Protein AF-A0A8H3I6Q6-F1 (afdb_monomer_lite)

InterPro domains:
  IPR001938 Thaumatin family [PF00314] (439-547)
  IPR001938 Thaumatin family [PS51367] (425-547)
  IPR001938 Thaumatin family [SM00205] (396-547)
  IPR002225 3-beta hydroxysteroid dehydrogenase/isomerase [PF01073] (33-292)
  IPR036291 NAD(P)-binding domain superfamily [SSF51735] (28-398)
  IPR037176 Osmotin/thaumatin-like superfamily [G3DSA:2.60.110.10] (429-547)
  IPR037176 Osmotin/thaumatin-like superfamily [SSF49870] (397-547)
  IPR050177 Bifunctional lipid A modification and metabolic enzymes [PTHR43245] (33-392)

Foldseek 3Di:
DDLVVLVPDDDDDLLNLLVVLCVLDAQPQAAEEQECLQALLNLLLQLSNLSSPHQRYEYEEQDDHDDDPPDDCPDSSHPVSHHYDHAQLLDLVRLLVVQLDARPPPNDGHQEYEYPDFDPLLQDQDPLCLCSGQSCLPNSLVSNLVSLLVSLNHAEYEYEAALLLQQDADDPVLLVPQPFADETWQDRPPPRDGASGSNSNSSVNSLLVQLVCACPSNHFGFYEHEWPFEDDCNGPVLCVQQVDPDEAEDEFFPAWTQYAYSNQSSSLSVLLRVCSVPPSVLGGSGYGYDRPDQDIHTVNVVVVSSCSPDPDRGHYDYDYPVVLLVLQDVLVCVLVVVQVVVVVVCVVVVDDDDSGDPVCVVVVVSNSHSSVCSRRSHHYGYDRPSSCCSRVDDDDDDDDPDPDDADWFDFDDPDADDPPDDDDDDDDDDPPDDDPPPPDGDGETACLFWHQDWDWDDDPDPPDDIHTLRDHLQVVADPLQFDDADPPPPSPHGRTGGFCLNSCVVVCNQPDLQNCHDQSRDVPSRDPDDRPCPCVCCVSRVRHDGD

pLDDT: mean 81.51, std 17.2, range [24.83, 98.88]

Radius of gyration: 29.52 Å; chains: 1; bounding box: 76×72×69 Å

Secondary structure (DSSP, 8-state):
--HHHHHT-PPPPHHHHHHHHHHT-------EEEETTTSHHHHHHHHHHHHHT-S-EEEEESS-----TT--TTSTT-GGGSEEEE--TTSHHHHHHHHT--STTS----SEEEE------TT---GGGHHHHHIIIIIHHHHHHHHHHHH----EEEEE--GGGGPPPP-GGGGT----EEEE-SSPPTTPPPP--HHHHHHHHHHHHHHHTTTGGG-EEEEEEE-SEEESTT-HHHHHHHS--S-EEE---SSEE-EEEHHHHHHHHHHHHHHHHH-HHHHTT-EEEE-SSS--EEHHHHHHHHHHH-SS---EEE--HHHHHHHHHHHHHHHHHHHHHHHHHHHHH-----SS-HHHHHTTGGG-SGGGGTTTSSEEEE--HHHHHHHH---------SSS---------SS------S------PPTT----SS------EE-TT-BSS-EEE--SSTTPPPEEE-S-GGGG--GGGB-PBPTTTTT-SB--B--TTTTTTTS-TTS-TTTT-GGG-STTTS-SS--TTHHHHHHH-TTEE--

Organism: NCBI:txid456999

Sequence (547 aa):
MSDNDLVKVTVPTPHDMAEAIKAHGPATGKAYIVIGGSGLVGQYVVRTLLARGETLVRIIDIVKPKLSANSDANAVDSLSRAEFIQADISDYRSIADAISRPFGDTGRTAEAVIHTAAAIRAFERLEYLKPLSYRVNVEGTKNILRASQALGTVGSFVYTSSAGIVVPPGNFLRLLDSRGRAVFGDDVPVDAPKPRNNYISTKVEAEDIVRAADGVKGIRTSALRPGMSIMGPESIFVSFILDNPGINPIWGGKNMNSMVNAWDLGRAHVQLSDVLFNRPEDVAGQSFAITGQATVHTLSEAYRIMQFYSRRDLQFRNVSELMMFTLSHFVEALLFGRYFVLKSISYITGSQVELVPRWAVEAKLQYIQPAMWDFTLTDTIVDDSRARKVFGARRWTVNNDCPFTIWPAIYTSNSSAVTLSDVETGWEAAPNTPGDGSGADYYDISTVQGFNLPMQVVPSAMGCGVAECAVDLNANCPDPLRGPFAPNTNNTVPIGCKSACTANLDGNPGNSAACCTGQFAAEGACPTSGVPFYDYFKQSCPFTYAY

Structure (mmCIF, N/CA/C/O backbone):
data_AF-A0A8H3I6Q6-F1
#
_entry.id   AF-A0A8H3I6Q6-F1
#
loop_
_atom_site.group_PDB
_atom_site.id
_atom_site.type_symbol
_atom_site.label_atom_id
_atom_site.label_alt_id
_atom_site.label_comp_id
_atom_site.label_asym_id
_atom_site.label_entity_id
_atom_site.label_seq_id
_atom_site.pdbx_PDB_ins_code
_atom_site.Cartn_x
_atom_site.Cartn_y
_atom_site.Cartn_z
_atom_site.occupancy
_atom_site.B_iso_or_equiv
_atom_site.auth_seq_id
_atom_site.auth_comp_id
_atom_site.auth_asym_id
_atom_site.auth_atom_id
_atom_site.pdbx_PDB_model_num
ATOM 1 N N . MET A 1 1 ? 4.465 23.988 -8.215 1.00 71.31 1 MET A N 1
ATOM 2 C CA . MET A 1 1 ? 4.789 24.751 -6.971 1.00 71.31 1 MET A CA 1
ATOM 3 C C . MET A 1 1 ? 5.946 25.707 -7.232 1.00 71.31 1 MET A C 1
ATOM 5 O O . MET A 1 1 ? 6.811 25.353 -8.022 1.00 71.31 1 MET A O 1
ATOM 9 N N . SER A 1 2 ? 5.982 26.882 -6.602 1.00 82.62 2 SER A N 1
ATOM 10 C CA . SER A 1 2 ? 7.144 27.789 -6.622 1.00 82.62 2 SER A CA 1
ATOM 11 C C . SER A 1 2 ? 8.155 27.438 -5.519 1.00 82.62 2 SER A C 1
ATOM 13 O O . SER A 1 2 ? 7.831 26.683 -4.602 1.00 82.62 2 SER A O 1
ATOM 15 N N . ASP A 1 3 ? 9.378 27.974 -5.575 1.00 85.06 3 ASP A N 1
ATOM 16 C CA . ASP A 1 3 ? 10.362 27.801 -4.488 1.00 85.06 3 ASP A CA 1
ATOM 17 C C . ASP A 1 3 ? 9.871 28.424 -3.178 1.00 85.06 3 ASP A C 1
ATOM 19 O O . ASP A 1 3 ? 10.033 27.837 -2.112 1.00 85.06 3 ASP A O 1
ATOM 23 N N . ASN A 1 4 ? 9.165 29.555 -3.264 1.00 87.12 4 ASN A N 1
ATOM 24 C CA . ASN A 1 4 ? 8.526 30.189 -2.112 1.00 87.12 4 ASN A CA 1
ATOM 25 C C . ASN A 1 4 ? 7.464 29.294 -1.461 1.00 87.12 4 ASN A C 1
ATOM 27 O O . ASN A 1 4 ? 7.250 29.397 -0.254 1.00 87.12 4 ASN A O 1
ATOM 31 N N . ASP A 1 5 ? 6.800 28.430 -2.234 1.00 84.50 5 ASP A N 1
ATOM 32 C CA . ASP A 1 5 ? 5.856 27.453 -1.685 1.00 84.50 5 ASP A CA 1
ATOM 33 C C . ASP A 1 5 ? 6.602 26.309 -0.995 1.00 84.50 5 ASP A C 1
ATOM 35 O O . ASP A 1 5 ? 6.213 25.899 0.093 1.00 84.50 5 ASP A O 1
ATOM 39 N N . LEU A 1 6 ? 7.706 25.829 -1.582 1.00 84.75 6 LEU A N 1
ATOM 40 C CA . LEU A 1 6 ? 8.503 24.731 -1.023 1.00 84.75 6 LEU A CA 1
ATOM 41 C C . LEU A 1 6 ? 9.211 25.102 0.288 1.00 84.75 6 LEU A C 1
ATOM 43 O O . LEU A 1 6 ? 9.302 24.263 1.183 1.00 84.75 6 LEU A O 1
ATOM 47 N N . VAL A 1 7 ? 9.655 26.355 0.444 1.00 87.94 7 VAL A N 1
ATOM 48 C CA . VAL A 1 7 ? 10.226 26.855 1.713 1.00 87.94 7 VAL A CA 1
ATOM 49 C C . VAL A 1 7 ? 9.204 26.802 2.856 1.00 87.94 7 VAL A C 1
ATOM 51 O O . VAL A 1 7 ? 9.582 26.622 4.011 1.00 87.94 7 VAL A O 1
ATOM 54 N N . LYS A 1 8 ? 7.909 26.949 2.551 1.00 85.50 8 LYS A N 1
ATOM 55 C CA . LYS A 1 8 ? 6.831 26.958 3.551 1.00 85.50 8 LYS A CA 1
ATOM 56 C C . LYS A 1 8 ? 6.369 25.559 3.957 1.00 85.50 8 LYS A C 1
ATOM 58 O O . LYS A 1 8 ? 5.593 25.441 4.900 1.00 85.50 8 LYS A O 1
ATOM 63 N N . VAL A 1 9 ? 6.803 24.509 3.256 1.00 81.56 9 VAL A N 1
ATOM 64 C CA . VAL A 1 9 ? 6.405 23.134 3.572 1.00 81.56 9 VAL A CA 1
ATOM 65 C C . VAL A 1 9 ? 7.056 22.708 4.884 1.00 81.56 9 VAL A C 1
ATOM 67 O O . VAL A 1 9 ? 8.274 22.555 4.974 1.00 81.56 9 VAL A O 1
ATOM 70 N N . THR A 1 10 ? 6.234 22.473 5.902 1.00 77.81 10 THR A N 1
ATOM 71 C CA . THR A 1 10 ? 6.670 21.842 7.148 1.00 77.81 10 THR A CA 1
ATOM 72 C C . THR A 1 10 ? 6.765 20.335 6.941 1.00 77.81 10 THR A C 1
ATOM 74 O O . THR A 1 10 ? 5.788 19.693 6.559 1.00 77.81 10 THR A O 1
ATOM 77 N N . VAL A 1 11 ? 7.944 19.764 7.188 1.00 73.81 11 VAL A N 1
ATOM 78 C CA . VAL A 1 11 ? 8.147 18.311 7.141 1.00 73.81 11 VAL A CA 1
ATOM 79 C C . VAL A 1 11 ? 7.725 17.721 8.490 1.00 73.81 11 VAL A C 1
ATOM 81 O O . VAL A 1 11 ? 8.332 18.089 9.497 1.00 73.81 11 VAL A O 1
ATOM 84 N N . PRO A 1 12 ? 6.726 16.819 8.539 1.00 72.19 12 PRO A N 1
ATOM 85 C CA . PRO A 1 12 ? 6.299 16.199 9.788 1.00 72.19 12 PRO A CA 1
ATOM 86 C C . PRO A 1 12 ? 7.430 15.388 10.423 1.00 72.19 12 PRO A C 1
ATOM 88 O O . PRO A 1 12 ? 8.124 14.621 9.747 1.00 72.19 12 PRO A O 1
ATOM 91 N N . THR A 1 13 ? 7.597 15.524 11.732 1.00 76.06 13 THR A N 1
ATOM 92 C CA . THR A 1 13 ? 8.482 14.670 12.525 1.00 76.06 13 THR A CA 1
ATOM 93 C C . THR A 1 13 ? 7.806 13.326 12.828 1.00 76.06 13 THR A C 1
ATOM 95 O O . THR A 1 13 ? 6.578 13.220 12.781 1.00 76.06 13 THR A O 1
ATOM 98 N N . PRO A 1 14 ? 8.565 12.280 13.209 1.00 71.19 14 PRO A N 1
ATOM 99 C CA . PRO A 1 14 ? 7.970 11.038 13.706 1.00 71.19 14 PRO A CA 1
ATOM 100 C C . PRO A 1 14 ? 7.010 11.251 14.887 1.00 71.19 14 PRO A C 1
ATOM 102 O O . PRO A 1 14 ? 6.043 10.508 15.031 1.00 71.19 14 PRO A O 1
ATOM 105 N N . HIS A 1 15 ? 7.247 12.278 15.712 1.00 73.75 15 HIS A N 1
ATOM 106 C CA . HIS A 1 15 ? 6.347 12.642 16.802 1.00 73.75 15 HIS A CA 1
ATOM 107 C C . HIS A 1 15 ? 5.026 13.221 16.282 1.00 73.75 15 HIS A C 1
ATOM 109 O O . HIS A 1 15 ? 3.971 12.753 16.700 1.00 73.75 15 HIS A O 1
ATOM 115 N N . ASP A 1 16 ? 5.072 14.144 15.314 1.00 78.19 16 ASP A N 1
ATOM 116 C CA . ASP A 1 16 ? 3.865 14.701 14.681 1.00 78.19 16 ASP A CA 1
ATOM 117 C C . ASP A 1 16 ? 3.021 13.593 14.041 1.00 78.19 16 ASP A C 1
ATOM 119 O O . ASP A 1 16 ? 1.799 13.556 14.186 1.00 78.19 16 ASP A O 1
ATOM 123 N N . MET A 1 17 ? 3.687 12.637 13.383 1.00 75.75 17 MET A N 1
ATOM 124 C CA . MET A 1 17 ? 3.031 11.459 12.820 1.00 75.75 17 MET A CA 1
ATOM 125 C C . MET A 1 17 ? 2.392 10.595 13.910 1.00 75.75 17 MET A C 1
ATOM 127 O O . MET A 1 17 ? 1.245 10.178 13.759 1.00 75.75 17 MET A O 1
ATOM 131 N N . ALA A 1 18 ? 3.095 10.342 15.018 1.00 74.69 18 ALA A N 1
ATOM 132 C CA . ALA A 1 18 ? 2.565 9.570 16.138 1.00 74.69 18 ALA A CA 1
ATOM 133 C C . ALA A 1 18 ? 1.329 10.229 16.762 1.00 74.69 18 ALA A C 1
ATOM 135 O O . ALA A 1 18 ? 0.336 9.544 16.998 1.00 74.69 18 ALA A O 1
ATOM 136 N N . GLU A 1 19 ? 1.350 11.543 16.978 1.00 75.56 19 GLU A N 1
ATOM 137 C CA . GLU A 1 19 ? 0.198 12.284 17.497 1.00 75.56 19 GLU A CA 1
ATOM 138 C C . GLU A 1 19 ? -0.975 12.269 16.509 1.00 75.56 19 GLU A C 1
ATOM 140 O O . GLU A 1 19 ? -2.106 11.976 16.901 1.00 75.56 19 GLU A O 1
ATOM 145 N N . ALA A 1 20 ? -0.720 12.453 15.209 1.00 73.88 20 ALA A N 1
ATOM 146 C CA . ALA A 1 20 ? -1.753 12.337 14.180 1.00 73.88 20 ALA A CA 1
ATOM 147 C C . ALA A 1 20 ? -2.382 10.932 14.131 1.00 73.88 20 ALA A C 1
ATOM 149 O O . ALA A 1 20 ? -3.592 10.791 13.923 1.00 73.88 20 ALA A O 1
ATOM 150 N N . ILE A 1 21 ? -1.586 9.880 14.341 1.00 76.19 21 ILE A N 1
ATOM 151 C CA . ILE A 1 21 ? -2.069 8.497 14.399 1.00 76.19 21 ILE A CA 1
ATOM 152 C C . ILE A 1 21 ? -2.888 8.263 15.674 1.00 76.19 21 ILE A C 1
ATOM 154 O O . ILE A 1 21 ? -4.004 7.757 15.581 1.00 76.19 21 ILE A O 1
ATOM 158 N N . LYS A 1 22 ? -2.397 8.676 16.849 1.00 70.88 22 LYS A N 1
ATOM 159 C CA . LYS A 1 22 ? -3.129 8.558 18.125 1.00 70.88 22 LYS A CA 1
ATOM 160 C C . LYS A 1 22 ? -4.440 9.328 18.117 1.00 70.88 22 LYS A C 1
ATOM 162 O O . LYS A 1 22 ? -5.415 8.875 18.712 1.00 70.88 22 LYS A O 1
ATOM 167 N N . ALA A 1 23 ? -4.495 10.455 17.407 1.00 65.75 23 ALA A N 1
ATOM 168 C CA . ALA A 1 23 ? -5.731 11.201 17.242 1.00 65.75 23 ALA A CA 1
ATOM 169 C C . ALA A 1 23 ? -6.840 10.324 16.640 1.00 65.75 23 ALA A C 1
ATOM 171 O O . ALA A 1 23 ? -7.995 10.532 16.983 1.00 65.75 23 ALA A O 1
ATOM 172 N N . HIS A 1 24 ? -6.526 9.324 15.804 1.00 64.44 24 HIS A N 1
ATOM 173 C CA . HIS A 1 24 ? -7.518 8.413 15.211 1.00 64.44 24 HIS A CA 1
ATOM 174 C C . HIS A 1 24 ? -8.041 7.346 16.170 1.00 64.44 24 HIS A C 1
ATOM 176 O O . HIS A 1 24 ? -9.088 6.761 15.906 1.00 64.44 24 HIS A O 1
ATOM 182 N N . GLY A 1 25 ? -7.345 7.114 17.277 1.00 68.94 25 GLY A N 1
ATOM 183 C CA . GLY A 1 25 ? -7.735 6.160 18.298 1.00 68.94 25 GLY A CA 1
ATOM 184 C C . GLY A 1 25 ? -6.525 5.667 19.092 1.00 68.94 25 GLY A C 1
ATOM 185 O O . GLY A 1 25 ? -5.395 5.699 18.591 1.00 68.94 25 GLY A O 1
ATOM 186 N N . PRO A 1 26 ? -6.745 5.202 20.332 1.00 80.12 26 PRO A N 1
ATOM 187 C CA . PRO A 1 26 ? -5.693 4.574 21.119 1.00 80.12 26 PRO A CA 1
ATOM 188 C C . PRO A 1 26 ? -5.235 3.253 20.481 1.00 80.12 26 PRO A C 1
ATOM 190 O O . PRO A 1 26 ? -5.873 2.719 19.570 1.00 80.12 26 PRO A O 1
ATOM 193 N N . ALA A 1 27 ? -4.133 2.698 20.990 1.00 89.94 27 ALA A N 1
ATOM 194 C CA . ALA A 1 27 ? -3.713 1.346 20.642 1.00 89.94 27 ALA A CA 1
ATOM 195 C C . ALA A 1 27 ? -4.850 0.340 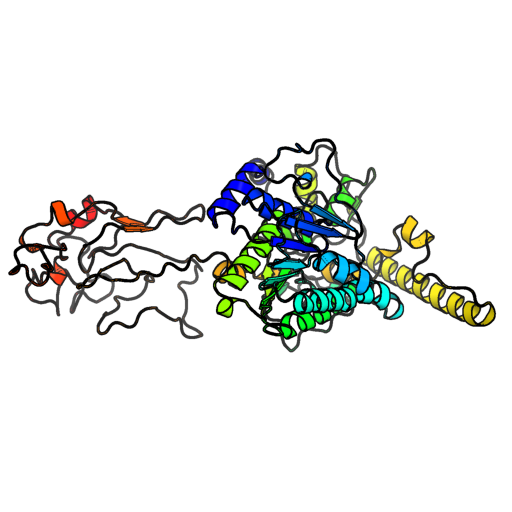20.886 1.00 89.94 27 ALA A C 1
ATOM 197 O O . ALA A 1 27 ? -5.509 0.352 21.925 1.00 89.94 27 ALA A O 1
ATOM 198 N N . THR A 1 28 ? -5.056 -0.547 19.919 1.00 91.62 28 THR A N 1
ATOM 199 C CA . THR A 1 28 ? -6.105 -1.573 19.951 1.00 91.62 28 THR A CA 1
ATOM 200 C C . THR A 1 28 ? -5.718 -2.769 20.819 1.00 91.62 28 THR A C 1
ATOM 202 O O . THR A 1 28 ? -6.581 -3.548 21.219 1.00 91.62 28 THR A O 1
ATOM 205 N N . GLY A 1 29 ? -4.418 -2.958 21.076 1.00 94.62 29 GLY A N 1
ATOM 206 C CA . GLY A 1 29 ? -3.884 -4.099 21.815 1.00 94.62 29 GLY A CA 1
ATOM 207 C C . GLY A 1 29 ? -3.919 -5.410 21.027 1.00 94.62 29 GLY A C 1
ATOM 208 O O . GLY A 1 29 ? -3.652 -6.468 21.604 1.00 94.62 29 GLY A O 1
ATOM 209 N N . LYS A 1 30 ? -4.261 -5.367 19.733 1.00 96.94 30 LYS A N 1
ATOM 210 C CA . LYS A 1 30 ? -4.313 -6.530 18.836 1.00 96.94 30 LYS A CA 1
ATOM 211 C C . LYS A 1 30 ? -2.919 -6.979 18.410 1.00 96.94 30 LYS A C 1
ATOM 213 O O . LYS A 1 30 ? -1.970 -6.199 18.419 1.00 96.94 30 LYS A O 1
ATOM 218 N N . ALA A 1 31 ? -2.807 -8.245 18.018 1.00 98.44 31 ALA A N 1
ATOM 219 C CA . ALA A 1 31 ? -1.579 -8.806 17.467 1.00 98.44 31 ALA A CA 1
ATOM 220 C C . ALA A 1 31 ? -1.527 -8.646 15.936 1.00 98.44 31 ALA A C 1
ATOM 222 O O . ALA A 1 31 ? -2.341 -9.234 15.218 1.00 98.44 31 ALA A O 1
ATOM 223 N N . TYR A 1 32 ? -0.559 -7.871 15.444 1.00 98.75 32 TYR A N 1
ATOM 224 C CA . TYR A 1 32 ? -0.387 -7.524 14.032 1.00 98.75 32 TYR A CA 1
ATOM 225 C C . TYR A 1 32 ? 0.808 -8.250 13.413 1.00 98.75 32 TYR A C 1
ATOM 227 O O . TYR A 1 32 ? 1.931 -8.161 13.912 1.00 98.75 32 TYR A O 1
ATOM 235 N N . ILE A 1 33 ? 0.588 -8.899 12.271 1.00 98.81 33 ILE A N 1
ATOM 236 C CA . ILE A 1 33 ? 1.652 -9.351 11.372 1.00 98.81 33 ILE A CA 1
ATOM 237 C C . ILE A 1 33 ? 1.700 -8.423 10.157 1.00 98.81 33 ILE A C 1
ATOM 239 O O . ILE A 1 33 ? 0.698 -8.247 9.465 1.00 98.81 33 ILE A O 1
ATOM 243 N N . VAL A 1 34 ? 2.882 -7.890 9.852 1.00 98.81 34 VAL A N 1
ATOM 244 C CA . VAL A 1 34 ? 3.163 -7.154 8.615 1.00 98.81 34 VAL A CA 1
ATOM 245 C C . VAL A 1 34 ? 4.077 -8.001 7.733 1.00 98.81 34 VAL A C 1
ATOM 247 O O . VAL A 1 34 ? 5.260 -8.192 8.030 1.00 98.81 34 VAL A O 1
ATOM 250 N N . ILE A 1 35 ? 3.521 -8.524 6.642 1.00 98.75 35 ILE A N 1
ATOM 251 C CA . ILE A 1 35 ? 4.247 -9.345 5.669 1.00 98.75 35 ILE A CA 1
ATOM 252 C C . ILE A 1 35 ? 4.858 -8.424 4.619 1.00 98.75 35 ILE A C 1
ATOM 254 O O . ILE A 1 35 ? 4.165 -7.565 4.068 1.00 98.75 35 ILE A O 1
ATOM 258 N N . GLY A 1 36 ? 6.153 -8.581 4.349 1.00 97.44 36 GLY A N 1
ATOM 259 C CA . GLY A 1 36 ? 6.919 -7.586 3.593 1.00 97.44 36 GLY A CA 1
ATOM 260 C C . GLY A 1 36 ? 7.305 -6.372 4.445 1.00 97.44 36 GLY A C 1
ATOM 261 O O . GLY A 1 36 ? 7.578 -5.298 3.907 1.00 97.44 36 GLY A O 1
ATOM 262 N N . GLY A 1 37 ? 7.281 -6.516 5.778 1.00 95.75 37 GLY A N 1
ATOM 263 C CA . GLY A 1 37 ? 7.515 -5.437 6.742 1.00 95.75 37 GLY A CA 1
ATOM 264 C C . GLY A 1 37 ? 8.920 -4.822 6.692 1.00 95.75 37 GLY A C 1
ATOM 265 O O . GLY A 1 37 ? 9.135 -3.776 7.298 1.00 95.75 37 GLY A O 1
ATOM 266 N N . SER A 1 38 ? 9.862 -5.428 5.962 1.00 94.38 38 SER A N 1
ATOM 267 C CA . SER A 1 38 ? 11.196 -4.863 5.722 1.00 94.38 38 SER A CA 1
ATOM 268 C C . SER A 1 38 ? 11.280 -4.034 4.438 1.00 94.38 38 SER A C 1
ATOM 270 O O . SER A 1 38 ? 12.272 -3.333 4.235 1.00 94.38 38 SER A O 1
ATOM 272 N N . GLY A 1 39 ? 10.274 -4.092 3.562 1.00 92.06 39 GLY A N 1
ATOM 273 C CA . GLY A 1 39 ? 10.169 -3.243 2.372 1.00 92.06 39 GLY A CA 1
ATOM 274 C C . GLY A 1 39 ? 9.694 -1.823 2.697 1.00 92.06 39 GLY A C 1
ATOM 275 O O . GLY A 1 39 ? 9.311 -1.541 3.827 1.00 92.06 39 GLY A O 1
ATOM 276 N N . LEU A 1 40 ? 9.677 -0.934 1.692 1.00 90.75 40 LEU A N 1
ATOM 277 C CA . LEU A 1 40 ? 9.249 0.466 1.847 1.00 90.75 40 LEU A CA 1
ATOM 278 C C . LEU A 1 40 ? 7.901 0.563 2.580 1.00 90.75 40 LEU A C 1
ATOM 280 O O . LEU A 1 40 ? 7.845 1.036 3.706 1.00 90.75 40 LEU A O 1
ATOM 284 N N . VAL A 1 41 ? 6.819 0.071 1.968 1.00 93.81 41 VAL A N 1
ATOM 285 C CA . VAL A 1 41 ? 5.457 0.204 2.518 1.00 93.81 41 VAL A CA 1
ATOM 286 C C . VAL A 1 41 ? 5.337 -0.469 3.882 1.00 93.81 41 VAL A C 1
ATOM 288 O O . VAL A 1 41 ? 4.833 0.136 4.826 1.00 93.81 41 VAL A O 1
ATOM 291 N N . GLY A 1 42 ? 5.833 -1.702 3.996 1.00 95.31 42 GLY A N 1
ATOM 292 C CA . GLY A 1 42 ? 5.745 -2.488 5.218 1.00 95.31 42 GLY A CA 1
ATOM 293 C C . GLY A 1 42 ? 6.392 -1.801 6.421 1.00 95.31 42 GLY A C 1
ATOM 294 O O . GLY A 1 42 ? 5.794 -1.777 7.495 1.00 95.31 42 GLY A O 1
ATOM 295 N N . GLN A 1 43 ? 7.546 -1.151 6.243 1.00 93.31 43 GLN A N 1
ATOM 296 C CA . GLN A 1 43 ? 8.186 -0.401 7.325 1.00 93.31 43 GLN A CA 1
ATOM 297 C C . GLN A 1 43 ? 7.318 0.761 7.813 1.00 93.31 43 GLN A C 1
ATOM 299 O O . GLN A 1 43 ? 7.225 0.982 9.018 1.00 93.31 43 GLN A O 1
ATOM 304 N N . TYR A 1 44 ? 6.648 1.483 6.911 1.00 92.81 44 TYR A N 1
ATOM 305 C CA . TYR A 1 44 ? 5.751 2.570 7.306 1.00 92.81 44 TYR A CA 1
ATOM 306 C C . TYR A 1 44 ? 4.480 2.063 7.990 1.00 92.81 44 TYR A C 1
ATOM 308 O O . TYR A 1 44 ? 4.003 2.708 8.923 1.00 92.81 44 TYR A O 1
ATOM 316 N N . VAL A 1 45 ? 3.972 0.882 7.624 1.00 95.88 45 VAL A N 1
ATOM 317 C CA . VAL A 1 45 ? 2.879 0.229 8.367 1.00 95.88 45 VAL A CA 1
ATOM 318 C C . VAL A 1 45 ? 3.327 -0.115 9.791 1.00 95.88 45 VAL A C 1
ATOM 320 O O . VAL A 1 45 ? 2.636 0.224 10.750 1.00 95.88 45 VAL A O 1
ATOM 323 N N . VAL A 1 46 ? 4.502 -0.733 9.953 1.00 96.19 46 VAL A N 1
ATOM 324 C CA . VAL A 1 46 ? 5.045 -1.096 11.275 1.00 96.19 46 VAL A CA 1
ATOM 325 C C . VAL A 1 46 ? 5.278 0.149 12.128 1.00 96.19 46 VAL A C 1
ATOM 327 O O . VAL A 1 46 ? 4.816 0.200 13.265 1.00 96.19 46 VAL A O 1
ATOM 330 N N . ARG A 1 47 ? 5.938 1.172 11.572 1.00 93.06 47 ARG A N 1
ATOM 331 C CA . ARG A 1 47 ? 6.139 2.473 12.225 1.00 93.06 47 ARG A CA 1
ATOM 332 C C . ARG A 1 47 ? 4.818 3.070 12.692 1.00 93.06 47 ARG A C 1
ATOM 334 O O . ARG A 1 47 ? 4.723 3.498 13.835 1.00 93.06 47 ARG A O 1
ATOM 341 N N . THR A 1 48 ? 3.791 3.038 11.843 1.00 92.69 48 THR A N 1
ATOM 342 C CA . THR A 1 48 ? 2.453 3.542 12.181 1.00 92.69 48 THR A CA 1
ATOM 343 C C . THR A 1 48 ? 1.847 2.793 13.373 1.00 92.69 48 THR A C 1
ATOM 345 O O . THR A 1 48 ? 1.371 3.424 14.315 1.00 92.69 48 THR A O 1
ATOM 348 N N . LEU A 1 49 ? 1.899 1.456 13.375 1.00 95.44 49 LEU A N 1
ATOM 349 C CA . LEU A 1 49 ? 1.388 0.635 14.480 1.00 95.44 49 LEU A CA 1
ATOM 350 C C . LEU A 1 49 ? 2.135 0.914 15.796 1.00 95.44 49 LEU A C 1
ATOM 352 O O . LEU A 1 49 ? 1.510 1.125 16.836 1.00 95.44 49 LEU A O 1
ATOM 356 N N . LEU A 1 50 ? 3.468 0.966 15.752 1.00 94.00 50 LEU A N 1
ATOM 357 C CA . LEU A 1 50 ? 4.304 1.235 16.926 1.00 94.00 50 LEU A CA 1
ATOM 358 C C . LEU A 1 50 ? 4.090 2.651 17.476 1.00 94.00 50 LEU A C 1
ATOM 360 O O . LEU A 1 50 ? 4.005 2.827 18.694 1.00 94.00 50 LEU A O 1
ATOM 364 N N . ALA A 1 51 ? 3.939 3.638 16.588 1.00 90.44 51 ALA A N 1
ATOM 365 C CA . ALA A 1 51 ? 3.655 5.026 16.937 1.00 90.44 51 ALA A CA 1
ATOM 366 C C . ALA A 1 51 ? 2.265 5.198 17.576 1.00 90.44 51 ALA A C 1
ATOM 368 O O . ALA A 1 51 ? 2.113 5.999 18.501 1.00 90.44 51 ALA A O 1
ATOM 369 N N . ARG A 1 52 ? 1.271 4.399 17.149 1.00 88.94 52 ARG A N 1
ATOM 370 C CA . ARG A 1 52 ? -0.046 4.301 17.808 1.00 88.94 52 ARG A CA 1
ATOM 371 C C . ARG A 1 52 ? 0.041 3.722 19.225 1.00 88.94 52 ARG A C 1
ATOM 373 O O . ARG A 1 52 ? -0.852 3.954 20.035 1.00 88.94 52 ARG A O 1
ATOM 380 N N . GLY A 1 53 ? 1.112 2.987 19.528 1.00 91.31 53 GLY A N 1
ATOM 381 C CA . GLY A 1 53 ? 1.343 2.333 20.816 1.00 91.31 53 GLY A CA 1
ATOM 382 C C . GLY A 1 53 ? 1.070 0.829 20.817 1.00 91.31 53 GLY A C 1
ATOM 383 O O . GLY A 1 53 ? 1.003 0.238 21.892 1.00 91.31 53 GLY A O 1
ATOM 384 N N . GLU A 1 54 ? 0.917 0.195 19.651 1.00 94.44 54 GLU A N 1
ATOM 385 C CA . GLU A 1 54 ? 0.775 -1.262 19.588 1.00 94.44 54 GLU A CA 1
ATOM 386 C C . GLU A 1 54 ? 2.056 -1.953 20.072 1.00 94.44 54 GLU A C 1
ATOM 388 O O . GLU A 1 54 ? 3.172 -1.555 19.728 1.00 94.44 54 GLU A O 1
ATOM 393 N N . THR A 1 55 ? 1.896 -3.003 20.875 1.00 95.06 55 THR A N 1
ATOM 394 C CA . THR A 1 55 ? 3.015 -3.747 21.481 1.00 95.06 55 THR A CA 1
ATOM 395 C C . THR A 1 55 ? 3.256 -5.103 20.826 1.00 95.06 55 THR A C 1
ATOM 397 O O . THR A 1 55 ? 4.366 -5.624 20.892 1.00 95.06 55 THR A O 1
ATOM 400 N N . LEU A 1 56 ? 2.243 -5.670 20.167 1.00 97.75 56 LEU A N 1
ATOM 401 C CA . LEU A 1 56 ? 2.310 -6.969 19.499 1.00 97.75 56 LEU A CA 1
ATOM 402 C C . LEU A 1 56 ? 2.389 -6.774 17.985 1.00 97.75 56 LEU A C 1
ATOM 404 O O . LEU A 1 56 ? 1.413 -6.972 17.265 1.00 97.75 56 LEU A O 1
ATOM 408 N N . VAL A 1 57 ? 3.560 -6.361 17.505 1.00 98.31 57 VAL A N 1
ATOM 409 C CA . VAL A 1 57 ? 3.822 -6.152 16.077 1.00 98.31 57 VAL A CA 1
ATOM 410 C C . VAL A 1 57 ? 4.945 -7.077 15.631 1.00 98.31 57 VAL A C 1
ATOM 412 O O . VAL A 1 57 ? 6.023 -7.086 16.225 1.00 98.31 57 VAL A O 1
ATOM 415 N N . ARG A 1 58 ? 4.697 -7.855 14.577 1.00 98.31 58 ARG A N 1
ATOM 416 C CA . ARG A 1 58 ? 5.668 -8.776 13.987 1.00 98.31 58 ARG A CA 1
ATOM 417 C C . ARG A 1 58 ? 5.867 -8.482 12.512 1.00 98.31 58 ARG A C 1
ATOM 419 O O . ARG A 1 58 ? 4.912 -8.357 11.751 1.00 98.31 58 ARG A O 1
ATOM 426 N N . ILE A 1 59 ? 7.124 -8.454 12.104 1.00 98.62 59 ILE A N 1
ATOM 427 C CA . ILE A 1 59 ? 7.570 -8.394 10.721 1.00 98.62 59 ILE A CA 1
ATOM 428 C C . ILE A 1 59 ? 7.862 -9.812 10.243 1.00 98.62 59 ILE A C 1
ATOM 430 O O . ILE A 1 59 ? 8.663 -10.524 10.852 1.00 98.62 59 ILE A O 1
ATOM 434 N N . ILE A 1 60 ? 7.248 -10.193 9.125 1.00 98.56 60 ILE A N 1
ATOM 435 C CA . ILE A 1 60 ? 7.623 -11.391 8.372 1.00 98.56 60 ILE A CA 1
ATOM 436 C C . ILE A 1 60 ? 8.169 -10.954 7.017 1.00 98.56 60 ILE A C 1
ATOM 438 O O . ILE A 1 60 ? 7.470 -10.305 6.238 1.00 98.56 60 ILE A O 1
ATOM 442 N N . ASP A 1 61 ? 9.421 -11.298 6.737 1.00 98.44 61 ASP A N 1
ATOM 443 C CA . ASP A 1 61 ? 10.097 -10.927 5.492 1.00 98.44 61 ASP A CA 1
ATOM 444 C C . ASP A 1 61 ? 11.258 -11.890 5.200 1.00 98.44 61 ASP A C 1
ATOM 446 O O . ASP A 1 61 ? 11.746 -12.571 6.098 1.00 98.44 61 ASP A O 1
ATOM 450 N N . ILE A 1 62 ? 11.743 -11.945 3.960 1.00 97.19 62 ILE A N 1
ATOM 451 C CA . ILE A 1 62 ? 12.912 -12.760 3.603 1.00 97.19 62 ILE A CA 1
ATOM 452 C C . ILE A 1 62 ? 14.227 -12.086 4.030 1.00 97.19 62 ILE A C 1
ATOM 454 O O . ILE A 1 62 ? 15.255 -12.756 4.154 1.00 97.19 62 ILE A O 1
ATOM 458 N N . VAL A 1 63 ? 14.198 -10.771 4.287 1.00 95.06 63 VAL A N 1
ATOM 459 C CA . VAL A 1 63 ? 15.336 -9.969 4.761 1.00 95.06 63 VAL A CA 1
ATOM 460 C C . VAL A 1 63 ? 14.949 -9.204 6.024 1.00 95.06 63 VAL A C 1
ATOM 462 O O . VAL A 1 63 ? 13.863 -8.646 6.107 1.00 95.06 63 VAL A O 1
ATOM 465 N N . LYS A 1 64 ? 15.849 -9.121 7.009 1.00 93.50 64 LYS A N 1
ATOM 466 C CA . LYS A 1 64 ? 15.642 -8.304 8.217 1.00 93.50 64 LYS A CA 1
ATOM 467 C C . LYS A 1 64 ? 15.581 -6.801 7.870 1.00 93.50 64 LYS A C 1
ATOM 469 O O . LYS A 1 6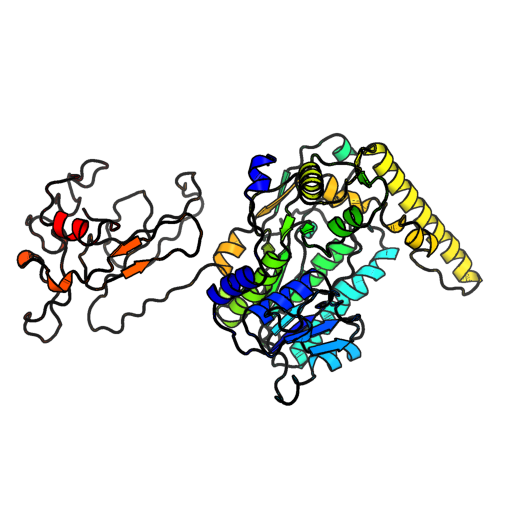4 ? 16.371 -6.369 7.026 1.00 93.50 64 LYS A O 1
ATOM 474 N N . PRO A 1 65 ? 14.723 -5.986 8.519 1.00 90.19 65 PRO A N 1
ATOM 475 C CA . PRO A 1 65 ? 14.666 -4.552 8.249 1.00 90.19 65 PRO A CA 1
ATOM 476 C C . PRO A 1 65 ? 16.025 -3.887 8.461 1.00 90.19 65 PRO A C 1
ATOM 478 O O . PRO A 1 65 ? 16.705 -4.137 9.461 1.00 90.19 65 PRO A O 1
ATOM 481 N N . LYS A 1 66 ? 16.419 -3.022 7.524 1.00 83.06 66 LYS A N 1
ATOM 482 C CA . LYS A 1 66 ? 17.633 -2.215 7.660 1.00 83.06 66 LYS A CA 1
ATOM 483 C C . LYS A 1 66 ? 17.340 -1.050 8.600 1.00 83.06 66 LYS A C 1
ATOM 485 O O . LYS A 1 66 ? 16.604 -0.137 8.244 1.00 83.06 66 LYS A O 1
ATOM 490 N N . LEU A 1 67 ? 17.924 -1.081 9.792 1.00 76.12 67 LEU A N 1
ATOM 491 C CA . LEU A 1 67 ? 17.895 0.056 10.708 1.00 76.12 67 LEU A CA 1
ATOM 492 C C . LEU A 1 67 ? 18.915 1.098 10.230 1.00 76.12 67 LEU A C 1
ATOM 494 O O . LEU A 1 67 ? 20.051 0.750 9.901 1.00 76.12 67 LEU A O 1
ATOM 498 N N . SER A 1 68 ? 18.506 2.366 10.154 1.00 65.12 68 SER A N 1
ATOM 499 C CA . SER A 1 68 ? 19.429 3.468 9.859 1.00 65.12 68 SER A CA 1
ATOM 500 C C . SER A 1 68 ? 20.490 3.559 10.957 1.00 65.12 68 SER A C 1
ATOM 502 O O . SER A 1 68 ? 20.174 3.386 12.128 1.00 65.12 68 SER A O 1
ATOM 504 N N . ALA A 1 69 ? 21.738 3.891 10.613 1.00 56.53 69 ALA A N 1
ATOM 505 C CA . ALA A 1 69 ? 22.804 4.072 11.606 1.00 56.53 69 ALA A CA 1
ATOM 506 C C . ALA A 1 69 ? 22.471 5.151 12.660 1.00 56.53 69 ALA A C 1
ATOM 508 O O . ALA A 1 69 ? 22.990 5.103 13.770 1.00 56.53 69 ALA A O 1
ATOM 509 N N . ASN A 1 70 ? 21.571 6.082 12.320 1.00 55.72 70 ASN A N 1
ATOM 510 C CA . ASN A 1 70 ? 21.096 7.154 13.196 1.00 55.72 70 ASN A CA 1
ATOM 511 C C . ASN A 1 70 ? 19.678 6.899 13.740 1.00 55.72 70 ASN A C 1
ATOM 513 O O . ASN A 1 70 ? 19.039 7.835 14.219 1.00 55.72 70 ASN A O 1
ATOM 517 N N . SER A 1 71 ? 19.130 5.683 13.616 1.00 64.81 71 SER A N 1
ATOM 518 C CA . SER A 1 71 ? 17.817 5.387 14.196 1.00 64.81 71 SER A CA 1
ATOM 519 C C . SER A 1 71 ? 17.926 5.334 15.716 1.00 64.81 71 SER A C 1
ATOM 521 O O . SER A 1 71 ? 18.636 4.481 16.249 1.00 64.81 71 SER A O 1
ATOM 523 N N . ASP A 1 72 ? 17.200 6.211 16.405 1.00 70.62 72 ASP A N 1
ATOM 524 C CA . ASP A 1 72 ? 17.021 6.105 17.847 1.00 70.62 72 ASP A CA 1
ATOM 525 C C . ASP A 1 72 ? 16.215 4.835 18.154 1.00 70.62 72 ASP A C 1
ATOM 527 O O . ASP A 1 72 ? 15.044 4.717 17.791 1.00 70.62 72 ASP A O 1
ATOM 531 N N . ALA A 1 73 ? 16.856 3.865 18.808 1.00 73.44 73 ALA A N 1
ATOM 532 C CA . ALA A 1 73 ? 16.220 2.608 19.189 1.00 73.44 73 ALA A CA 1
ATOM 533 C C . ALA A 1 73 ? 15.032 2.820 20.145 1.00 73.44 73 ALA A C 1
ATOM 535 O O . ALA A 1 73 ? 14.134 1.977 20.190 1.00 73.44 73 ALA A O 1
ATOM 536 N N . ASN A 1 74 ? 15.014 3.948 20.863 1.00 75.25 74 ASN A N 1
ATOM 537 C CA . ASN A 1 74 ? 13.947 4.339 21.778 1.00 75.25 74 ASN A CA 1
ATOM 538 C C . ASN A 1 74 ? 12.846 5.164 21.098 1.00 75.25 74 ASN A C 1
ATOM 540 O O . ASN A 1 74 ? 11.867 5.519 21.757 1.00 75.25 74 ASN A O 1
ATOM 544 N N . ALA A 1 75 ? 12.969 5.462 19.799 1.00 78.94 75 ALA A N 1
ATOM 545 C CA . ALA A 1 75 ? 11.938 6.189 19.078 1.00 78.94 75 ALA A CA 1
ATOM 546 C C . ALA A 1 75 ? 10.597 5.442 19.127 1.00 78.94 75 ALA A C 1
ATOM 548 O O . ALA A 1 75 ? 10.518 4.208 19.047 1.00 78.94 75 ALA A O 1
ATOM 549 N N . VAL A 1 76 ? 9.516 6.216 19.215 1.00 78.88 76 VAL A N 1
ATOM 550 C CA . VAL A 1 76 ? 8.144 5.694 19.295 1.00 78.88 76 VAL A CA 1
ATOM 551 C C . VAL A 1 76 ? 7.747 4.861 18.073 1.00 78.88 76 VAL A C 1
ATOM 553 O O . VAL A 1 76 ? 6.879 4.004 18.186 1.00 78.88 76 VAL A O 1
ATOM 556 N N . ASP A 1 77 ? 8.413 5.043 16.937 1.00 78.31 77 ASP A N 1
ATOM 557 C CA . ASP A 1 77 ? 8.195 4.309 15.692 1.00 78.31 77 ASP A CA 1
ATOM 558 C C . ASP A 1 77 ? 9.344 3.332 15.354 1.00 78.31 77 ASP A C 1
ATOM 560 O O . ASP A 1 77 ? 9.390 2.788 14.251 1.00 78.31 77 ASP A O 1
ATOM 564 N N . SER A 1 78 ? 10.283 3.084 16.279 1.00 87.12 78 SER A N 1
ATOM 565 C CA . SER A 1 78 ? 11.472 2.264 16.008 1.00 87.12 78 SER A CA 1
ATOM 566 C C . SER A 1 78 ? 11.131 0.813 15.649 1.00 87.12 78 SER A C 1
ATOM 568 O O . SER A 1 78 ? 10.630 0.052 16.478 1.00 87.12 78 SER A O 1
ATOM 570 N N . LEU A 1 79 ? 11.523 0.383 14.444 1.00 90.25 79 LEU A N 1
ATOM 571 C CA . LEU A 1 79 ? 11.322 -0.985 13.946 1.00 90.25 79 LEU A CA 1
ATOM 572 C C . LEU A 1 79 ? 11.966 -2.066 14.830 1.00 90.25 79 LEU A C 1
ATOM 574 O O . LEU A 1 79 ? 11.544 -3.217 14.773 1.00 90.25 79 LEU A O 1
ATOM 578 N N . SER A 1 80 ? 12.965 -1.723 15.656 1.00 90.12 80 SER A N 1
ATOM 579 C CA . SER A 1 80 ? 13.595 -2.673 16.586 1.00 90.12 80 SER A CA 1
ATOM 580 C C . SER A 1 80 ? 12.646 -3.171 17.678 1.00 90.12 80 SER A C 1
ATOM 582 O O . SER A 1 80 ? 12.956 -4.155 18.343 1.00 90.12 80 SER A O 1
ATOM 584 N N . ARG A 1 81 ? 11.508 -2.493 17.873 1.00 91.25 81 ARG A N 1
ATOM 585 C CA . ARG A 1 81 ? 10.459 -2.876 18.825 1.00 91.25 81 ARG A CA 1
ATOM 586 C C . ARG A 1 81 ? 9.517 -3.956 18.286 1.00 91.25 81 ARG A C 1
ATOM 588 O O . ARG A 1 81 ? 8.761 -4.519 19.069 1.00 91.25 81 ARG A O 1
ATOM 595 N N . ALA A 1 82 ? 9.543 -4.237 16.983 1.00 95.31 82 ALA A N 1
ATOM 596 C CA . ALA A 1 82 ? 8.762 -5.313 16.382 1.00 95.31 82 ALA A CA 1
ATOM 597 C C . ALA A 1 82 ? 9.544 -6.639 16.391 1.00 95.31 82 ALA A C 1
ATOM 599 O O . ALA A 1 82 ? 10.755 -6.666 16.163 1.00 95.31 82 ALA A O 1
ATOM 600 N N . GLU A 1 83 ? 8.848 -7.757 16.605 1.00 96.50 83 GLU A N 1
ATOM 601 C CA . GLU A 1 83 ? 9.430 -9.092 16.435 1.00 96.50 83 GLU A CA 1
ATOM 602 C C . GLU A 1 83 ? 9.745 -9.329 14.950 1.00 96.50 83 GLU A C 1
ATOM 604 O O . GLU A 1 83 ? 8.963 -8.947 14.085 1.00 96.50 83 GLU A O 1
ATOM 609 N N . PHE A 1 84 ? 10.862 -9.981 14.629 1.00 97.75 84 PHE A N 1
ATOM 610 C CA . PHE A 1 84 ? 11.203 -10.337 13.250 1.00 97.75 84 PHE A CA 1
ATOM 611 C C . PHE A 1 84 ? 11.262 -11.852 13.070 1.00 97.75 84 PHE A C 1
ATOM 613 O O . PHE A 1 84 ? 11.978 -12.537 13.802 1.00 97.75 84 PHE A O 1
ATOM 620 N N . ILE A 1 85 ? 10.583 -12.356 12.038 1.00 98.06 85 ILE A N 1
ATOM 621 C CA . ILE A 1 85 ? 10.700 -13.738 11.576 1.00 98.06 85 ILE A CA 1
ATOM 622 C C . ILE A 1 85 ? 11.084 -13.742 10.100 1.00 98.06 85 ILE A C 1
ATOM 624 O O . ILE A 1 85 ? 10.420 -13.125 9.267 1.00 98.06 85 ILE A O 1
ATOM 628 N N . GLN A 1 86 ? 12.137 -14.491 9.774 1.00 98.31 86 GLN A N 1
ATOM 629 C CA . GLN A 1 86 ? 12.516 -14.720 8.389 1.00 98.31 86 GLN A CA 1
ATOM 630 C C . GLN A 1 86 ? 11.643 -15.818 7.769 1.00 98.31 86 GLN A C 1
ATOM 632 O O . GLN A 1 86 ? 11.623 -16.935 8.285 1.00 98.31 86 GLN A O 1
ATOM 637 N N . ALA A 1 87 ? 10.951 -15.520 6.668 1.00 98.38 87 ALA A N 1
ATOM 638 C CA . ALA A 1 87 ? 10.169 -16.511 5.926 1.00 98.38 87 ALA A CA 1
ATOM 639 C C . ALA A 1 87 ? 10.082 -16.174 4.431 1.00 98.38 87 ALA A C 1
ATOM 641 O O . ALA A 1 87 ? 10.094 -15.005 4.044 1.00 98.38 87 ALA A O 1
ATOM 642 N N . ASP A 1 88 ? 9.955 -17.208 3.599 1.00 98.19 88 ASP A N 1
ATOM 643 C CA . ASP A 1 88 ? 9.668 -17.076 2.170 1.00 98.19 88 ASP A CA 1
ATOM 644 C C . ASP A 1 88 ? 8.185 -17.364 1.928 1.00 98.19 88 ASP A C 1
ATOM 646 O O . ASP A 1 88 ? 7.710 -18.479 2.134 1.00 98.19 88 ASP A O 1
ATOM 650 N N . ILE A 1 89 ? 7.445 -16.358 1.462 1.00 98.38 89 ILE A N 1
ATOM 651 C CA . ILE A 1 89 ? 6.003 -16.489 1.225 1.00 98.38 89 ILE A CA 1
ATOM 652 C C . ILE A 1 89 ? 5.681 -17.472 0.090 1.00 98.38 89 ILE A C 1
ATOM 654 O O . ILE A 1 89 ? 4.570 -17.996 0.033 1.00 98.38 89 ILE A O 1
ATOM 658 N N . SER A 1 90 ? 6.636 -17.751 -0.804 1.00 98.00 90 SER A N 1
ATOM 659 C CA . SER A 1 90 ? 6.460 -18.732 -1.876 1.00 98.00 90 SER A CA 1
ATOM 660 C C . SER A 1 90 ? 6.526 -20.186 -1.398 1.00 98.00 90 SER A C 1
ATOM 662 O O . SER A 1 90 ? 6.048 -21.071 -2.108 1.00 98.00 90 SER A O 1
ATOM 664 N N . ASP A 1 91 ? 7.029 -20.433 -0.185 1.00 98.44 91 ASP A N 1
ATOM 665 C CA . ASP A 1 91 ? 6.975 -21.730 0.487 1.00 98.44 91 ASP A CA 1
ATOM 666 C C . ASP A 1 91 ? 5.875 -21.732 1.558 1.00 98.44 91 ASP A C 1
ATOM 668 O O . ASP A 1 91 ? 5.970 -21.070 2.594 1.00 98.44 91 ASP A O 1
ATOM 672 N N . TYR A 1 92 ? 4.832 -22.535 1.330 1.00 98.50 92 TYR A N 1
ATOM 673 C CA . TYR A 1 92 ? 3.710 -22.658 2.256 1.00 98.50 92 TYR A CA 1
ATOM 674 C C . TYR A 1 92 ? 4.138 -23.063 3.673 1.00 98.50 92 TYR A C 1
ATOM 676 O O . TYR A 1 92 ? 3.579 -22.543 4.635 1.00 98.50 92 TYR A O 1
ATOM 684 N N . ARG A 1 93 ? 5.112 -23.973 3.830 1.00 98.31 93 ARG A N 1
ATOM 685 C CA . ARG A 1 93 ? 5.549 -24.413 5.167 1.00 98.31 93 ARG A CA 1
ATOM 686 C C . ARG A 1 93 ? 6.246 -23.276 5.901 1.00 98.31 93 ARG A C 1
ATOM 688 O O . ARG A 1 93 ? 5.906 -23.000 7.044 1.00 98.31 93 ARG A O 1
ATOM 695 N N . SER A 1 94 ? 7.143 -22.574 5.205 1.00 98.31 94 SER A N 1
ATOM 696 C CA . SER A 1 94 ? 7.857 -21.416 5.746 1.00 98.31 94 SER A CA 1
ATOM 697 C C . SER A 1 94 ? 6.896 -20.353 6.286 1.00 98.31 94 SER A C 1
ATOM 699 O O . SER A 1 94 ? 7.053 -19.899 7.420 1.00 98.31 94 SER A O 1
ATOM 701 N N . ILE A 1 95 ? 5.872 -19.987 5.509 1.00 98.31 95 ILE A N 1
ATOM 702 C CA . ILE A 1 95 ? 4.931 -18.942 5.925 1.00 98.31 95 ILE A CA 1
ATOM 703 C C . ILE A 1 95 ? 3.898 -19.428 6.947 1.00 98.31 95 ILE A C 1
ATOM 705 O O . ILE A 1 95 ? 3.541 -18.667 7.846 1.00 98.31 95 ILE A O 1
ATOM 709 N N . ALA A 1 96 ? 3.448 -20.685 6.864 1.00 98.56 96 ALA A N 1
ATOM 710 C CA . ALA A 1 96 ? 2.537 -21.263 7.849 1.00 98.56 96 ALA A CA 1
ATOM 711 C C . ALA A 1 96 ? 3.183 -21.311 9.240 1.00 98.56 96 ALA A C 1
ATOM 713 O O . ALA A 1 96 ? 2.584 -20.820 10.197 1.00 98.56 96 ALA A O 1
ATOM 714 N N . ASP A 1 97 ? 4.426 -21.798 9.325 1.00 98.31 97 ASP A N 1
ATOM 715 C CA . ASP A 1 97 ? 5.185 -21.871 10.576 1.00 98.31 97 ASP A CA 1
ATOM 716 C C . ASP A 1 97 ? 5.445 -20.482 11.175 1.00 98.31 97 ASP A C 1
ATOM 718 O O . ASP A 1 97 ? 5.484 -20.330 12.395 1.00 98.31 97 ASP A O 1
ATOM 722 N N . ALA A 1 98 ? 5.640 -19.459 10.336 1.00 98.25 98 ALA A N 1
ATOM 723 C CA . ALA A 1 98 ? 5.867 -18.085 10.777 1.00 98.25 98 ALA A CA 1
ATOM 724 C C . ALA A 1 98 ? 4.583 -17.404 11.289 1.00 98.25 98 ALA A C 1
ATOM 726 O O . ALA A 1 98 ? 4.616 -16.710 12.310 1.00 98.25 98 ALA A O 1
ATOM 727 N N . ILE A 1 99 ? 3.448 -17.613 10.610 1.00 98.50 99 ILE A N 1
ATOM 728 C CA . ILE A 1 99 ? 2.147 -17.039 10.991 1.00 98.50 99 ILE A CA 1
ATOM 729 C C . ILE A 1 99 ? 1.603 -17.687 12.268 1.00 98.50 99 ILE A C 1
ATOM 731 O O . ILE A 1 99 ? 1.025 -16.992 13.102 1.00 98.50 99 ILE A O 1
ATOM 735 N N . SER A 1 100 ? 1.818 -18.991 12.466 1.00 97.88 100 SER A N 1
ATOM 736 C CA . SER A 1 100 ? 1.283 -19.711 13.625 1.00 97.88 100 SER A CA 1
ATOM 737 C C . SER A 1 100 ? 2.030 -19.455 14.936 1.00 97.88 100 SER A C 1
ATOM 739 O O . SER A 1 100 ? 1.567 -19.907 15.983 1.00 97.88 100 SER A O 1
ATOM 741 N N . ARG A 1 101 ? 3.186 -18.770 14.925 1.00 97.62 101 ARG A N 1
ATOM 742 C CA . ARG A 1 101 ? 3.951 -18.540 16.162 1.00 97.62 101 ARG A CA 1
ATOM 743 C C . ARG A 1 101 ? 3.203 -17.603 17.116 1.00 97.62 101 ARG A C 1
ATOM 745 O O . ARG A 1 101 ? 2.789 -16.522 16.687 1.00 97.62 101 ARG A O 1
ATOM 752 N N . PRO A 1 102 ? 3.104 -17.930 18.412 1.00 97.50 102 PRO A N 1
ATOM 753 C CA . PRO A 1 102 ? 2.659 -16.977 19.422 1.00 97.50 102 PRO A CA 1
ATOM 754 C C . PRO A 1 102 ? 3.593 -15.764 19.515 1.00 97.50 102 PRO A C 1
ATOM 756 O O . PRO A 1 102 ? 4.774 -15.868 19.188 1.00 97.50 102 PRO A O 1
ATOM 759 N N . PHE A 1 103 ? 3.074 -14.608 19.923 1.00 97.00 103 PHE A N 1
ATOM 760 C CA . PHE A 1 103 ? 3.859 -13.391 20.145 1.00 97.00 103 PHE A CA 1
ATOM 761 C C . PHE A 1 103 ? 4.547 -13.443 21.509 1.00 97.00 103 PHE A C 1
ATOM 763 O O . PHE A 1 103 ? 3.874 -13.350 22.541 1.00 97.00 103 PHE A O 1
ATOM 770 N N . GLY A 1 104 ? 5.877 -13.576 21.515 1.00 91.12 104 GLY A N 1
ATOM 771 C CA . GLY A 1 104 ? 6.653 -13.781 22.742 1.00 91.12 104 GLY A CA 1
ATOM 772 C C . GLY A 1 104 ? 6.046 -14.884 23.617 1.00 91.12 104 GLY A C 1
ATOM 773 O O . GLY A 1 104 ? 5.571 -15.900 23.110 1.00 91.12 104 GLY A O 1
ATOM 774 N N . ASP A 1 105 ? 5.967 -14.631 24.922 1.00 91.50 105 ASP A N 1
ATOM 775 C CA . ASP A 1 105 ? 5.394 -15.569 25.899 1.00 91.50 105 ASP A CA 1
ATOM 776 C C . ASP A 1 105 ? 3.895 -15.332 26.169 1.00 91.50 105 ASP A C 1
ATOM 778 O O . ASP A 1 105 ? 3.330 -15.862 27.122 1.00 91.50 105 ASP A O 1
ATOM 782 N N . THR A 1 106 ? 3.214 -14.523 25.346 1.00 94.50 106 THR A N 1
ATOM 783 C CA . THR A 1 106 ? 1.811 -14.134 25.600 1.00 94.50 106 THR A CA 1
ATOM 784 C C . THR A 1 106 ? 0.797 -15.239 25.302 1.00 94.50 106 THR A C 1
ATOM 786 O O . THR A 1 106 ? -0.367 -15.120 25.677 1.00 94.50 106 THR A O 1
ATOM 789 N N . GLY A 1 107 ? 1.196 -16.271 24.551 1.00 93.94 107 GLY A N 1
ATOM 790 C CA . GLY A 1 107 ? 0.291 -17.291 24.011 1.00 93.94 107 GLY A CA 1
ATOM 791 C C . GLY A 1 107 ? -0.668 -16.785 22.921 1.00 93.94 107 GLY A C 1
ATOM 792 O O . GLY A 1 107 ? -1.405 -17.585 22.350 1.00 93.94 107 GLY A O 1
ATOM 793 N N . ARG A 1 108 ? -0.659 -15.484 22.595 1.00 97.06 108 ARG A N 1
ATOM 794 C CA . ARG A 1 108 ? -1.528 -14.883 21.574 1.00 97.06 108 ARG A CA 1
ATOM 795 C C . ARG A 1 108 ? -0.933 -15.056 20.185 1.00 97.06 108 ARG A C 1
ATOM 797 O O . ARG A 1 108 ? 0.268 -14.884 19.997 1.00 97.06 108 ARG A O 1
ATOM 804 N N . THR A 1 109 ? -1.781 -15.337 19.207 1.00 97.88 109 THR A N 1
ATOM 805 C CA . THR A 1 109 ? -1.430 -15.406 17.783 1.00 97.88 109 THR A CA 1
ATOM 806 C C . THR A 1 109 ? -1.993 -14.199 17.034 1.00 97.88 109 THR A C 1
ATOM 808 O O . THR A 1 109 ? -2.647 -13.342 17.625 1.00 97.88 109 THR A O 1
ATOM 811 N N . ALA A 1 110 ? -1.702 -14.096 15.737 1.00 98.19 110 ALA A N 1
ATOM 812 C CA . ALA A 1 110 ? -2.103 -12.946 14.936 1.00 98.19 110 ALA A CA 1
ATOM 813 C C . ALA A 1 110 ? -3.627 -12.766 14.873 1.00 98.19 110 ALA A C 1
ATOM 815 O O . ALA A 1 110 ? -4.365 -13.713 14.603 1.00 98.19 110 ALA A O 1
ATOM 816 N N . GLU A 1 111 ? -4.074 -11.528 15.055 1.00 98.69 111 GLU A N 1
ATOM 817 C CA . GLU A 1 111 ? -5.462 -11.104 14.846 1.00 98.69 111 GLU A CA 1
ATOM 818 C C . GLU A 1 111 ? -5.620 -10.309 13.550 1.00 98.69 111 GLU A C 1
ATOM 820 O O . GLU A 1 111 ? -6.673 -10.356 12.914 1.00 98.69 111 GLU A O 1
ATOM 825 N N . ALA A 1 112 ? -4.574 -9.589 13.148 1.00 98.69 112 ALA A N 1
ATOM 826 C CA . ALA A 1 112 ? -4.549 -8.788 11.936 1.00 98.69 112 ALA A CA 1
ATOM 827 C C . ALA A 1 112 ? -3.320 -9.130 11.092 1.00 98.69 112 ALA A C 1
ATOM 829 O O . ALA A 1 112 ? -2.205 -9.243 11.610 1.00 98.69 112 ALA A O 1
ATOM 830 N N . VAL A 1 113 ? -3.519 -9.261 9.783 1.00 98.88 113 VAL A N 1
ATOM 831 C CA . VAL A 1 113 ? -2.443 -9.474 8.811 1.00 98.88 113 VAL A CA 1
ATOM 832 C C . VAL A 1 113 ? -2.491 -8.370 7.764 1.00 98.88 113 VAL A C 1
ATOM 834 O O . VAL A 1 113 ? -3.497 -8.187 7.085 1.00 98.88 113 VAL A O 1
ATOM 837 N N . ILE A 1 114 ? -1.382 -7.649 7.612 1.00 98.88 114 ILE A N 1
ATOM 838 C CA . ILE A 1 114 ? -1.200 -6.634 6.575 1.00 98.88 114 ILE A CA 1
ATOM 839 C C . ILE A 1 114 ? -0.150 -7.152 5.593 1.00 98.88 114 ILE A C 1
ATOM 841 O O . ILE A 1 114 ? 1.026 -7.298 5.931 1.00 98.88 114 ILE A O 1
ATOM 845 N N . HIS A 1 115 ? -0.581 -7.468 4.374 1.00 98.75 115 HIS A N 1
ATOM 846 C CA . HIS A 1 115 ? 0.246 -8.071 3.335 1.00 98.75 115 HIS A CA 1
ATOM 847 C C . HIS A 1 115 ? 0.713 -7.028 2.320 1.00 98.75 115 HIS A C 1
ATOM 849 O O . HIS A 1 115 ? -0.034 -6.618 1.431 1.00 98.75 115 HIS A O 1
ATOM 855 N N . THR A 1 116 ? 1.980 -6.633 2.455 1.00 98.06 116 THR A N 1
ATOM 856 C CA . THR A 1 116 ? 2.652 -5.640 1.602 1.00 98.06 116 THR A CA 1
ATOM 857 C C . THR A 1 116 ? 3.704 -6.259 0.674 1.00 98.06 116 THR A C 1
ATOM 859 O O . THR A 1 116 ? 4.252 -5.573 -0.191 1.00 98.06 116 THR A O 1
ATOM 862 N N . ALA A 1 117 ? 4.004 -7.556 0.827 1.00 97.25 117 ALA A N 1
ATOM 863 C CA . ALA A 1 117 ? 5.079 -8.205 0.087 1.00 97.25 117 ALA A CA 1
ATOM 864 C C . ALA A 1 117 ? 4.742 -8.350 -1.404 1.00 97.25 117 ALA A C 1
ATOM 866 O O . ALA A 1 117 ? 3.656 -8.788 -1.791 1.00 97.25 117 ALA A O 1
ATOM 867 N N . ALA A 1 118 ? 5.706 -7.997 -2.255 1.00 94.81 118 ALA A N 1
ATOM 868 C CA . ALA A 1 118 ? 5.592 -8.144 -3.698 1.00 94.81 118 ALA A CA 1
ATOM 869 C C . ALA A 1 118 ? 6.964 -8.215 -4.380 1.00 94.81 118 ALA A C 1
ATOM 871 O O . ALA A 1 118 ? 7.898 -7.501 -4.018 1.00 94.81 118 ALA A O 1
ATOM 872 N N . ALA A 1 119 ? 7.050 -9.004 -5.448 1.00 94.69 119 ALA A N 1
ATOM 873 C CA . ALA A 1 119 ? 8.106 -8.909 -6.444 1.00 94.69 119 ALA A CA 1
ATOM 874 C C . ALA A 1 119 ? 7.729 -7.835 -7.480 1.00 94.69 119 ALA A C 1
ATOM 876 O O . ALA A 1 119 ? 6.989 -8.095 -8.438 1.00 94.69 119 ALA A O 1
ATOM 877 N N . ILE A 1 120 ? 8.230 -6.613 -7.279 1.00 90.94 120 ILE A N 1
ATOM 878 C CA . ILE A 1 120 ? 7.955 -5.457 -8.145 1.00 90.94 120 ILE A CA 1
ATOM 879 C C . ILE A 1 120 ? 8.855 -5.518 -9.388 1.00 90.94 120 ILE A C 1
ATOM 881 O O . ILE A 1 120 ? 9.987 -5.037 -9.387 1.00 90.94 120 ILE A O 1
ATOM 885 N N . ARG A 1 121 ? 8.345 -6.123 -10.466 1.00 92.00 121 ARG A N 1
ATOM 886 C CA . ARG A 1 121 ? 9.008 -6.221 -11.783 1.00 92.00 121 ARG A CA 1
ATOM 887 C C . ARG A 1 121 ? 8.167 -5.551 -12.871 1.00 92.00 121 ARG A C 1
ATOM 889 O O . ARG A 1 121 ? 7.820 -6.151 -13.883 1.00 92.00 121 ARG A O 1
ATOM 896 N N . ALA A 1 122 ? 7.812 -4.289 -12.637 1.00 87.50 122 ALA A N 1
ATOM 897 C CA . ALA A 1 122 ? 6.879 -3.516 -13.464 1.00 87.50 122 ALA A CA 1
ATOM 898 C C . ALA A 1 122 ? 7.429 -3.086 -14.839 1.00 87.50 122 ALA A C 1
ATOM 900 O O . ALA A 1 122 ? 6.828 -2.258 -15.511 1.00 87.50 122 ALA A O 1
ATOM 901 N N . PHE A 1 123 ? 8.567 -3.625 -15.264 1.00 90.00 123 PHE A N 1
ATOM 902 C CA . PHE A 1 123 ? 9.195 -3.353 -16.556 1.00 90.00 123 PHE A CA 1
ATOM 903 C C . PHE A 1 123 ? 9.033 -4.525 -17.540 1.00 90.00 123 PHE A C 1
ATOM 905 O O . PHE A 1 123 ? 9.340 -4.379 -18.717 1.00 90.00 123 PHE A O 1
ATOM 912 N N . GLU A 1 124 ? 8.508 -5.673 -17.101 1.00 93.00 124 GLU A N 1
ATOM 913 C CA . GLU A 1 124 ? 8.399 -6.893 -17.913 1.00 93.00 124 GLU A CA 1
ATOM 914 C C . GLU A 1 124 ? 6.963 -7.131 -18.399 1.00 93.00 124 GLU A C 1
ATOM 916 O O . GLU A 1 124 ? 6.003 -6.932 -17.654 1.00 93.00 124 GLU A O 1
ATOM 921 N N . ARG A 1 125 ? 6.812 -7.623 -19.634 1.00 93.56 125 ARG A N 1
ATOM 922 C CA . ARG A 1 125 ? 5.502 -7.980 -20.227 1.00 93.56 125 ARG A CA 1
ATOM 923 C C . ARG A 1 125 ? 5.464 -9.314 -20.976 1.00 93.56 125 ARG A C 1
ATOM 925 O O . ARG A 1 125 ? 4.418 -9.718 -21.469 1.00 93.56 125 ARG A O 1
ATOM 932 N N . LEU A 1 126 ? 6.612 -9.971 -21.143 1.00 94.62 126 LEU A N 1
ATOM 933 C CA . LEU A 1 126 ? 6.696 -11.231 -21.879 1.00 94.62 126 LEU A CA 1
ATOM 934 C C . LEU A 1 126 ? 6.417 -12.413 -20.947 1.00 94.62 126 LEU A C 1
ATOM 936 O O . LEU A 1 126 ? 6.934 -12.471 -19.830 1.00 94.62 126 LEU A O 1
ATOM 940 N N . GLU A 1 127 ? 5.640 -13.381 -21.432 1.00 93.12 127 GLU A N 1
ATOM 941 C CA . GLU A 1 127 ? 5.090 -14.473 -20.614 1.00 93.12 127 GLU A CA 1
ATOM 942 C C . GLU A 1 127 ? 6.172 -15.330 -19.938 1.00 93.12 127 GLU A C 1
ATOM 944 O O . GLU A 1 127 ? 6.016 -15.741 -18.792 1.00 93.12 127 GLU A O 1
ATOM 949 N N . TYR A 1 128 ? 7.320 -15.549 -20.591 1.00 93.62 128 TYR A N 1
ATOM 950 C CA . TYR A 1 128 ? 8.403 -16.364 -20.019 1.00 93.62 128 TYR A CA 1
ATOM 951 C C . TYR A 1 128 ? 9.015 -15.764 -18.737 1.00 93.62 128 TYR A C 1
ATOM 953 O O . TYR A 1 128 ? 9.641 -16.489 -17.964 1.00 93.62 128 TYR A O 1
ATOM 961 N N . LEU A 1 129 ? 8.826 -14.459 -18.500 1.00 95.31 129 LEU A N 1
ATOM 962 C CA . LEU A 1 129 ? 9.270 -13.754 -17.293 1.00 95.31 129 LEU A CA 1
ATOM 963 C C . LEU A 1 129 ? 8.191 -13.711 -16.206 1.00 95.31 129 LEU A C 1
ATOM 965 O O . LEU A 1 129 ? 8.517 -13.528 -15.034 1.00 95.31 129 LEU A O 1
ATOM 969 N N . LYS A 1 130 ? 6.917 -13.934 -16.556 1.00 94.50 130 LYS A N 1
ATOM 970 C CA . LYS A 1 130 ? 5.785 -13.872 -15.621 1.00 94.50 130 LYS A CA 1
ATOM 971 C C . LYS A 1 130 ? 5.968 -14.738 -14.365 1.00 94.50 130 LYS A C 1
ATOM 973 O O . LYS A 1 130 ? 5.624 -14.247 -13.285 1.00 94.50 130 LYS A O 1
ATOM 978 N N . PRO A 1 131 ? 6.571 -15.948 -14.422 1.00 95.50 131 PRO A N 1
ATOM 979 C CA . PRO A 1 131 ? 6.829 -16.752 -13.226 1.00 95.50 131 PRO A CA 1
ATOM 980 C C . PRO A 1 131 ? 7.634 -16.041 -12.126 1.00 95.50 131 PRO A C 1
ATOM 982 O O . PRO A 1 131 ? 7.470 -16.384 -10.955 1.00 95.50 131 PRO A O 1
ATOM 985 N N . LEU A 1 132 ? 8.474 -15.053 -12.472 1.00 94.25 132 LEU A N 1
ATOM 986 C CA . LEU A 1 132 ? 9.268 -14.284 -11.504 1.00 94.25 132 LEU A CA 1
ATOM 987 C C . LEU A 1 132 ? 8.394 -13.415 -10.589 1.00 94.25 132 LEU A C 1
ATOM 989 O O . LEU A 1 132 ? 8.694 -13.289 -9.405 1.00 94.25 132 LEU A O 1
ATOM 993 N N . SER A 1 133 ? 7.309 -12.842 -11.116 1.00 95.75 133 SER A N 1
ATOM 994 C CA . SER A 1 133 ? 6.330 -12.090 -10.321 1.00 95.75 133 SER A CA 1
ATOM 995 C C . SER A 1 133 ? 5.240 -12.995 -9.755 1.00 95.75 133 SER A C 1
ATOM 997 O O . SER A 1 133 ? 4.871 -12.848 -8.593 1.00 95.75 133 SER A O 1
ATOM 999 N N . TYR A 1 134 ? 4.750 -13.954 -10.544 1.00 97.50 134 TYR A N 1
ATOM 1000 C CA . TYR A 1 134 ? 3.602 -14.796 -10.193 1.00 97.50 134 TYR A CA 1
ATOM 1001 C C . TYR A 1 134 ? 3.843 -15.628 -8.927 1.00 97.50 134 TYR A C 1
ATOM 1003 O O . TYR A 1 134 ? 2.992 -15.661 -8.038 1.00 97.50 134 TYR A O 1
ATOM 1011 N N . ARG A 1 135 ? 5.031 -16.236 -8.798 1.00 97.62 135 ARG A N 1
ATOM 1012 C CA . ARG A 1 135 ? 5.396 -17.061 -7.633 1.00 97.62 135 ARG A CA 1
ATOM 1013 C C . ARG A 1 135 ? 5.252 -16.304 -6.307 1.00 97.62 135 ARG A C 1
ATOM 1015 O O . ARG A 1 135 ? 4.816 -16.874 -5.316 1.00 97.62 135 ARG A O 1
ATOM 1022 N N . VAL A 1 136 ? 5.626 -15.028 -6.286 1.00 97.38 136 VAL A N 1
ATOM 1023 C CA . VAL A 1 136 ? 5.602 -14.206 -5.068 1.00 97.38 136 VAL A CA 1
ATOM 1024 C C . VAL A 1 136 ? 4.244 -13.530 -4.907 1.00 97.38 136 VAL A C 1
ATOM 1026 O O . VAL A 1 136 ? 3.620 -13.630 -3.856 1.00 97.38 136 VAL A O 1
ATOM 1029 N N . ASN A 1 137 ? 3.763 -12.865 -5.957 1.00 98.25 137 ASN A N 1
ATOM 1030 C CA . ASN A 1 137 ? 2.591 -11.998 -5.873 1.00 98.25 137 ASN A CA 1
ATOM 1031 C C . ASN A 1 137 ? 1.278 -12.782 -5.805 1.00 98.25 137 ASN A C 1
ATOM 1033 O O . ASN A 1 137 ? 0.366 -12.336 -5.116 1.00 98.25 137 ASN A O 1
ATOM 1037 N N . VAL A 1 138 ? 1.177 -13.925 -6.492 1.00 98.50 138 VAL A N 1
ATOM 1038 C CA . VAL A 1 138 ? -0.049 -14.736 -6.544 1.00 98.50 138 VAL A CA 1
ATOM 1039 C C . VAL A 1 138 ? 0.062 -15.927 -5.602 1.00 98.50 138 VAL A C 1
ATOM 1041 O O . VAL A 1 138 ? -0.685 -16.004 -4.629 1.00 98.50 138 VAL A O 1
ATOM 1044 N N . GLU A 1 139 ? 1.014 -16.834 -5.841 1.00 98.56 139 GLU A N 1
ATOM 1045 C CA . GLU A 1 139 ? 1.144 -18.047 -5.017 1.00 98.56 139 GLU A CA 1
ATOM 1046 C C . GLU A 1 139 ? 1.518 -17.709 -3.571 1.00 98.56 139 GLU A C 1
ATOM 1048 O O . GLU A 1 139 ? 0.923 -18.248 -2.639 1.00 98.56 139 GLU A O 1
ATOM 1053 N N . GLY A 1 140 ? 2.407 -16.732 -3.364 1.00 98.62 140 GLY A N 1
ATOM 1054 C CA . GLY A 1 140 ? 2.712 -16.235 -2.025 1.00 98.62 140 GLY A CA 1
ATOM 1055 C C . GLY A 1 140 ? 1.491 -15.668 -1.297 1.00 98.62 140 GLY A C 1
ATOM 1056 O O . GLY A 1 140 ? 1.253 -15.997 -0.137 1.00 98.62 140 GLY A O 1
ATOM 1057 N N . THR A 1 141 ? 0.651 -14.895 -1.989 1.00 98.81 141 THR A N 1
ATOM 1058 C CA . THR A 1 141 ? -0.605 -14.370 -1.424 1.00 98.81 141 THR A CA 1
ATOM 1059 C C . THR A 1 141 ? -1.585 -15.492 -1.068 1.00 98.81 141 THR A C 1
ATOM 1061 O O . THR A 1 141 ? -2.164 -15.470 0.019 1.00 98.81 141 THR A O 1
ATOM 1064 N N . LYS A 1 142 ? -1.727 -16.516 -1.923 1.00 98.75 142 LYS A N 1
ATOM 1065 C CA . LYS A 1 142 ? -2.546 -17.708 -1.629 1.00 98.75 142 LYS A CA 1
ATOM 1066 C C . LYS A 1 142 ? -2.045 -18.441 -0.384 1.00 98.75 142 LYS A C 1
ATOM 1068 O O . LYS A 1 142 ? -2.851 -18.816 0.467 1.00 98.75 142 LYS A O 1
ATOM 1073 N N . ASN A 1 143 ? -0.730 -18.625 -0.255 1.00 98.88 143 ASN A N 1
ATOM 1074 C CA . ASN A 1 143 ? -0.128 -19.296 0.898 1.00 98.88 143 ASN A CA 1
ATOM 1075 C C . ASN A 1 143 ? -0.406 -18.544 2.202 1.00 98.88 143 ASN A C 1
ATOM 1077 O O . ASN A 1 143 ? -0.814 -19.155 3.189 1.00 98.88 143 ASN A O 1
ATOM 1081 N N . ILE A 1 144 ? -0.236 -17.221 2.182 1.00 98.81 144 ILE A N 1
ATOM 1082 C CA . ILE A 1 144 ? -0.523 -16.341 3.315 1.00 98.81 144 ILE A CA 1
ATOM 1083 C C . ILE A 1 144 ? -1.997 -16.449 3.718 1.00 98.81 144 ILE A C 1
ATOM 1085 O O . ILE A 1 144 ? -2.289 -16.692 4.886 1.00 98.81 144 ILE A O 1
ATOM 1089 N N . LEU A 1 145 ? -2.929 -16.296 2.770 1.00 98.62 145 LEU A N 1
ATOM 1090 C CA . LEU A 1 145 ? -4.366 -16.396 3.046 1.00 98.62 145 LEU A CA 1
ATOM 1091 C C . LEU A 1 145 ? -4.717 -17.752 3.653 1.00 98.62 145 LEU A C 1
ATOM 1093 O O . LEU A 1 145 ? -5.392 -17.814 4.679 1.00 98.62 145 LEU A O 1
ATOM 1097 N N . ARG A 1 146 ? -4.204 -18.837 3.064 1.00 98.56 146 ARG A N 1
ATOM 1098 C CA . ARG A 1 146 ? -4.423 -20.200 3.553 1.00 98.56 146 ARG A CA 1
ATOM 1099 C C . ARG A 1 146 ? -3.912 -20.381 4.983 1.00 98.56 146 ARG A C 1
ATOM 1101 O O . ARG A 1 146 ? -4.608 -20.995 5.788 1.00 98.56 146 ARG A O 1
ATOM 1108 N N . ALA A 1 147 ? -2.726 -19.863 5.300 1.00 98.69 147 ALA A N 1
ATOM 1109 C CA . ALA A 1 147 ? -2.149 -19.931 6.639 1.00 98.69 147 ALA A CA 1
ATOM 1110 C C . ALA A 1 147 ? -2.948 -19.092 7.654 1.00 98.69 147 ALA A C 1
ATOM 1112 O O . ALA A 1 147 ? -3.301 -19.601 8.715 1.00 98.69 147 ALA A O 1
ATOM 1113 N N . SER A 1 148 ? -3.320 -17.856 7.306 1.00 98.62 148 SER A N 1
ATOM 1114 C CA . SER A 1 148 ? -4.155 -16.978 8.142 1.00 98.62 148 SER A CA 1
ATOM 1115 C C . SER A 1 148 ? -5.522 -17.596 8.447 1.00 98.62 148 SER A C 1
ATOM 1117 O O . SER A 1 148 ? -5.971 -17.615 9.590 1.00 98.62 148 SER A O 1
ATOM 1119 N N . GLN A 1 149 ? -6.163 -18.176 7.433 1.00 98.25 149 GLN A N 1
ATOM 1120 C CA . GLN A 1 149 ? -7.429 -18.892 7.571 1.00 98.25 149 GLN A CA 1
ATOM 1121 C C . GLN A 1 149 ? -7.299 -20.183 8.390 1.00 98.25 149 GLN A C 1
ATOM 1123 O O . GLN A 1 149 ? -8.243 -20.582 9.067 1.00 98.25 149 GLN A O 1
ATOM 1128 N N . ALA A 1 150 ? -6.169 -20.890 8.297 1.00 97.94 150 ALA A N 1
ATOM 1129 C CA . ALA A 1 150 ? -5.915 -22.087 9.096 1.00 97.94 150 ALA A CA 1
ATOM 1130 C C . ALA A 1 150 ? -5.660 -21.756 10.573 1.00 97.94 150 ALA A C 1
ATOM 1132 O O . ALA A 1 150 ? -6.044 -22.543 11.432 1.00 97.94 150 ALA A O 1
ATOM 1133 N N . LEU A 1 151 ? -5.057 -20.597 10.856 1.00 97.56 151 LEU A N 1
ATOM 1134 C CA . LEU A 1 151 ? -4.828 -20.107 12.212 1.00 97.56 151 LEU A CA 1
ATOM 1135 C C . LEU A 1 151 ? -6.144 -19.790 12.944 1.00 97.56 151 LEU A C 1
ATOM 1137 O O . LEU A 1 151 ? -6.248 -20.015 14.144 1.00 97.56 151 LEU A O 1
ATOM 1141 N N . GLY A 1 152 ? -7.148 -19.270 12.230 1.00 96.50 152 GLY A N 1
ATOM 1142 C CA . GLY A 1 152 ? -8.505 -19.052 12.751 1.00 96.50 152 GLY A CA 1
ATOM 1143 C C . GLY A 1 152 ? -8.673 -17.857 13.699 1.00 96.50 152 GLY A C 1
ATOM 1144 O O . GLY A 1 152 ? -9.802 -17.495 14.008 1.00 96.50 152 GLY A O 1
ATOM 1145 N N . THR A 1 153 ? -7.584 -17.215 14.135 1.00 97.88 153 THR A N 1
ATOM 1146 C CA . THR A 1 153 ? -7.628 -16.004 14.979 1.00 97.88 153 THR A CA 1
ATOM 1147 C C . THR A 1 153 ? -7.597 -14.700 14.183 1.00 97.88 153 THR A C 1
ATOM 1149 O O . THR A 1 153 ? -7.847 -13.638 14.747 1.00 97.88 153 THR A O 1
ATOM 1152 N N . VAL A 1 154 ? -7.290 -14.757 12.883 1.00 98.56 154 VAL A N 1
ATOM 1153 C CA . VAL A 1 154 ? -7.179 -13.567 12.030 1.00 98.56 154 VAL A CA 1
ATOM 1154 C C . VAL A 1 154 ? -8.571 -13.061 11.654 1.00 98.56 154 VAL A C 1
ATOM 1156 O O . VAL A 1 154 ? -9.272 -13.698 10.872 1.00 98.56 154 VAL A O 1
ATOM 1159 N N . GLY A 1 155 ? -8.951 -11.898 12.184 1.00 97.75 155 GLY A N 1
ATOM 1160 C CA . GLY A 1 155 ? -10.206 -11.217 11.853 1.00 97.75 155 GLY A CA 1
ATOM 1161 C C . GLY A 1 155 ? -10.066 -10.169 10.746 1.00 97.75 155 GLY A C 1
ATOM 1162 O O . GLY A 1 155 ? -11.028 -9.929 10.025 1.00 97.75 155 GLY A O 1
ATOM 1163 N N . SER A 1 156 ? -8.872 -9.590 10.569 1.00 98.50 156 SER A N 1
ATOM 1164 C CA . SER A 1 156 ? -8.592 -8.549 9.568 1.00 98.50 156 SER A CA 1
ATOM 1165 C C . SER A 1 156 ? -7.435 -8.948 8.652 1.00 98.50 156 SER A C 1
ATOM 1167 O O . SER A 1 156 ? -6.355 -9.319 9.121 1.00 98.50 156 SER A O 1
ATOM 1169 N N . PHE A 1 157 ? -7.650 -8.847 7.340 1.00 98.81 157 PHE A N 1
ATOM 1170 C CA . PHE A 1 157 ? -6.634 -9.058 6.313 1.00 98.81 157 PHE A CA 1
ATOM 1171 C C . PHE A 1 157 ? -6.614 -7.901 5.314 1.00 98.81 157 PHE A C 1
ATOM 1173 O O . PHE A 1 157 ? -7.540 -7.743 4.517 1.00 98.81 157 PHE A O 1
ATOM 1180 N N . VAL A 1 158 ? -5.537 -7.119 5.312 1.00 98.75 158 VAL A N 1
ATOM 1181 C CA . VAL A 1 158 ? -5.369 -5.987 4.393 1.00 98.75 158 VAL A CA 1
ATOM 1182 C C . VAL A 1 158 ? -4.299 -6.305 3.358 1.00 98.75 158 VAL A C 1
ATOM 1184 O O . VAL A 1 158 ? -3.167 -6.628 3.714 1.00 98.75 158 VAL A O 1
ATOM 1187 N N . TYR A 1 159 ? -4.633 -6.178 2.075 1.00 98.69 159 TYR A N 1
ATOM 1188 C CA . TYR A 1 159 ? -3.713 -6.408 0.960 1.00 98.69 159 TYR A CA 1
ATOM 1189 C C . TYR A 1 159 ? -3.277 -5.110 0.276 1.00 98.69 159 TYR A C 1
ATOM 1191 O O . TYR A 1 159 ? -4.109 -4.271 -0.066 1.00 98.69 159 TYR A O 1
ATOM 1199 N N . THR A 1 160 ? -1.983 -4.961 -0.012 1.00 97.75 160 THR A N 1
ATOM 1200 C CA . THR A 1 160 ? -1.488 -3.876 -0.870 1.00 97.75 160 THR A CA 1
ATOM 1201 C C . THR A 1 160 ? -1.531 -4.291 -2.344 1.00 97.75 160 THR A C 1
ATOM 1203 O O . THR A 1 160 ? -0.658 -5.013 -2.840 1.00 97.75 160 THR A O 1
ATOM 1206 N N . SER A 1 161 ? -2.524 -3.789 -3.068 1.00 95.38 161 SER A N 1
ATOM 1207 C CA . SER A 1 161 ? -2.647 -3.863 -4.525 1.00 95.38 161 SER A CA 1
ATOM 1208 C C . SER A 1 161 ? -1.915 -2.683 -5.198 1.00 95.38 161 SER A C 1
ATOM 1210 O O . SER A 1 161 ? -0.875 -2.230 -4.717 1.00 95.38 161 SER A O 1
ATOM 1212 N N . SER A 1 162 ? -2.388 -2.201 -6.348 1.00 91.75 162 SER A N 1
ATOM 1213 C CA . SER A 1 162 ? -1.830 -1.054 -7.068 1.00 91.75 162 SER A CA 1
ATOM 1214 C C . SER A 1 162 ? -2.910 -0.359 -7.887 1.00 91.75 162 SER A C 1
ATOM 1216 O O . SER A 1 162 ? -3.701 -1.028 -8.541 1.00 91.75 162 SER A O 1
ATOM 1218 N N . ALA A 1 163 ? -2.900 0.974 -7.946 1.00 87.56 163 ALA A N 1
ATOM 1219 C CA . ALA A 1 163 ? -3.746 1.698 -8.896 1.00 87.56 163 ALA A CA 1
ATOM 1220 C C . ALA A 1 163 ? -3.318 1.466 -10.363 1.00 87.56 163 ALA A C 1
ATOM 1222 O O . ALA A 1 163 ? -4.045 1.813 -11.286 1.00 87.56 163 ALA A O 1
ATOM 1223 N N . GLY A 1 164 ? -2.152 0.850 -10.611 1.00 82.25 164 GLY A N 1
ATOM 1224 C CA . GLY A 1 164 ? -1.643 0.574 -11.957 1.00 82.25 164 GLY A CA 1
ATOM 1225 C C . GLY A 1 164 ? -2.463 -0.459 -12.738 1.00 82.25 164 GLY A C 1
ATOM 1226 O O . GLY A 1 164 ? -2.267 -0.608 -13.940 1.00 82.25 164 GLY A O 1
ATOM 1227 N N . ILE A 1 165 ? -3.385 -1.163 -12.075 1.00 81.19 165 ILE A N 1
ATOM 1228 C CA . ILE A 1 165 ? -4.221 -2.217 -12.669 1.00 81.19 165 ILE A CA 1
ATOM 1229 C C . ILE A 1 165 ? -5.180 -1.740 -13.761 1.00 81.19 165 ILE A C 1
ATOM 1231 O O . ILE A 1 165 ? -5.620 -2.542 -14.577 1.00 81.19 165 ILE A O 1
ATOM 1235 N N . VAL A 1 166 ? -5.460 -0.440 -13.789 1.00 74.38 166 VAL A N 1
ATOM 1236 C CA . VAL A 1 166 ? -6.350 0.226 -14.749 1.00 74.38 166 VAL A CA 1
ATOM 1237 C C . VAL A 1 166 ? -5.583 1.037 -15.793 1.00 74.38 166 VAL A C 1
ATOM 1239 O O . VAL A 1 166 ? -6.187 1.627 -16.688 1.00 74.38 166 VAL A O 1
ATOM 1242 N N . VAL A 1 167 ? -4.247 1.058 -15.715 1.00 78.19 167 VAL A N 1
ATOM 1243 C CA . VAL A 1 167 ? -3.422 1.838 -16.636 1.00 78.19 167 VAL A CA 1
ATOM 1244 C C . VAL A 1 167 ? -3.358 1.140 -17.996 1.00 78.19 167 VAL A C 1
ATOM 1246 O O . VAL A 1 167 ? -2.913 -0.009 -18.091 1.00 78.19 167 VAL A O 1
ATOM 1249 N N . PRO A 1 168 ? -3.775 1.819 -19.077 1.00 75.56 168 PRO A N 1
ATOM 1250 C CA . PRO A 1 168 ? -3.737 1.233 -20.403 1.00 75.56 168 PRO A CA 1
ATOM 1251 C C . PRO A 1 168 ? -2.292 1.038 -20.886 1.00 75.56 168 PRO A C 1
ATOM 1253 O O . PRO A 1 168 ? -1.487 1.959 -20.724 1.00 75.56 168 PRO A O 1
ATOM 1256 N N . PRO A 1 169 ? -1.972 -0.078 -21.572 1.00 79.50 169 PRO A N 1
ATOM 1257 C CA . PRO A 1 169 ? -0.620 -0.341 -22.057 1.00 79.50 169 PRO A CA 1
ATOM 1258 C C . PRO A 1 169 ? -0.058 0.786 -22.931 1.00 79.50 169 PRO A C 1
ATOM 1260 O O . PRO A 1 169 ? -0.758 1.344 -23.785 1.00 79.50 169 PRO A O 1
ATOM 1263 N N . GLY A 1 170 ? 1.231 1.070 -22.764 1.00 74.94 170 GLY A N 1
ATOM 1264 C CA . GLY A 1 170 ? 1.972 2.006 -23.595 1.00 74.94 170 GLY A CA 1
ATOM 1265 C C . GLY A 1 170 ? 2.012 1.548 -25.055 1.00 74.94 170 GLY A C 1
ATOM 1266 O O . GLY A 1 170 ? 2.119 0.357 -25.366 1.00 74.94 170 GLY A O 1
ATOM 1267 N N . ASN A 1 171 ? 1.932 2.502 -25.980 1.00 77.25 171 ASN A N 1
ATOM 1268 C CA . ASN A 1 171 ? 2.094 2.244 -27.407 1.00 77.25 171 ASN A CA 1
ATOM 1269 C C . ASN A 1 171 ? 2.798 3.418 -28.096 1.00 77.25 171 ASN A C 1
ATOM 1271 O O . ASN A 1 171 ? 2.836 4.526 -27.568 1.00 77.25 171 ASN A O 1
ATOM 1275 N N . PHE A 1 172 ? 3.347 3.161 -29.284 1.00 80.31 172 PHE A N 1
ATOM 1276 C CA . PHE A 1 172 ? 4.121 4.145 -30.041 1.00 80.31 172 PHE A CA 1
ATOM 1277 C C . PHE A 1 172 ? 3.334 5.428 -30.353 1.00 80.31 172 PHE A C 1
ATOM 1279 O O . PHE A 1 172 ? 3.896 6.515 -30.287 1.00 80.31 172 PHE A O 1
ATOM 1286 N N . LEU A 1 173 ? 2.032 5.328 -30.646 1.00 77.94 173 LEU A N 1
ATOM 1287 C CA . LEU A 1 173 ? 1.208 6.494 -30.987 1.00 77.94 173 LEU A CA 1
ATOM 1288 C C . LEU A 1 173 ? 1.066 7.467 -29.809 1.00 77.94 173 LEU A C 1
ATOM 1290 O O . LEU A 1 173 ? 0.950 8.667 -30.028 1.00 77.94 173 LEU A O 1
ATOM 1294 N N . ARG A 1 174 ? 1.168 6.985 -28.565 1.00 76.44 174 ARG A N 1
ATOM 1295 C CA . ARG A 1 174 ? 1.172 7.840 -27.366 1.00 76.44 174 ARG A CA 1
ATOM 1296 C C . ARG A 1 174 ? 2.447 8.658 -27.177 1.00 76.44 174 ARG A C 1
ATOM 1298 O O . ARG A 1 174 ? 2.452 9.578 -26.373 1.00 76.44 174 ARG A O 1
ATOM 1305 N N . LEU A 1 175 ? 3.515 8.376 -27.925 1.00 76.19 175 LEU A N 1
ATOM 1306 C CA . LEU A 1 175 ? 4.644 9.310 -28.014 1.00 76.19 175 LEU A CA 1
ATOM 1307 C C . LEU A 1 175 ? 4.276 10.572 -28.808 1.00 76.19 175 LEU A C 1
ATOM 1309 O O . LEU A 1 175 ? 4.913 11.607 -28.645 1.00 76.19 175 LEU A O 1
ATOM 1313 N N . LEU A 1 176 ? 3.281 10.474 -29.697 1.00 73.19 176 LEU A N 1
ATOM 1314 C CA . LEU A 1 176 ? 2.849 11.558 -30.581 1.00 73.19 176 LEU A CA 1
ATOM 1315 C C . LEU A 1 176 ? 1.635 12.318 -30.030 1.00 73.19 176 LEU A C 1
ATOM 1317 O O . LEU A 1 176 ? 1.421 13.467 -30.412 1.00 73.19 176 LEU A O 1
ATOM 1321 N N . ASP A 1 177 ? 0.862 11.694 -29.139 1.00 64.31 177 ASP A N 1
ATOM 1322 C CA . ASP A 1 177 ? -0.325 12.279 -28.517 1.00 64.31 177 ASP A CA 1
ATOM 1323 C C . ASP A 1 177 ? -0.243 12.206 -26.987 1.00 64.31 177 ASP A C 1
ATOM 1325 O O . ASP A 1 177 ? -0.253 11.127 -26.395 1.00 64.31 177 ASP A O 1
ATOM 1329 N N . SER A 1 178 ? -0.170 13.372 -26.346 1.00 55.31 178 SER A N 1
ATOM 1330 C CA . SER A 1 178 ? -0.007 13.524 -24.897 1.00 55.31 178 SER A CA 1
ATOM 1331 C C . SER A 1 178 ? -1.327 13.813 -24.165 1.00 55.31 178 SER A C 1
ATOM 1333 O O . SER A 1 178 ? -1.314 14.513 -23.158 1.00 55.31 178 SER A O 1
ATOM 1335 N N . ARG A 1 179 ? -2.484 13.380 -24.689 1.00 53.09 179 ARG A N 1
ATOM 1336 C CA . ARG A 1 179 ? -3.812 13.804 -24.184 1.00 53.09 179 ARG A CA 1
ATOM 1337 C C . ARG A 1 179 ? -4.617 12.735 -23.439 1.00 53.09 179 ARG A C 1
ATOM 1339 O O . ARG A 1 179 ? -5.817 12.900 -23.233 1.00 53.09 179 ARG A O 1
ATOM 1346 N N . GLY A 1 180 ? -3.993 11.637 -23.025 1.00 58.88 180 GLY A N 1
ATOM 1347 C CA . GLY A 1 180 ? -4.678 10.596 -22.259 1.00 58.88 180 GLY A CA 1
ATOM 1348 C C . GLY A 1 180 ? -4.726 10.916 -20.767 1.00 58.88 180 GLY A C 1
ATOM 1349 O O . GLY A 1 180 ? -3.854 10.448 -20.041 1.00 58.88 180 GLY A O 1
ATOM 1350 N N . ARG A 1 181 ? -5.742 11.664 -20.311 1.00 66.31 181 ARG A N 1
ATOM 1351 C CA . ARG A 1 181 ? -6.045 11.819 -18.878 1.00 66.31 181 ARG A CA 1
ATOM 1352 C C . ARG A 1 181 ? -6.896 10.664 -18.390 1.00 66.31 181 ARG A C 1
ATOM 1354 O O . ARG A 1 181 ? -8.067 10.576 -18.746 1.00 66.31 181 ARG A O 1
ATOM 1361 N N . ALA A 1 182 ? -6.315 9.802 -17.565 1.00 68.06 182 ALA A N 1
ATOM 1362 C CA . ALA A 1 182 ? -7.040 8.723 -16.925 1.00 68.06 182 ALA A CA 1
ATOM 1363 C C . ALA A 1 182 ? -7.250 9.050 -15.441 1.00 68.06 182 ALA A C 1
ATOM 1365 O O . ALA A 1 182 ? -6.293 9.259 -14.692 1.00 68.06 182 ALA A O 1
ATOM 1366 N N . VAL A 1 183 ? -8.521 9.142 -15.045 1.00 66.69 183 VAL A N 1
ATOM 1367 C CA . VAL A 1 183 ? -8.929 9.220 -13.640 1.00 66.69 183 VAL A CA 1
ATOM 1368 C C . VAL A 1 183 ? -9.325 7.815 -13.202 1.00 66.69 183 VAL A C 1
ATOM 1370 O O . VAL A 1 183 ? -10.128 7.161 -13.864 1.00 66.69 183 VAL A O 1
ATOM 1373 N N . PHE A 1 184 ? -8.734 7.350 -12.113 1.00 73.38 184 PHE A N 1
ATOM 1374 C CA . PHE A 1 184 ? -8.871 6.001 -11.597 1.00 73.38 184 PHE A CA 1
ATOM 1375 C C . PHE A 1 184 ? -9.418 6.065 -10.181 1.00 73.38 184 PHE A C 1
ATOM 1377 O O . PHE A 1 184 ? -8.741 6.549 -9.278 1.00 73.38 184 PHE A O 1
ATOM 1384 N N . GLY A 1 185 ? -10.637 5.583 -9.997 1.00 74.12 185 GLY A N 1
ATOM 1385 C CA . GLY A 1 185 ? -11.206 5.386 -8.674 1.00 74.12 185 GLY A CA 1
ATOM 1386 C C . GLY A 1 185 ? -11.051 3.943 -8.214 1.00 74.12 185 GLY A C 1
ATOM 1387 O O . GLY A 1 185 ? -10.203 3.171 -8.676 1.00 74.12 185 GLY A O 1
ATOM 1388 N N . ASP A 1 186 ? -11.939 3.570 -7.313 1.00 80.31 186 ASP A N 1
ATOM 1389 C CA . ASP A 1 186 ? -11.954 2.247 -6.713 1.00 80.31 186 ASP A CA 1
ATOM 1390 C C . ASP A 1 186 ? -12.547 1.167 -7.628 1.00 80.31 186 ASP A C 1
ATOM 1392 O O . ASP A 1 186 ? -12.253 -0.021 -7.467 1.00 80.31 186 ASP A O 1
ATOM 1396 N N . ASP A 1 187 ? -13.360 1.563 -8.601 1.00 74.31 187 ASP A N 1
ATOM 1397 C CA . ASP A 1 187 ? -13.987 0.641 -9.536 1.00 74.31 187 ASP A CA 1
ATOM 1398 C C . ASP A 1 187 ? -13.125 0.509 -10.793 1.00 74.31 187 ASP A C 1
ATOM 1400 O O . ASP A 1 187 ? -12.678 1.493 -11.382 1.00 74.31 187 ASP A O 1
ATOM 1404 N N . VAL A 1 188 ? -12.873 -0.736 -11.197 1.00 67.44 188 VAL A N 1
ATOM 1405 C CA . VAL A 1 188 ? -12.231 -1.043 -12.477 1.00 67.44 188 VAL A CA 1
ATOM 1406 C C . VAL A 1 188 ? -13.338 -1.075 -13.531 1.00 67.44 188 VAL A C 1
ATOM 1408 O O . VAL A 1 188 ? -14.223 -1.926 -13.416 1.00 67.44 188 VAL A O 1
ATOM 1411 N N . PRO A 1 189 ? -13.329 -0.188 -14.546 1.00 69.19 189 PRO A N 1
ATOM 1412 C CA . PRO A 1 189 ? -14.316 -0.240 -15.619 1.00 69.19 189 PRO A CA 1
ATOM 1413 C C . PRO A 1 189 ? -14.337 -1.623 -16.285 1.00 69.19 189 PRO A C 1
ATOM 1415 O O . PRO A 1 189 ? -13.288 -2.235 -16.488 1.00 69.19 189 PRO A O 1
ATOM 1418 N N . VAL A 1 190 ? -15.523 -2.126 -16.639 1.00 67.00 190 VAL A N 1
ATOM 1419 C CA . VAL A 1 190 ? -15.689 -3.464 -17.251 1.00 67.00 190 VAL A CA 1
ATOM 1420 C C . VAL A 1 190 ? -14.937 -3.577 -18.585 1.00 67.00 190 VAL A C 1
ATOM 1422 O O . VAL A 1 190 ? -14.479 -4.651 -18.969 1.00 67.00 190 VAL A O 1
ATOM 1425 N N . ASP A 1 191 ? -14.784 -2.455 -19.279 1.00 68.62 191 ASP A N 1
ATOM 1426 C CA . ASP A 1 191 ? -14.075 -2.291 -20.543 1.00 68.62 191 ASP A CA 1
ATOM 1427 C C . ASP A 1 191 ? -12.606 -1.865 -20.371 1.00 68.62 191 ASP A C 1
ATOM 1429 O O . ASP A 1 191 ? -11.926 -1.573 -21.361 1.00 68.62 191 ASP A O 1
ATOM 1433 N N . ALA A 1 192 ? -12.083 -1.861 -19.138 1.00 68.31 192 ALA A N 1
ATOM 1434 C CA . ALA A 1 192 ? -10.691 -1.524 -18.889 1.00 68.31 192 ALA A CA 1
ATOM 1435 C C . ALA A 1 192 ? -9.756 -2.471 -19.674 1.00 68.31 192 ALA A C 1
ATOM 1437 O O . ALA A 1 192 ? -9.906 -3.700 -19.640 1.00 68.31 192 ALA A O 1
ATOM 1438 N N . PRO A 1 193 ? -8.764 -1.927 -20.400 1.00 70.06 193 PRO A N 1
ATOM 1439 C CA . PRO A 1 193 ? -7.862 -2.736 -21.201 1.00 70.06 193 PRO A CA 1
ATOM 1440 C C . PRO A 1 193 ? -7.032 -3.661 -20.314 1.00 70.06 193 PRO A C 1
ATOM 1442 O O . PRO A 1 193 ? -6.468 -3.247 -19.303 1.00 70.06 193 PRO A O 1
ATOM 1445 N N . LYS A 1 194 ? -6.901 -4.924 -20.736 1.00 79.31 194 LYS A N 1
ATOM 1446 C CA . LYS A 1 194 ? -6.116 -5.911 -19.990 1.00 79.31 194 LYS A CA 1
ATOM 1447 C C . LYS A 1 194 ? -4.651 -5.469 -19.873 1.00 79.31 194 LYS A C 1
ATOM 1449 O O . LYS A 1 194 ? -4.034 -5.143 -20.898 1.00 79.31 194 LYS A O 1
ATOM 1454 N N . PRO A 1 195 ? -4.060 -5.526 -18.667 1.00 83.50 195 PRO A N 1
ATOM 1455 C CA . PRO A 1 195 ? -2.663 -5.178 -18.484 1.00 83.50 195 PRO A CA 1
ATOM 1456 C C . PRO A 1 195 ? -1.777 -6.186 -19.219 1.00 83.50 195 PRO A C 1
ATOM 1458 O O . PRO A 1 195 ? -1.932 -7.398 -19.076 1.00 83.50 195 PRO A O 1
ATOM 1461 N N . ARG A 1 196 ? -0.818 -5.681 -20.001 1.00 86.94 196 ARG A N 1
ATOM 1462 C CA . ARG A 1 196 ? 0.258 -6.506 -20.585 1.00 86.94 196 ARG A CA 1
ATOM 1463 C C . ARG A 1 196 ? 1.423 -6.702 -19.619 1.00 86.94 196 ARG A C 1
ATOM 1465 O O . ARG A 1 196 ? 2.221 -7.612 -19.788 1.00 86.94 196 ARG A O 1
ATOM 1472 N N . ASN A 1 197 ? 1.529 -5.832 -18.626 1.00 91.75 197 ASN A N 1
ATOM 1473 C CA . ASN A 1 197 ? 2.590 -5.833 -17.639 1.00 91.75 197 ASN A CA 1
ATOM 1474 C C . ASN A 1 197 ? 2.446 -7.019 -16.673 1.00 91.75 197 ASN A C 1
ATOM 1476 O O . ASN A 1 197 ? 1.400 -7.191 -16.039 1.00 91.75 197 ASN A O 1
ATOM 1480 N N . ASN A 1 198 ? 3.506 -7.817 -16.531 1.00 94.06 198 ASN A N 1
ATOM 1481 C CA . ASN A 1 198 ? 3.494 -9.028 -15.712 1.00 94.06 198 ASN A CA 1
ATOM 1482 C C . ASN A 1 198 ? 3.190 -8.707 -14.244 1.00 94.06 198 ASN A C 1
ATOM 1484 O O . ASN A 1 198 ? 2.300 -9.321 -13.659 1.00 94.06 198 ASN A O 1
ATOM 1488 N N . TYR A 1 199 ? 3.866 -7.710 -13.664 1.00 93.19 199 TYR A N 1
ATOM 1489 C CA . TYR A 1 199 ? 3.634 -7.294 -12.278 1.00 93.19 199 TYR A CA 1
ATOM 1490 C C . TYR A 1 199 ? 2.175 -6.881 -12.056 1.00 93.19 199 TYR A C 1
ATOM 1492 O O . TYR A 1 199 ? 1.525 -7.390 -11.143 1.00 93.19 199 TYR A O 1
ATOM 1500 N N . ILE A 1 200 ? 1.637 -6.028 -12.929 1.00 91.81 200 ILE A N 1
ATOM 1501 C CA . ILE A 1 200 ? 0.261 -5.541 -12.804 1.00 91.81 200 ILE A CA 1
ATOM 1502 C C . ILE A 1 200 ? -0.752 -6.675 -12.944 1.00 91.81 200 ILE A C 1
ATOM 1504 O O . ILE A 1 200 ? -1.643 -6.788 -12.108 1.00 91.81 200 ILE A O 1
ATOM 1508 N N . SER A 1 201 ? -0.583 -7.564 -13.928 1.00 93.19 201 SER A N 1
ATOM 1509 C CA . SER A 1 201 ? -1.479 -8.716 -14.092 1.00 93.19 201 SER A CA 1
ATOM 1510 C C . SER A 1 201 ? -1.513 -9.606 -12.843 1.00 93.19 201 SER A C 1
ATOM 1512 O O . SER A 1 201 ? -2.581 -10.043 -12.427 1.00 93.19 201 SER A O 1
ATOM 1514 N N . THR A 1 202 ? -0.365 -9.803 -12.182 1.00 96.12 202 THR A N 1
ATOM 1515 C CA . THR A 1 202 ? -0.302 -10.571 -10.929 1.00 96.12 202 THR A CA 1
ATOM 1516 C C . THR A 1 202 ? -0.920 -9.840 -9.738 1.00 96.12 202 THR A C 1
ATOM 1518 O O . THR A 1 202 ? -1.391 -10.499 -8.818 1.00 96.12 202 THR A O 1
ATOM 1521 N N . LYS A 1 203 ? -0.934 -8.498 -9.737 1.00 95.25 203 LYS A N 1
ATOM 1522 C CA . LYS A 1 203 ? -1.617 -7.698 -8.710 1.00 95.25 203 LYS A CA 1
ATOM 1523 C C . LYS A 1 203 ? -3.135 -7.752 -8.862 1.00 95.25 203 LYS A C 1
ATOM 1525 O O . LYS A 1 203 ? -3.803 -7.892 -7.847 1.00 95.25 203 LYS A O 1
ATOM 1530 N N . VAL A 1 204 ? -3.650 -7.724 -10.096 1.00 93.25 204 VAL A N 1
ATOM 1531 C CA . VAL A 1 204 ? -5.080 -7.954 -10.381 1.00 93.25 204 VAL A CA 1
ATOM 1532 C C . VAL A 1 204 ? -5.511 -9.314 -9.842 1.00 93.25 204 VAL A C 1
ATOM 1534 O O . VAL A 1 204 ? -6.392 -9.391 -8.997 1.00 93.25 204 VAL A O 1
ATOM 1537 N N . GLU A 1 205 ? -4.825 -10.379 -10.264 1.00 95.81 205 GLU A N 1
ATOM 1538 C CA . GLU A 1 205 ? -5.189 -11.743 -9.874 1.00 95.81 205 GLU A CA 1
ATOM 1539 C C . GLU A 1 205 ? -5.116 -11.954 -8.353 1.00 95.81 205 GLU A C 1
ATOM 1541 O O . GLU A 1 205 ? -6.006 -12.558 -7.758 1.00 95.81 205 GLU A O 1
ATOM 1546 N N . ALA A 1 206 ? -4.073 -11.436 -7.699 1.00 97.81 206 ALA A N 1
ATOM 1547 C CA . ALA A 1 206 ? -3.939 -11.530 -6.251 1.00 97.81 206 ALA A CA 1
ATOM 1548 C C . ALA A 1 206 ? -5.017 -10.732 -5.500 1.00 97.81 206 ALA A C 1
ATOM 1550 O O . ALA A 1 206 ? -5.499 -11.200 -4.471 1.00 97.81 206 ALA A O 1
ATOM 1551 N N . GLU A 1 207 ? -5.411 -9.559 -6.003 1.00 97.00 207 GLU A N 1
ATOM 1552 C CA . GLU A 1 207 ? -6.500 -8.777 -5.419 1.00 97.00 207 GLU A CA 1
ATOM 1553 C C . GLU A 1 207 ? -7.838 -9.518 -5.524 1.00 97.00 207 GLU A C 1
ATOM 1555 O O . GLU A 1 207 ? -8.549 -9.618 -4.524 1.00 97.00 207 GLU A O 1
ATOM 1560 N N . ASP A 1 208 ? -8.144 -10.107 -6.683 1.00 96.06 208 ASP A N 1
ATOM 1561 C CA . ASP A 1 208 ? -9.356 -10.910 -6.879 1.00 96.06 208 ASP A CA 1
ATOM 1562 C C . ASP A 1 208 ? -9.407 -12.097 -5.908 1.00 96.06 208 ASP A C 1
ATOM 1564 O O . ASP A 1 208 ? -10.439 -12.356 -5.288 1.00 96.06 208 ASP A O 1
ATOM 1568 N N . ILE A 1 209 ? -8.275 -12.783 -5.710 1.00 98.38 209 ILE A N 1
ATOM 1569 C CA . ILE A 1 209 ? -8.150 -13.881 -4.740 1.00 98.38 209 ILE A CA 1
ATOM 1570 C C . ILE A 1 209 ? -8.405 -13.394 -3.309 1.00 98.38 209 ILE A C 1
ATOM 1572 O O . ILE A 1 209 ? -9.109 -14.067 -2.557 1.00 98.38 209 ILE A O 1
ATOM 1576 N N . VAL A 1 210 ? -7.830 -12.252 -2.918 1.00 98.50 210 VAL A N 1
ATOM 1577 C CA . VAL A 1 210 ? -8.026 -11.685 -1.576 1.00 98.50 210 VAL A CA 1
ATOM 1578 C C . VAL A 1 210 ? -9.490 -11.327 -1.369 1.00 98.50 210 VAL A C 1
ATOM 1580 O O . VAL A 1 210 ? -10.077 -11.777 -0.393 1.00 98.50 210 VAL A O 1
ATOM 1583 N N . ARG A 1 211 ? -10.101 -10.594 -2.304 1.00 97.31 211 ARG A N 1
ATOM 1584 C CA . ARG A 1 211 ? -11.508 -10.183 -2.215 1.00 97.31 211 ARG A CA 1
ATOM 1585 C C . ARG A 1 211 ? -12.451 -11.383 -2.146 1.00 97.31 211 ARG A C 1
ATOM 1587 O O . ARG A 1 211 ? -13.373 -11.386 -1.338 1.00 97.31 211 ARG A O 1
ATOM 1594 N N . ALA A 1 212 ? -12.189 -12.426 -2.934 1.00 97.88 212 ALA A N 1
ATOM 1595 C CA . ALA A 1 212 ? -12.962 -13.668 -2.904 1.00 97.88 212 ALA A CA 1
ATOM 1596 C C . ALA A 1 212 ? -12.792 -14.470 -1.599 1.00 97.88 212 ALA A C 1
ATOM 1598 O O . ALA A 1 212 ? -13.613 -15.336 -1.303 1.00 97.88 212 ALA A O 1
ATOM 1599 N N . ALA A 1 213 ? -11.742 -14.205 -0.816 1.00 98.06 213 ALA A N 1
ATOM 1600 C CA . ALA A 1 213 ? -11.511 -14.844 0.477 1.00 98.06 213 ALA A CA 1
ATOM 1601 C C . ALA A 1 213 ? -12.257 -14.161 1.639 1.00 98.06 213 ALA A C 1
ATOM 1603 O O . ALA A 1 213 ? -12.198 -14.662 2.765 1.00 98.06 213 ALA A O 1
ATOM 1604 N N . ASP A 1 214 ? -12.957 -13.049 1.395 1.00 98.31 214 ASP A N 1
ATOM 1605 C CA . ASP A 1 214 ? -13.760 -12.371 2.408 1.00 98.31 214 ASP A CA 1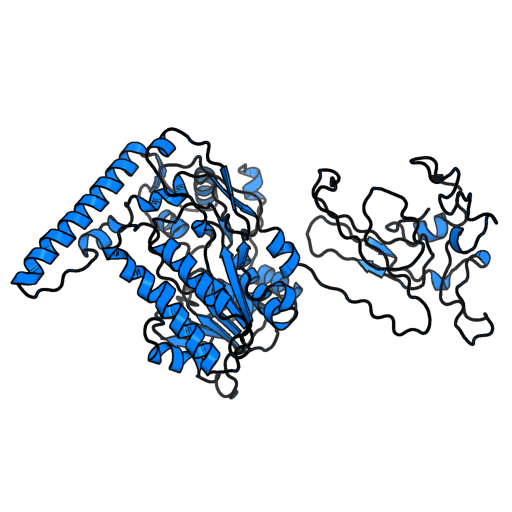
ATOM 1606 C C . ASP A 1 214 ? -14.843 -13.284 3.012 1.00 98.31 214 ASP A C 1
ATOM 1608 O O . ASP A 1 214 ? -15.579 -13.974 2.312 1.00 98.31 214 ASP A O 1
ATOM 1612 N N . GLY A 1 215 ? -14.927 -13.317 4.342 1.00 96.75 215 GLY A N 1
ATOM 1613 C CA . GLY A 1 215 ? -15.861 -14.152 5.105 1.00 96.75 215 GLY A CA 1
ATOM 1614 C C . GLY A 1 215 ? -15.478 -15.633 5.193 1.00 96.75 215 GLY A C 1
ATOM 1615 O O . GLY A 1 215 ? -15.995 -16.350 6.054 1.00 96.75 215 GLY A O 1
ATOM 1616 N N . VAL A 1 216 ? -14.539 -16.113 4.374 1.00 97.06 216 VAL A N 1
ATOM 1617 C CA . VAL A 1 216 ? -14.113 -17.516 4.389 1.00 97.06 216 VAL A CA 1
ATOM 1618 C C . VAL A 1 216 ? -13.379 -17.815 5.695 1.00 97.06 216 VAL A C 1
ATOM 1620 O O . VAL A 1 216 ? -12.312 -17.271 5.963 1.00 97.06 216 VAL A O 1
ATOM 1623 N N . LYS A 1 217 ? -13.939 -18.715 6.514 1.00 95.56 217 LYS A N 1
ATOM 1624 C CA . LYS A 1 217 ? -13.429 -19.034 7.863 1.00 95.56 217 LYS A CA 1
ATOM 1625 C C . LYS A 1 217 ? -13.354 -17.809 8.793 1.00 95.56 217 LYS A C 1
ATOM 1627 O O . LYS A 1 217 ? -12.498 -17.753 9.667 1.00 95.56 217 LYS A O 1
ATOM 1632 N N . GLY A 1 218 ? -14.255 -16.842 8.607 1.00 93.25 218 GLY A N 1
ATOM 1633 C CA . GLY A 1 218 ? -14.406 -15.686 9.496 1.00 93.25 218 GLY A CA 1
ATOM 1634 C C . GLY A 1 218 ? -13.427 -14.534 9.256 1.00 93.25 218 GLY A C 1
ATOM 1635 O O . GLY A 1 218 ? -13.575 -13.493 9.889 1.00 93.25 218 GLY A O 1
ATOM 1636 N N . ILE A 1 219 ? -12.473 -14.670 8.328 1.00 97.38 219 ILE A N 1
ATOM 1637 C CA . ILE A 1 219 ? -11.547 -13.583 7.988 1.00 97.38 219 ILE A CA 1
ATOM 1638 C C . ILE A 1 219 ? -12.281 -12.493 7.199 1.00 97.38 219 ILE A C 1
ATOM 1640 O O . ILE A 1 219 ? -12.999 -12.796 6.246 1.00 97.38 219 ILE A O 1
ATOM 1644 N N . ARG A 1 220 ? -12.118 -11.220 7.567 1.00 98.38 220 ARG A N 1
ATOM 1645 C CA . ARG A 1 220 ? -12.595 -10.085 6.763 1.00 98.38 220 ARG A CA 1
ATOM 1646 C C . ARG A 1 220 ? -11.425 -9.531 5.967 1.00 98.38 220 ARG A C 1
ATOM 1648 O O . ARG A 1 220 ? -10.366 -9.263 6.537 1.00 98.38 220 ARG A O 1
ATOM 1655 N N . THR A 1 221 ? -11.588 -9.397 4.655 1.00 98.69 221 THR A N 1
ATOM 1656 C CA . THR A 1 221 ? -10.493 -8.995 3.760 1.00 98.69 221 THR A CA 1
ATOM 1657 C C . THR A 1 221 ? -10.792 -7.675 3.062 1.00 98.69 221 THR A C 1
ATOM 1659 O O . THR A 1 221 ? -11.946 -7.365 2.785 1.00 98.69 221 THR A O 1
ATOM 1662 N N . SER A 1 222 ? -9.766 -6.883 2.766 1.00 97.81 222 SER A N 1
ATOM 1663 C CA . SER A 1 222 ? -9.891 -5.688 1.925 1.00 97.81 222 SER A CA 1
ATOM 1664 C C . SER A 1 222 ? -8.542 -5.328 1.297 1.00 97.81 222 SER A C 1
ATOM 1666 O O . SER A 1 222 ? -7.493 -5.806 1.742 1.00 97.81 222 SER A O 1
ATOM 1668 N N . ALA A 1 223 ? -8.548 -4.505 0.249 1.00 97.38 223 ALA A N 1
ATOM 1669 C CA . ALA A 1 223 ? -7.341 -4.134 -0.486 1.00 97.38 223 ALA A CA 1
ATOM 1670 C C . ALA A 1 223 ? -7.173 -2.618 -0.646 1.00 97.38 223 ALA A C 1
ATOM 1672 O O . ALA A 1 223 ? -8.137 -1.888 -0.859 1.00 97.38 223 ALA A O 1
ATOM 1673 N N . LEU A 1 224 ? -5.923 -2.151 -0.621 1.00 96.19 224 LEU A N 1
ATOM 1674 C CA . LEU A 1 224 ? -5.552 -0.778 -0.963 1.00 96.19 224 LEU A CA 1
ATOM 1675 C C . LEU A 1 224 ? -4.821 -0.731 -2.299 1.00 96.19 224 LEU A C 1
ATOM 1677 O O . LEU A 1 224 ? -3.885 -1.490 -2.531 1.00 96.19 224 LEU A O 1
ATOM 1681 N N . ARG A 1 225 ? -5.201 0.211 -3.154 1.00 94.06 225 ARG A N 1
ATOM 1682 C CA . ARG A 1 225 ? -4.582 0.518 -4.442 1.00 94.06 225 ARG A CA 1
ATOM 1683 C C . ARG A 1 225 ? -3.851 1.859 -4.324 1.00 94.06 225 ARG A C 1
ATOM 1685 O O . ARG A 1 225 ? -4.417 2.898 -4.661 1.00 94.06 225 ARG A O 1
ATOM 1692 N N . PRO A 1 226 ? -2.606 1.872 -3.819 1.00 92.12 226 PRO A N 1
ATOM 1693 C CA . PRO A 1 226 ? -1.815 3.094 -3.785 1.00 92.12 226 PRO A CA 1
ATOM 1694 C C . PRO A 1 226 ? -1.629 3.672 -5.192 1.00 92.12 226 PRO A C 1
ATOM 1696 O O . PRO A 1 226 ? -1.537 2.917 -6.170 1.00 92.12 226 PRO A O 1
ATOM 1699 N N . GLY A 1 227 ? -1.532 5.003 -5.265 1.00 85.50 227 GLY A N 1
ATOM 1700 C CA . GLY A 1 227 ? -1.161 5.748 -6.469 1.00 85.50 227 GLY A CA 1
ATOM 1701 C C . GLY A 1 227 ? 0.145 5.255 -7.105 1.00 85.50 227 GLY A C 1
ATOM 1702 O O . GLY A 1 227 ? 0.916 4.521 -6.484 1.00 85.50 227 GLY A O 1
ATOM 1703 N N . MET A 1 228 ? 0.387 5.647 -8.363 1.00 81.06 228 MET A N 1
ATOM 1704 C CA . MET A 1 228 ? 1.437 5.089 -9.234 1.00 81.06 228 MET A CA 1
ATOM 1705 C C . MET A 1 228 ? 2.808 4.979 -8.576 1.00 81.06 228 MET A C 1
ATOM 1707 O O . MET A 1 228 ? 3.484 3.961 -8.735 1.00 81.06 228 MET A O 1
ATOM 1711 N N . SER A 1 229 ? 3.202 6.011 -7.832 1.00 84.62 229 SER A N 1
ATOM 1712 C CA . SER A 1 229 ? 4.490 6.057 -7.151 1.00 84.62 229 SER A CA 1
ATOM 1713 C C . SER A 1 229 ? 4.299 6.267 -5.660 1.00 84.62 229 SER A C 1
ATOM 1715 O O . SER A 1 229 ? 3.673 7.231 -5.225 1.00 84.62 229 SER A O 1
ATOM 1717 N N . ILE A 1 230 ? 4.901 5.386 -4.869 1.00 89.50 230 ILE A N 1
ATOM 1718 C CA . ILE A 1 230 ? 4.974 5.540 -3.419 1.00 89.50 230 ILE A CA 1
ATOM 1719 C C . ILE A 1 230 ? 6.262 6.297 -3.105 1.00 89.50 230 ILE A C 1
ATOM 1721 O O . ILE A 1 230 ? 7.360 5.858 -3.466 1.00 89.50 230 ILE A O 1
ATOM 1725 N N . MET A 1 231 ? 6.121 7.448 -2.459 1.00 86.06 231 MET A N 1
ATOM 1726 C CA . MET A 1 231 ? 7.209 8.366 -2.154 1.00 86.06 231 MET A CA 1
ATOM 1727 C C . MET A 1 231 ? 7.652 8.196 -0.704 1.00 86.06 231 MET A C 1
ATOM 1729 O O . MET A 1 231 ? 6.870 8.329 0.235 1.00 86.06 231 MET A O 1
ATOM 1733 N N . GLY A 1 232 ? 8.938 7.909 -0.549 1.00 81.44 232 GLY A N 1
ATOM 1734 C CA . GLY A 1 232 ? 9.656 7.787 0.713 1.00 81.44 232 GLY A CA 1
ATOM 1735 C C . GLY A 1 232 ? 11.158 7.690 0.422 1.00 81.44 232 GLY A C 1
ATOM 1736 O O . GLY A 1 232 ? 11.525 7.455 -0.736 1.00 81.44 232 GLY A O 1
ATOM 1737 N N . PRO A 1 233 ? 12.035 7.876 1.419 1.00 73.81 233 PRO A N 1
ATOM 1738 C CA . PRO A 1 233 ? 13.486 7.833 1.235 1.00 73.81 233 PRO A CA 1
ATOM 1739 C C . PRO A 1 233 ? 13.977 6.527 0.595 1.00 73.81 233 PRO A C 1
ATOM 1741 O O . PRO A 1 233 ? 14.878 6.546 -0.237 1.00 73.81 233 PRO A O 1
ATOM 1744 N N . GLU A 1 234 ? 13.347 5.397 0.924 1.00 76.94 234 GLU A N 1
ATOM 1745 C CA . GLU A 1 234 ? 13.687 4.063 0.416 1.00 76.94 234 GLU A CA 1
ATOM 1746 C C . GLU A 1 234 ? 12.949 3.705 -0.885 1.00 76.94 234 GLU A C 1
ATOM 1748 O O . GLU A 1 234 ? 13.028 2.570 -1.363 1.00 76.94 234 GLU A O 1
ATOM 1753 N N . SER A 1 235 ? 12.193 4.644 -1.465 1.00 84.50 235 SER A N 1
ATOM 1754 C CA . SER A 1 235 ? 11.500 4.419 -2.732 1.00 84.50 235 SER A CA 1
ATOM 1755 C C . SER A 1 235 ? 12.503 4.163 -3.848 1.00 84.50 235 SER A C 1
ATOM 1757 O O . SER A 1 235 ? 13.495 4.878 -3.978 1.00 84.50 235 SER A O 1
ATOM 1759 N N . ILE A 1 236 ? 12.228 3.166 -4.696 1.00 81.56 236 ILE A N 1
ATOM 1760 C CA . ILE A 1 236 ? 13.079 2.823 -5.848 1.00 81.56 236 ILE A CA 1
ATOM 1761 C C . ILE A 1 236 ? 13.289 4.054 -6.737 1.00 81.56 236 ILE A C 1
ATOM 1763 O O . ILE A 1 236 ? 14.395 4.290 -7.209 1.00 81.56 236 ILE A O 1
ATOM 1767 N N . PHE A 1 237 ? 12.245 4.864 -6.929 1.00 80.44 237 PHE A N 1
ATOM 1768 C CA . PHE A 1 237 ? 12.317 6.069 -7.753 1.00 80.44 237 PHE A CA 1
ATOM 1769 C C . PHE A 1 237 ? 13.238 7.134 -7.141 1.00 80.44 237 PHE A C 1
ATOM 1771 O O . PHE A 1 237 ? 14.100 7.676 -7.828 1.00 80.44 237 PHE A O 1
ATOM 1778 N N . VAL A 1 238 ? 13.083 7.397 -5.841 1.00 84.56 238 VAL A N 1
ATOM 1779 C CA . VAL A 1 238 ? 13.853 8.421 -5.119 1.00 84.56 238 VAL A CA 1
ATOM 1780 C C . VAL A 1 238 ? 15.310 7.985 -4.947 1.00 84.56 238 VAL A C 1
ATOM 1782 O O . VAL A 1 238 ? 16.220 8.725 -5.319 1.00 84.56 238 VAL A O 1
ATOM 1785 N N . SER A 1 239 ? 15.543 6.764 -4.459 1.00 84.62 239 SER A N 1
ATOM 1786 C CA . SER A 1 239 ? 16.890 6.215 -4.247 1.00 84.62 239 SER A CA 1
ATOM 1787 C C . SER A 1 239 ? 17.700 6.156 -5.543 1.00 84.62 239 SER A C 1
ATOM 1789 O O . SER A 1 239 ? 18.854 6.564 -5.555 1.00 84.62 239 SER A O 1
ATOM 1791 N N . PHE A 1 240 ? 17.097 5.768 -6.675 1.00 83.75 240 PHE A N 1
ATOM 1792 C CA . PHE A 1 240 ? 17.811 5.717 -7.957 1.00 83.75 240 PHE A CA 1
ATOM 1793 C C . PHE A 1 240 ? 18.394 7.075 -8.377 1.00 83.75 240 PHE A C 1
ATOM 1795 O O . PHE A 1 240 ? 19.469 7.121 -8.970 1.00 83.75 240 PHE A O 1
ATOM 1802 N N . ILE A 1 241 ? 17.700 8.170 -8.062 1.00 88.38 241 ILE A N 1
ATOM 1803 C CA . ILE A 1 241 ? 18.119 9.535 -8.402 1.00 88.38 241 ILE A CA 1
ATOM 1804 C C . ILE A 1 241 ? 19.130 10.060 -7.381 1.00 88.38 241 ILE A C 1
ATOM 1806 O O . ILE A 1 241 ? 20.167 10.612 -7.763 1.00 88.38 241 ILE A O 1
ATOM 1810 N N . LEU A 1 242 ? 18.839 9.882 -6.089 1.00 87.94 242 LEU A N 1
ATOM 1811 C CA . LEU A 1 242 ? 19.670 10.396 -5.001 1.00 87.94 242 LEU A CA 1
ATOM 1812 C C . LEU A 1 242 ? 21.002 9.647 -4.871 1.00 87.94 242 LEU A C 1
ATOM 1814 O O . LEU A 1 242 ? 22.013 10.292 -4.584 1.00 87.94 242 LEU A O 1
ATOM 1818 N N . ASP A 1 243 ? 21.033 8.346 -5.161 1.00 86.69 243 ASP A N 1
ATOM 1819 C CA . ASP A 1 243 ? 22.235 7.510 -5.053 1.00 86.69 243 ASP A CA 1
ATOM 1820 C C . ASP A 1 243 ? 23.117 7.562 -6.307 1.00 86.69 243 ASP A C 1
ATOM 1822 O O . ASP A 1 243 ? 24.267 7.128 -6.265 1.00 86.69 243 ASP A O 1
ATOM 1826 N N . ASN A 1 244 ? 22.616 8.073 -7.439 1.00 87.81 244 ASN A N 1
ATOM 1827 C CA . ASN A 1 244 ? 23.404 8.171 -8.666 1.00 87.81 244 ASN A CA 1
ATOM 1828 C C . ASN A 1 244 ? 24.391 9.352 -8.585 1.00 87.81 244 ASN A C 1
ATOM 1830 O O . ASN A 1 244 ? 23.953 10.507 -8.638 1.00 87.81 244 ASN A O 1
ATOM 1834 N N . PRO A 1 245 ? 25.716 9.112 -8.505 1.00 88.06 245 PRO A N 1
ATOM 1835 C CA . PRO A 1 245 ? 26.701 10.188 -8.404 1.00 88.06 245 PRO A CA 1
ATOM 1836 C C . PRO A 1 245 ? 26.882 10.951 -9.723 1.00 88.06 245 PRO A C 1
ATOM 1838 O O . PRO A 1 245 ? 27.446 12.041 -9.721 1.00 88.06 245 PRO A O 1
ATOM 1841 N N . GLY A 1 246 ? 26.438 10.375 -10.844 1.00 89.94 246 GLY A N 1
ATOM 1842 C CA . GLY A 1 246 ? 26.567 10.957 -12.172 1.00 89.94 246 GLY A CA 1
ATOM 1843 C C . GLY A 1 246 ? 25.343 11.756 -12.613 1.00 89.94 246 GLY A C 1
ATOM 1844 O O . GLY A 1 246 ? 24.528 12.217 -11.816 1.00 89.94 246 GLY A O 1
ATOM 1845 N N . ILE A 1 247 ? 25.221 11.899 -13.932 1.00 90.94 247 ILE A N 1
ATOM 1846 C CA . ILE A 1 247 ? 24.076 12.540 -14.577 1.00 90.94 247 ILE A CA 1
ATOM 1847 C C . ILE A 1 247 ? 22.896 11.565 -14.575 1.00 90.94 247 ILE A C 1
ATOM 1849 O O . ILE A 1 247 ? 23.029 10.418 -15.006 1.00 90.94 247 ILE A O 1
ATOM 1853 N N . ASN A 1 248 ? 21.735 12.034 -14.131 1.00 91.06 248 ASN A N 1
ATOM 1854 C CA . ASN A 1 248 ? 20.472 11.315 -14.197 1.00 91.06 248 ASN A CA 1
ATOM 1855 C C . ASN A 1 248 ? 19.830 11.514 -15.580 1.00 91.06 248 ASN A C 1
ATOM 1857 O O . ASN A 1 248 ? 19.393 12.629 -15.890 1.00 91.06 248 ASN A O 1
ATOM 1861 N N . PRO A 1 249 ? 19.767 10.474 -16.435 1.00 89.06 249 PRO A N 1
ATOM 1862 C CA . PRO A 1 249 ? 19.007 10.558 -17.670 1.00 89.06 249 PRO A CA 1
ATOM 1863 C C . PRO A 1 249 ? 17.517 10.596 -17.331 1.00 89.06 249 PRO A C 1
ATOM 1865 O O . PRO A 1 249 ? 17.012 9.721 -16.629 1.00 89.06 249 PRO A O 1
ATOM 1868 N N . ILE A 1 250 ? 16.821 11.602 -17.846 1.00 88.56 250 ILE A N 1
ATOM 1869 C CA . ILE A 1 250 ? 15.374 11.746 -17.704 1.00 88.56 250 ILE A CA 1
ATOM 1870 C C . ILE A 1 250 ? 14.732 11.828 -19.086 1.00 88.56 250 ILE A C 1
ATOM 1872 O O . ILE A 1 250 ? 15.291 12.394 -20.024 1.00 88.56 250 ILE A O 1
ATOM 1876 N N . TRP A 1 251 ? 13.568 11.217 -19.221 1.00 85.50 251 TRP A N 1
ATOM 1877 C CA . TRP A 1 251 ? 12.727 11.258 -20.412 1.00 85.50 251 TRP A CA 1
ATOM 1878 C C . TRP A 1 251 ? 11.277 11.278 -19.955 1.00 85.50 251 TRP A C 1
ATOM 1880 O O . TRP A 1 251 ? 10.962 10.856 -18.838 1.00 85.50 251 TRP A O 1
ATOM 1890 N N . GLY A 1 252 ? 10.383 11.780 -20.798 1.00 73.62 252 GLY A N 1
ATOM 1891 C CA . GLY A 1 252 ? 9.071 12.170 -20.302 1.00 73.62 252 GLY A CA 1
ATOM 1892 C C . GLY A 1 252 ? 9.179 13.354 -19.357 1.00 73.62 252 GLY A C 1
ATOM 1893 O O . GLY A 1 252 ? 10.148 14.110 -19.382 1.00 73.62 252 GLY A O 1
ATOM 1894 N N . GLY A 1 253 ? 8.146 13.553 -18.546 1.00 74.31 253 GLY A N 1
ATOM 1895 C CA . GLY A 1 253 ? 8.105 14.671 -17.605 1.00 74.31 253 GLY A CA 1
ATOM 1896 C C . GLY A 1 253 ? 6.912 15.594 -17.772 1.00 74.31 253 GLY A C 1
ATOM 1897 O O . GLY A 1 253 ? 6.710 16.439 -16.906 1.00 74.31 253 GLY A O 1
ATOM 1898 N N . LYS A 1 254 ? 6.132 15.439 -18.845 1.00 78.12 254 LYS A N 1
ATOM 1899 C CA . LYS A 1 254 ? 4.879 16.181 -19.047 1.00 78.12 254 LYS A CA 1
ATOM 1900 C C . LYS A 1 254 ? 3.702 15.513 -18.351 1.00 78.12 254 LYS A C 1
ATOM 1902 O O . LYS A 1 254 ? 2.813 16.209 -17.882 1.00 78.12 254 LYS A O 1
ATOM 1907 N N . ASN A 1 255 ? 3.741 14.186 -18.269 1.00 80.06 255 ASN A N 1
ATOM 1908 C CA . ASN A 1 255 ? 2.631 13.426 -17.730 1.00 80.06 255 ASN A CA 1
ATOM 1909 C C . ASN A 1 255 ? 2.586 13.508 -16.203 1.00 80.06 255 ASN A C 1
ATOM 1911 O O . ASN A 1 255 ? 3.617 13.524 -15.514 1.00 80.06 255 ASN A O 1
ATOM 1915 N N . MET A 1 256 ? 1.362 13.583 -15.709 1.00 83.19 256 MET A N 1
ATOM 1916 C CA . MET A 1 256 ? 0.981 13.683 -14.314 1.00 83.19 256 MET A CA 1
ATOM 1917 C C . MET A 1 256 ? 0.840 12.287 -13.719 1.00 83.19 256 MET A C 1
ATOM 1919 O O . MET A 1 256 ? 0.180 11.433 -14.300 1.00 83.19 256 MET A O 1
ATOM 1923 N N . ASN A 1 257 ? 1.431 12.055 -12.548 1.00 81.12 257 ASN A N 1
ATOM 1924 C CA . ASN A 1 257 ? 1.296 10.781 -11.850 1.00 81.12 257 ASN A CA 1
ATOM 1925 C C . ASN A 1 257 ? 0.902 11.004 -10.398 1.00 81.12 257 ASN A C 1
ATOM 1927 O O . ASN A 1 257 ? 1.573 11.742 -9.678 1.00 81.12 257 ASN A O 1
ATOM 1931 N N . SER A 1 258 ? -0.174 10.349 -9.963 1.00 85.25 258 SER A N 1
ATOM 1932 C CA . SER A 1 258 ? -0.591 10.395 -8.561 1.00 85.25 258 SER A CA 1
ATOM 1933 C C . SER A 1 258 ? 0.452 9.701 -7.703 1.00 85.25 258 SER A C 1
ATOM 1935 O O . SER A 1 258 ? 0.716 8.507 -7.870 1.00 85.25 258 SER A O 1
ATOM 1937 N N . MET A 1 259 ? 1.059 10.463 -6.800 1.00 85.12 259 MET A N 1
ATOM 1938 C CA . MET A 1 259 ? 2.071 9.976 -5.876 1.00 85.12 259 MET A CA 1
ATOM 1939 C C . MET A 1 259 ? 1.479 9.929 -4.475 1.00 85.12 259 MET A C 1
ATOM 1941 O O . MET A 1 259 ? 0.785 10.858 -4.081 1.00 85.12 259 MET A O 1
ATOM 1945 N N . VAL A 1 260 ? 1.770 8.868 -3.726 1.00 88.69 260 VAL A N 1
ATOM 1946 C CA . VAL A 1 260 ? 1.318 8.715 -2.338 1.00 88.69 260 VAL A CA 1
ATOM 1947 C C . VAL A 1 260 ? 2.510 8.725 -1.396 1.00 88.69 260 VAL A C 1
ATOM 1949 O O . VAL A 1 260 ? 3.518 8.063 -1.651 1.00 88.69 260 VAL A O 1
ATOM 1952 N N . ASN A 1 261 ? 2.415 9.475 -0.301 1.00 88.12 261 ASN A N 1
ATOM 1953 C CA . ASN A 1 261 ? 3.425 9.437 0.749 1.00 88.12 261 ASN A CA 1
ATOM 1954 C C . ASN A 1 261 ? 3.373 8.081 1.475 1.00 88.12 261 ASN A C 1
ATOM 1956 O O . ASN A 1 261 ? 2.298 7.574 1.796 1.00 88.12 261 ASN A O 1
ATOM 1960 N N . ALA A 1 262 ? 4.531 7.482 1.751 1.00 89.12 262 ALA A N 1
ATOM 1961 C CA . ALA A 1 262 ? 4.593 6.179 2.403 1.00 89.12 262 ALA A CA 1
ATOM 1962 C C . ALA A 1 262 ? 3.979 6.171 3.821 1.00 89.12 262 ALA A C 1
ATOM 1964 O O . ALA A 1 262 ? 3.395 5.161 4.213 1.00 89.12 262 ALA A O 1
ATOM 1965 N N . TRP A 1 263 ? 4.031 7.288 4.557 1.00 87.81 263 TRP A N 1
ATOM 1966 C CA . TRP A 1 263 ? 3.333 7.447 5.836 1.00 87.81 263 TRP A CA 1
ATOM 1967 C C . TRP A 1 263 ? 1.813 7.455 5.680 1.00 87.81 263 TRP A C 1
ATOM 1969 O O . TRP A 1 263 ? 1.134 6.744 6.419 1.00 87.81 263 TRP A O 1
ATOM 1979 N N . ASP A 1 264 ? 1.279 8.212 4.719 1.00 88.19 264 ASP A N 1
ATOM 1980 C CA . ASP A 1 264 ? -0.167 8.255 4.457 1.00 88.19 264 ASP A CA 1
ATOM 1981 C C . ASP A 1 264 ? -0.681 6.872 4.064 1.00 88.19 264 ASP A C 1
ATOM 1983 O O . ASP A 1 264 ? -1.711 6.412 4.556 1.00 88.19 264 ASP A O 1
ATOM 1987 N N . LEU A 1 265 ? 0.090 6.160 3.239 1.00 91.88 265 LEU A N 1
ATOM 1988 C CA . LEU A 1 265 ? -0.220 4.786 2.881 1.00 91.88 265 LEU A CA 1
ATOM 1989 C C . LEU A 1 265 ? -0.151 3.850 4.097 1.00 91.88 265 LEU A C 1
ATOM 1991 O O . LEU A 1 265 ? -1.040 3.019 4.269 1.00 91.88 265 LEU A O 1
ATOM 1995 N N . GLY A 1 266 ? 0.873 3.973 4.947 1.00 92.44 266 GLY A N 1
ATOM 1996 C CA . GLY A 1 266 ? 0.995 3.203 6.189 1.00 92.44 266 GLY A CA 1
ATOM 1997 C C . GLY A 1 266 ? -0.207 3.406 7.116 1.00 92.44 266 GLY A C 1
ATOM 1998 O O . GLY A 1 266 ? -0.803 2.435 7.583 1.00 92.44 266 GLY A O 1
ATOM 1999 N N . ARG A 1 267 ? -0.633 4.662 7.287 1.00 89.81 267 ARG A N 1
ATOM 2000 C CA . ARG A 1 267 ? -1.841 5.036 8.030 1.00 89.81 267 ARG A CA 1
ATOM 2001 C C . ARG A 1 267 ? -3.107 4.454 7.410 1.00 89.81 267 ARG A C 1
ATOM 2003 O O . ARG A 1 267 ? -3.908 3.888 8.148 1.00 89.81 267 ARG A O 1
ATOM 2010 N N . ALA A 1 268 ? -3.266 4.520 6.089 1.00 92.19 268 ALA A N 1
ATOM 2011 C CA . ALA A 1 268 ? -4.426 3.953 5.406 1.00 92.19 268 ALA A CA 1
ATOM 2012 C C . ALA A 1 268 ? -4.557 2.436 5.639 1.00 92.19 268 ALA A C 1
ATOM 2014 O O . ALA A 1 268 ? -5.664 1.951 5.857 1.00 92.19 268 ALA A O 1
ATOM 2015 N N . HIS A 1 269 ? -3.447 1.682 5.664 1.00 96.44 269 HIS A N 1
ATOM 2016 C CA . HIS A 1 269 ? -3.481 0.243 5.976 1.00 96.44 269 HIS A CA 1
ATOM 2017 C C . HIS A 1 269 ? -3.986 -0.026 7.396 1.00 96.44 269 HIS A C 1
ATOM 2019 O O . HIS A 1 269 ? -4.811 -0.916 7.602 1.00 96.44 269 HIS A O 1
ATOM 2025 N N . VAL A 1 270 ? -3.489 0.740 8.371 1.00 94.50 270 VAL A N 1
ATOM 2026 C CA . VAL A 1 270 ? -3.886 0.597 9.777 1.00 94.50 270 VAL A CA 1
ATOM 2027 C C . VAL A 1 270 ? -5.356 0.974 9.963 1.00 94.50 270 VAL A C 1
ATOM 2029 O O . VAL A 1 270 ? -6.107 0.201 10.551 1.00 94.50 270 VAL A O 1
ATOM 2032 N N . GLN A 1 271 ? -5.795 2.091 9.381 1.00 91.25 271 GLN A N 1
ATOM 2033 C CA . GLN A 1 271 ? -7.194 2.522 9.427 1.00 91.25 271 GLN A CA 1
ATOM 2034 C C . GLN A 1 271 ? -8.128 1.509 8.767 1.00 91.25 271 GLN A C 1
ATOM 2036 O O . GLN A 1 271 ? -9.150 1.157 9.346 1.00 91.25 271 GLN A O 1
ATOM 2041 N N . LEU A 1 272 ? -7.777 0.991 7.588 1.00 94.50 272 LEU A N 1
ATOM 2042 C CA . LEU A 1 272 ? -8.582 -0.034 6.929 1.00 94.50 272 LEU A CA 1
ATOM 2043 C C . LEU A 1 272 ? -8.684 -1.303 7.785 1.00 94.50 272 LEU A C 1
ATOM 2045 O O . LEU A 1 272 ? -9.761 -1.887 7.886 1.00 94.50 272 LEU A O 1
ATOM 2049 N N . SER A 1 273 ? -7.596 -1.702 8.453 1.00 95.94 273 SER A N 1
ATOM 2050 C CA . SER A 1 273 ? -7.639 -2.819 9.399 1.00 95.94 273 SER A CA 1
ATOM 2051 C C . SER A 1 273 ? -8.585 -2.547 10.572 1.00 95.94 273 SER A C 1
ATOM 2053 O O . SER A 1 273 ? -9.306 -3.452 10.983 1.00 95.94 273 SER A O 1
ATOM 2055 N N . ASP A 1 274 ? -8.609 -1.328 11.114 1.00 91.69 274 ASP A N 1
ATOM 2056 C CA . ASP A 1 274 ? -9.540 -0.968 12.189 1.00 91.69 274 ASP A CA 1
ATOM 2057 C C . ASP A 1 274 ? -10.997 -1.013 11.704 1.00 91.69 274 ASP A C 1
ATOM 2059 O O . ASP A 1 274 ? -11.869 -1.539 12.397 1.00 91.69 274 ASP A O 1
ATOM 2063 N N . VAL A 1 275 ? -11.274 -0.497 10.501 1.00 90.44 275 VAL A N 1
ATOM 2064 C CA . VAL A 1 275 ? -12.623 -0.527 9.915 1.00 90.44 275 VAL A CA 1
ATOM 2065 C C . VAL A 1 275 ? -13.064 -1.967 9.638 1.00 90.44 275 VAL A C 1
ATOM 2067 O O . VAL A 1 275 ? -14.210 -2.295 9.917 1.00 90.44 275 VAL A O 1
ATOM 2070 N N . LEU A 1 276 ? -12.168 -2.863 9.212 1.00 95.00 276 LEU A N 1
ATOM 2071 C CA . LEU A 1 276 ? -12.485 -4.290 9.052 1.00 95.00 276 LEU A CA 1
ATOM 2072 C C . LEU A 1 276 ? -12.934 -4.964 10.356 1.00 95.00 276 LEU A C 1
ATOM 2074 O O . LEU A 1 276 ? -13.777 -5.857 10.310 1.00 95.00 276 LEU A O 1
ATOM 2078 N N . PHE A 1 277 ? -12.402 -4.547 11.509 1.00 92.56 277 PHE A N 1
ATOM 2079 C CA . PHE A 1 277 ? -12.861 -5.056 12.804 1.00 92.56 277 PHE A CA 1
ATOM 2080 C C . PHE A 1 277 ? -14.169 -4.418 13.267 1.00 92.56 277 PHE A C 1
ATOM 2082 O O . PHE A 1 277 ? -15.013 -5.108 13.832 1.00 92.56 277 PHE A O 1
ATOM 2089 N N . ASN A 1 278 ? -14.316 -3.108 13.073 1.00 87.06 278 ASN A N 1
ATOM 2090 C CA . ASN A 1 278 ? -15.377 -2.335 13.718 1.00 87.06 278 ASN A CA 1
ATOM 2091 C C . ASN A 1 278 ? -16.633 -2.179 12.854 1.00 87.06 278 ASN A C 1
ATOM 2093 O O . ASN A 1 278 ? -17.731 -2.067 13.391 1.00 87.06 278 ASN A O 1
ATOM 2097 N N . ARG A 1 279 ? -16.457 -2.101 11.533 1.00 87.62 279 ARG A N 1
ATOM 2098 C CA . ARG A 1 279 ? -17.494 -1.827 10.527 1.00 87.62 279 ARG A CA 1
ATOM 2099 C C . ARG A 1 279 ? -17.210 -2.613 9.236 1.00 87.62 279 ARG A C 1
ATOM 2101 O O . ARG A 1 279 ? -16.987 -2.014 8.178 1.00 87.62 279 ARG A O 1
ATOM 2108 N N . PRO A 1 280 ? -17.117 -3.955 9.300 1.00 90.12 280 PRO A N 1
ATOM 2109 C CA . PRO A 1 280 ? -16.784 -4.769 8.134 1.00 90.12 280 PRO A CA 1
ATOM 2110 C C . PRO A 1 280 ? -17.757 -4.570 6.965 1.00 90.12 280 PRO A C 1
ATOM 2112 O O . PRO A 1 280 ? -17.349 -4.739 5.820 1.00 90.12 280 PRO A O 1
ATOM 2115 N N . GLU A 1 281 ? -19.012 -4.203 7.224 1.00 88.56 281 GLU A N 1
ATOM 2116 C CA . GLU A 1 281 ? -20.022 -3.899 6.208 1.00 88.56 281 GLU A CA 1
ATOM 2117 C C . GLU A 1 281 ? -19.605 -2.768 5.256 1.00 88.56 281 GLU A C 1
ATOM 2119 O O . GLU A 1 281 ? -19.977 -2.789 4.085 1.00 88.56 281 GLU A O 1
ATOM 2124 N N . ASP A 1 282 ? -18.775 -1.832 5.725 1.00 86.75 282 ASP A N 1
ATOM 2125 C CA . ASP A 1 282 ? -18.377 -0.659 4.948 1.00 86.75 282 ASP A CA 1
ATOM 2126 C C . ASP A 1 282 ? -17.221 -0.958 3.968 1.00 86.75 282 ASP A C 1
ATOM 2128 O O . ASP A 1 282 ? -17.065 -0.255 2.969 1.00 86.75 282 ASP A O 1
ATOM 2132 N N . VAL A 1 283 ? -16.376 -1.968 4.242 1.00 93.44 283 VAL A N 1
ATOM 2133 C CA . VAL A 1 283 ? -15.072 -2.140 3.550 1.00 93.44 283 VAL A CA 1
ATOM 2134 C C . VAL A 1 283 ? -14.704 -3.560 3.133 1.00 93.44 283 VAL A C 1
ATOM 2136 O O . VAL A 1 283 ? -13.796 -3.748 2.315 1.00 93.44 283 VAL A O 1
ATOM 2139 N N . ALA A 1 284 ? -15.336 -4.574 3.713 1.00 96.00 284 ALA A N 1
ATOM 2140 C CA . ALA A 1 284 ? -14.921 -5.952 3.507 1.00 96.00 284 ALA A CA 1
ATOM 2141 C C . ALA A 1 284 ? -15.277 -6.452 2.094 1.00 96.00 284 ALA A C 1
ATOM 2143 O O . ALA A 1 284 ? -16.311 -6.093 1.534 1.00 96.00 284 ALA A O 1
ATOM 2144 N N . GLY A 1 285 ? -14.387 -7.243 1.491 1.00 96.06 285 GLY A N 1
ATOM 2145 C CA . GLY A 1 285 ? -14.473 -7.701 0.098 1.00 96.06 285 GLY A CA 1
ATOM 2146 C C . GLY A 1 285 ? -14.234 -6.607 -0.956 1.00 96.06 285 GLY A C 1
ATOM 2147 O O . GLY A 1 285 ? -14.304 -6.874 -2.161 1.00 96.06 285 GLY A O 1
ATOM 2148 N N . GLN A 1 286 ? -13.940 -5.374 -0.533 1.00 94.69 286 GLN A N 1
ATOM 2149 C CA . GLN A 1 286 ? -13.764 -4.218 -1.413 1.00 94.69 286 GLN A CA 1
ATOM 2150 C C . GLN A 1 286 ? -12.291 -3.813 -1.557 1.00 94.69 286 GLN A C 1
ATOM 2152 O O . GLN A 1 286 ? -11.406 -4.286 -0.842 1.00 94.69 286 GLN A O 1
ATOM 2157 N N . SER A 1 287 ? -12.034 -2.933 -2.519 1.00 94.19 287 SER A N 1
ATOM 2158 C CA . SER A 1 287 ? -10.725 -2.352 -2.814 1.00 94.19 287 SER A CA 1
ATOM 2159 C C . SER A 1 287 ? -10.831 -0.832 -2.855 1.00 94.19 287 SER A C 1
ATOM 2161 O O . SER A 1 287 ? -11.810 -0.321 -3.394 1.00 94.19 287 SER A O 1
ATOM 2163 N N . PHE A 1 288 ? -9.826 -0.124 -2.349 1.00 93.12 288 PHE A N 1
ATOM 2164 C CA . PHE A 1 288 ? -9.848 1.335 -2.220 1.00 93.12 288 PHE A CA 1
ATOM 2165 C C . PHE A 1 288 ? -8.576 1.964 -2.772 1.00 93.12 288 PHE A C 1
ATOM 2167 O O . PHE A 1 288 ? -7.471 1.555 -2.418 1.00 93.12 288 PHE A O 1
ATOM 2174 N N . ALA A 1 289 ? -8.714 2.962 -3.629 1.00 91.00 289 ALA A N 1
ATOM 2175 C CA . ALA A 1 289 ? -7.620 3.741 -4.164 1.00 91.00 289 ALA A CA 1
ATOM 2176 C C . ALA A 1 289 ? -7.143 4.785 -3.146 1.00 91.00 289 ALA A C 1
ATOM 2178 O O . ALA A 1 289 ? -7.940 5.343 -2.397 1.00 91.00 289 ALA A O 1
ATOM 2179 N N . ILE A 1 290 ? -5.825 5.011 -3.076 1.00 89.56 290 ILE A N 1
ATOM 2180 C CA . ILE A 1 290 ? -5.202 5.892 -2.072 1.00 89.56 290 ILE A CA 1
ATOM 2181 C C . ILE A 1 290 ? -4.116 6.756 -2.705 1.00 89.56 290 ILE A C 1
ATOM 2183 O O . ILE A 1 290 ? -3.157 6.236 -3.283 1.00 89.56 290 ILE A O 1
ATOM 2187 N N . THR A 1 291 ? -4.211 8.071 -2.515 1.00 82.81 291 THR A N 1
ATOM 2188 C CA . THR A 1 291 ? -3.205 9.052 -2.962 1.00 82.81 291 THR A CA 1
ATOM 2189 C C . THR A 1 291 ? -2.671 9.929 -1.843 1.00 82.81 291 THR A C 1
ATOM 2191 O O . THR A 1 291 ? -1.573 10.466 -1.967 1.00 82.81 291 THR A O 1
ATOM 2194 N N . GLY A 1 292 ? -3.394 10.050 -0.726 1.00 70.38 292 GLY A N 1
ATOM 2195 C CA . GLY A 1 292 ? -3.045 10.967 0.358 1.00 70.38 292 GLY A CA 1
ATOM 2196 C C . GLY A 1 292 ? -3.495 12.385 0.012 1.00 70.38 292 GLY A C 1
ATOM 2197 O O . GLY A 1 292 ? -4.495 12.856 0.553 1.00 70.38 292 GLY A O 1
ATOM 2198 N N . GLN A 1 293 ? -2.832 13.041 -0.946 1.00 66.75 293 GLN A N 1
ATOM 2199 C CA . GLN A 1 293 ? -3.230 14.356 -1.467 1.00 66.75 293 GLN A CA 1
ATOM 2200 C C . GLN A 1 293 ? -3.840 14.267 -2.871 1.00 66.75 293 GLN A C 1
ATOM 2202 O O . GLN A 1 293 ? -3.368 13.520 -3.723 1.00 66.75 293 GLN A O 1
ATOM 2207 N N . ALA A 1 294 ? -4.859 15.094 -3.127 1.00 58.19 294 ALA A N 1
ATOM 2208 C CA . ALA A 1 294 ? -5.524 15.182 -4.430 1.00 58.19 294 ALA A CA 1
ATOM 2209 C C . ALA A 1 294 ? -4.669 15.887 -5.502 1.00 58.19 294 ALA A C 1
ATOM 2211 O O . ALA A 1 294 ? -4.947 15.780 -6.698 1.00 58.19 294 ALA A O 1
ATOM 2212 N N . THR A 1 295 ? -3.639 16.632 -5.091 1.00 69.75 295 THR A N 1
ATOM 2213 C CA . THR A 1 295 ? -2.783 17.388 -6.007 1.00 69.75 295 THR A CA 1
ATOM 2214 C C . THR A 1 295 ? -1.832 16.450 -6.735 1.00 69.75 295 THR A C 1
ATOM 2216 O O . THR A 1 295 ? -0.974 15.810 -6.130 1.00 69.75 295 THR A O 1
ATOM 2219 N N . VAL A 1 296 ? -1.964 16.386 -8.057 1.00 78.50 296 VAL A N 1
ATOM 2220 C CA . VAL A 1 296 ? -1.110 15.549 -8.899 1.00 78.50 296 VAL A CA 1
ATOM 2221 C C . VAL A 1 296 ? 0.003 16.402 -9.501 1.00 78.50 296 VAL A C 1
ATOM 2223 O O . VAL A 1 296 ? -0.245 17.500 -9.996 1.00 78.50 296 VAL A O 1
ATOM 2226 N N . HIS A 1 297 ? 1.230 15.885 -9.473 1.00 81.75 297 HIS A N 1
ATOM 2227 C CA . HIS A 1 297 ? 2.409 16.556 -10.014 1.00 81.75 297 HIS A CA 1
ATOM 2228 C C . HIS A 1 297 ? 2.912 15.863 -11.276 1.00 81.75 297 HIS A C 1
ATOM 2230 O O . HIS A 1 297 ? 2.794 14.643 -11.438 1.00 81.75 297 HIS A O 1
ATOM 2236 N N . THR A 1 298 ? 3.518 16.644 -12.166 1.00 87.06 298 THR A N 1
ATOM 2237 C CA . THR A 1 298 ? 4.272 16.068 -13.285 1.00 87.06 298 THR A CA 1
ATOM 2238 C C . THR A 1 298 ? 5.581 15.457 -12.787 1.00 87.06 298 THR A C 1
ATOM 2240 O O . THR A 1 298 ? 6.140 15.880 -11.771 1.00 87.06 298 THR A O 1
ATOM 2243 N N . LEU A 1 299 ? 6.134 14.489 -13.523 1.00 83.38 299 LEU A N 1
ATOM 2244 C CA . LEU A 1 299 ? 7.459 13.945 -13.189 1.00 83.38 299 LEU A CA 1
ATOM 2245 C C . LEU A 1 299 ? 8.559 15.027 -13.219 1.00 83.38 299 LEU A C 1
ATOM 2247 O O . LEU A 1 299 ? 9.461 14.991 -12.384 1.00 83.38 299 LEU A O 1
ATOM 2251 N N . SER A 1 300 ? 8.457 16.027 -14.105 1.00 86.56 300 SER A N 1
ATOM 2252 C CA . SER A 1 300 ? 9.388 17.171 -14.126 1.00 86.56 300 SER A CA 1
ATOM 2253 C C . SER A 1 300 ? 9.340 17.981 -12.834 1.00 86.56 300 SER A C 1
ATOM 2255 O O . SER A 1 300 ? 10.381 18.357 -12.294 1.00 86.56 300 SER A O 1
ATOM 2257 N N . GLU A 1 301 ? 8.137 18.237 -12.314 1.00 88.19 301 GLU A N 1
ATOM 2258 C CA . GLU A 1 301 ? 7.979 18.906 -11.023 1.00 88.19 301 GLU A CA 1
ATOM 2259 C C . GLU A 1 301 ? 8.563 18.070 -9.885 1.00 88.19 301 GLU A C 1
ATOM 2261 O O . GLU A 1 301 ? 9.241 18.628 -9.025 1.00 88.19 301 GLU A O 1
ATOM 2266 N N . ALA A 1 302 ? 8.378 16.747 -9.901 1.00 87.31 302 ALA A N 1
ATOM 2267 C CA . ALA A 1 302 ? 8.966 15.864 -8.899 1.00 87.31 302 ALA A CA 1
ATOM 2268 C C . ALA A 1 302 ? 10.507 15.926 -8.903 1.00 87.31 302 ALA A C 1
ATOM 2270 O O . ALA A 1 302 ? 11.113 16.025 -7.835 1.00 87.31 302 ALA A O 1
ATOM 2271 N N . TYR A 1 303 ? 11.153 15.945 -10.079 1.00 89.00 303 TYR A N 1
ATOM 2272 C CA . TYR A 1 303 ? 12.609 16.138 -10.184 1.00 89.00 303 TYR A CA 1
ATOM 2273 C C . TYR A 1 303 ? 13.058 17.483 -9.607 1.00 89.00 303 TYR A C 1
ATOM 2275 O O . TYR A 1 303 ? 14.028 17.540 -8.851 1.00 89.00 303 TYR A O 1
ATOM 2283 N N . ARG A 1 304 ? 12.318 18.557 -9.906 1.00 89.94 304 ARG A N 1
ATOM 2284 C CA . ARG A 1 304 ? 12.584 19.901 -9.376 1.00 89.94 304 ARG A CA 1
ATOM 2285 C C . ARG A 1 304 ? 12.471 19.946 -7.850 1.00 89.94 304 ARG A C 1
ATOM 2287 O O . ARG A 1 304 ? 13.318 20.542 -7.194 1.00 89.94 304 ARG A O 1
ATOM 2294 N N . ILE A 1 305 ? 11.453 19.292 -7.288 1.00 89.19 305 ILE A N 1
ATOM 2295 C CA . ILE A 1 305 ? 11.248 19.185 -5.837 1.00 89.19 305 ILE A CA 1
ATOM 2296 C C . ILE A 1 305 ? 12.395 18.397 -5.185 1.00 89.19 305 ILE A C 1
ATOM 2298 O O . ILE A 1 305 ? 12.918 18.822 -4.157 1.00 89.19 305 ILE A O 1
ATOM 2302 N N . MET A 1 306 ? 12.835 17.288 -5.790 1.00 89.00 306 MET A N 1
ATOM 2303 C CA . MET A 1 306 ? 13.977 16.519 -5.280 1.00 89.00 306 MET A CA 1
ATOM 2304 C C . MET A 1 306 ? 15.275 17.330 -5.292 1.00 89.00 306 MET A C 1
ATOM 2306 O O . MET A 1 306 ? 16.009 17.287 -4.310 1.00 89.00 306 MET A O 1
ATOM 2310 N N . GLN A 1 307 ? 15.540 18.099 -6.354 1.00 90.94 307 GLN A N 1
ATOM 2311 C CA . GLN A 1 307 ? 16.680 19.019 -6.387 1.00 90.94 307 GLN A CA 1
ATOM 2312 C C . GLN A 1 307 ? 16.593 20.058 -5.268 1.00 90.94 307 GLN A C 1
ATOM 2314 O O . GLN A 1 307 ? 17.582 20.288 -4.584 1.00 90.94 307 GLN A O 1
ATOM 2319 N N . PHE A 1 308 ? 15.419 20.666 -5.068 1.00 91.94 308 PHE A N 1
ATOM 2320 C CA . PHE A 1 308 ? 15.224 21.721 -4.074 1.00 91.94 308 PHE A CA 1
ATOM 2321 C C . PHE A 1 308 ? 15.566 21.263 -2.646 1.00 91.94 308 PHE A C 1
ATOM 2323 O O . PHE A 1 308 ? 16.226 21.991 -1.909 1.00 91.94 308 PHE A O 1
ATOM 2330 N N . TYR A 1 309 ? 15.153 20.052 -2.256 1.00 89.06 309 TYR A N 1
ATOM 2331 C CA . TYR A 1 309 ? 15.447 19.507 -0.921 1.00 89.06 309 TYR A CA 1
ATOM 2332 C C . TYR A 1 309 ? 16.791 18.770 -0.828 1.00 89.06 309 TYR A C 1
ATOM 2334 O O . TYR A 1 309 ? 17.241 18.437 0.273 1.00 89.06 309 TYR A O 1
ATOM 2342 N N . SER A 1 310 ? 17.448 18.497 -1.955 1.00 88.94 310 SER A N 1
ATOM 2343 C CA . SER A 1 310 ? 18.745 17.830 -1.971 1.00 88.94 310 SER A CA 1
ATOM 2344 C C . SER A 1 310 ? 19.865 18.807 -1.614 1.00 88.94 310 SER A C 1
ATOM 2346 O O . SER A 1 310 ? 19.979 19.894 -2.169 1.00 88.94 310 SER A O 1
ATOM 2348 N N . ARG A 1 311 ? 20.769 18.386 -0.721 1.00 88.81 311 ARG A N 1
ATOM 2349 C CA . ARG A 1 311 ? 22.029 19.113 -0.471 1.00 88.81 311 ARG A CA 1
ATOM 2350 C C . ARG A 1 311 ? 23.042 18.935 -1.601 1.00 88.81 311 ARG A C 1
ATOM 2352 O O . ARG A 1 311 ? 23.961 19.736 -1.733 1.00 88.81 311 ARG A O 1
ATOM 2359 N N . ARG A 1 312 ? 22.919 17.842 -2.359 1.00 90.38 312 ARG A N 1
ATOM 2360 C CA . ARG A 1 312 ? 23.757 17.553 -3.521 1.00 90.38 312 ARG A CA 1
ATOM 2361 C C . ARG A 1 312 ? 23.094 18.132 -4.754 1.00 90.38 312 ARG A C 1
ATOM 2363 O O . ARG A 1 312 ? 21.895 17.951 -4.943 1.00 90.38 312 ARG A O 1
ATOM 2370 N N . ASP A 1 313 ? 23.901 18.728 -5.614 1.00 90.44 313 ASP A N 1
ATOM 2371 C CA . ASP A 1 313 ? 23.444 19.151 -6.923 1.00 90.44 313 ASP A CA 1
ATOM 2372 C C . ASP A 1 313 ? 23.164 17.930 -7.820 1.00 90.44 313 ASP A C 1
ATOM 2374 O O . ASP A 1 313 ? 24.082 17.229 -8.260 1.00 90.44 313 ASP A O 1
ATOM 2378 N N . LEU A 1 314 ? 21.883 17.619 -8.019 1.00 93.12 314 LEU A N 1
ATOM 2379 C CA . LEU A 1 314 ? 21.418 16.521 -8.857 1.00 93.12 314 LEU A CA 1
ATOM 2380 C C . LEU A 1 314 ? 21.409 16.989 -10.312 1.00 93.12 314 LEU A C 1
ATOM 2382 O O . LEU A 1 314 ? 20.610 17.821 -10.736 1.00 93.12 314 LEU A O 1
ATOM 2386 N N . GLN A 1 315 ? 22.298 16.406 -11.104 1.00 92.06 315 GLN A N 1
ATOM 2387 C CA . GLN A 1 315 ? 22.414 16.721 -12.521 1.00 92.06 315 GLN A CA 1
ATOM 2388 C C . GLN A 1 315 ? 21.399 15.904 -13.320 1.00 92.06 315 GLN A C 1
ATOM 2390 O O . GLN A 1 315 ? 21.430 14.673 -13.281 1.00 92.06 315 GLN A O 1
ATOM 2395 N N . PHE A 1 316 ? 20.522 16.570 -14.072 1.00 92.56 316 PHE A N 1
ATOM 2396 C CA . PHE A 1 316 ? 19.520 15.927 -14.927 1.00 92.56 316 PHE A CA 1
ATOM 2397 C C . PHE A 1 316 ? 19.797 16.210 -16.401 1.00 92.56 316 PHE A C 1
ATOM 2399 O O . PHE A 1 316 ? 20.064 17.346 -16.790 1.00 92.56 316 PHE A O 1
ATOM 2406 N N . ARG A 1 317 ? 19.691 15.182 -17.248 1.00 92.44 317 ARG A N 1
ATOM 2407 C CA . ARG A 1 317 ? 19.824 15.324 -18.702 1.00 92.44 317 ARG A CA 1
ATOM 2408 C C . ARG A 1 317 ? 18.620 14.735 -19.407 1.00 92.44 317 ARG A C 1
ATOM 2410 O O . ARG A 1 317 ? 18.392 13.530 -19.343 1.00 92.44 317 ARG A O 1
ATOM 2417 N N . ASN A 1 318 ? 17.911 15.588 -20.141 1.00 91.06 318 ASN A N 1
ATOM 2418 C CA . ASN A 1 318 ? 16.846 15.148 -21.027 1.00 91.06 318 ASN A CA 1
ATOM 2419 C C . ASN A 1 318 ? 17.419 14.287 -22.156 1.00 91.06 318 ASN A C 1
ATOM 2421 O O . ASN A 1 318 ? 18.330 14.704 -22.877 1.00 91.06 318 ASN A O 1
ATOM 2425 N N . VAL A 1 319 ? 16.871 13.087 -22.307 1.00 92.00 319 VAL A N 1
ATOM 2426 C CA . VAL A 1 319 ? 17.134 12.186 -23.428 1.00 92.00 319 VAL A CA 1
ATOM 2427 C C . VAL A 1 319 ? 15.864 12.026 -24.259 1.00 92.00 319 VAL A C 1
ATOM 2429 O O . VAL A 1 319 ? 14.751 12.172 -23.759 1.00 92.00 319 VAL A O 1
ATOM 2432 N N . SER A 1 320 ? 16.024 11.758 -25.556 1.00 91.06 320 SER A N 1
ATOM 2433 C CA . SER A 1 320 ? 14.885 11.625 -26.470 1.00 91.06 320 SER A CA 1
ATOM 2434 C C . SER A 1 320 ? 13.985 10.453 -26.065 1.00 91.06 320 SER A C 1
ATOM 2436 O O . SER A 1 320 ? 14.458 9.321 -25.940 1.00 91.06 320 SER A O 1
ATOM 2438 N N . GLU A 1 321 ? 12.681 10.709 -25.921 1.00 88.75 321 GLU A N 1
ATOM 2439 C CA . GLU A 1 321 ? 11.681 9.672 -25.638 1.00 88.75 321 GLU A CA 1
ATOM 2440 C C . GLU A 1 321 ? 11.657 8.608 -26.735 1.00 88.75 321 GLU A C 1
ATOM 2442 O O . GLU A 1 321 ? 11.659 7.419 -26.435 1.00 88.75 321 GLU A O 1
ATOM 2447 N N . LEU A 1 322 ? 11.726 9.021 -28.006 1.00 90.12 322 LEU A N 1
ATOM 2448 C CA . LEU A 1 322 ? 11.762 8.107 -29.148 1.00 90.12 322 LEU A CA 1
ATOM 2449 C C . LEU A 1 322 ? 12.996 7.196 -29.109 1.00 90.12 322 LEU A C 1
ATOM 2451 O O . LEU A 1 322 ? 12.890 5.993 -29.360 1.00 90.12 322 LEU A O 1
ATOM 2455 N N . MET A 1 323 ? 14.161 7.756 -28.774 1.00 91.88 323 MET A N 1
ATOM 2456 C CA . MET A 1 323 ? 15.397 6.985 -28.630 1.00 91.88 323 MET A CA 1
ATOM 2457 C C . MET A 1 323 ? 15.257 5.946 -27.515 1.00 91.88 323 MET A C 1
ATOM 2459 O O . MET A 1 323 ? 15.546 4.772 -27.736 1.00 91.88 323 MET A O 1
ATOM 2463 N N . MET A 1 324 ? 14.776 6.357 -26.339 1.00 92.25 324 MET A N 1
ATOM 2464 C CA . MET A 1 324 ? 14.605 5.456 -25.197 1.00 92.25 324 MET A CA 1
ATOM 2465 C C . MET A 1 324 ? 13.528 4.397 -25.453 1.00 92.25 324 MET A C 1
ATOM 2467 O O . MET A 1 324 ? 13.702 3.235 -25.085 1.00 92.25 324 MET A O 1
ATOM 2471 N N . PHE A 1 325 ? 12.439 4.762 -26.129 1.00 91.56 325 PHE A N 1
ATOM 2472 C CA . PHE A 1 325 ? 11.384 3.834 -26.518 1.00 91.56 325 PHE A CA 1
ATOM 2473 C C . PHE A 1 325 ? 11.929 2.769 -27.471 1.00 91.56 325 PHE A C 1
ATOM 2475 O O . PHE A 1 325 ? 11.738 1.573 -27.236 1.00 91.56 325 PHE A O 1
ATOM 2482 N N . THR A 1 326 ? 12.679 3.183 -28.494 1.00 92.94 326 THR A N 1
ATOM 2483 C CA . THR A 1 326 ? 13.321 2.271 -29.454 1.00 92.94 326 THR A CA 1
ATOM 2484 C C . THR A 1 326 ? 14.334 1.362 -28.760 1.00 92.94 326 THR A C 1
ATOM 2486 O O . THR A 1 326 ? 14.313 0.147 -28.958 1.00 92.94 326 THR A O 1
ATOM 2489 N N . LEU A 1 327 ? 15.172 1.927 -27.883 1.00 94.00 327 LEU A N 1
ATOM 2490 C CA . LEU A 1 327 ? 16.148 1.171 -27.104 1.00 94.00 327 LEU A CA 1
ATOM 2491 C C . LEU A 1 327 ? 15.472 0.108 -26.231 1.00 94.00 327 LEU A C 1
ATOM 2493 O O . LEU A 1 327 ? 15.941 -1.024 -26.190 1.00 94.00 327 LEU A O 1
ATOM 2497 N N . SER A 1 328 ? 14.348 0.433 -25.586 1.00 94.19 328 SER A N 1
ATOM 2498 C CA . SER A 1 328 ? 13.622 -0.531 -24.751 1.00 94.19 328 SER A CA 1
ATOM 2499 C C . SER A 1 328 ? 13.102 -1.738 -25.538 1.00 94.19 328 SER A C 1
ATOM 2501 O O . SER A 1 328 ? 13.207 -2.869 -25.068 1.00 94.19 328 SER A O 1
ATOM 2503 N N . HIS A 1 329 ? 12.632 -1.533 -26.772 1.00 95.06 329 HIS A N 1
ATOM 2504 C CA . HIS A 1 329 ? 12.209 -2.627 -27.652 1.00 95.06 329 HIS A CA 1
ATOM 2505 C C . HIS A 1 329 ? 13.399 -3.453 -28.147 1.00 95.06 329 HIS A C 1
ATOM 2507 O O . HIS A 1 329 ? 13.312 -4.677 -28.216 1.00 95.06 329 HIS A O 1
ATOM 2513 N N . PHE A 1 330 ? 14.523 -2.800 -28.451 1.00 96.50 330 PHE A N 1
ATOM 2514 C CA . PHE A 1 330 ? 15.755 -3.491 -28.822 1.00 96.50 330 PHE A CA 1
ATOM 2515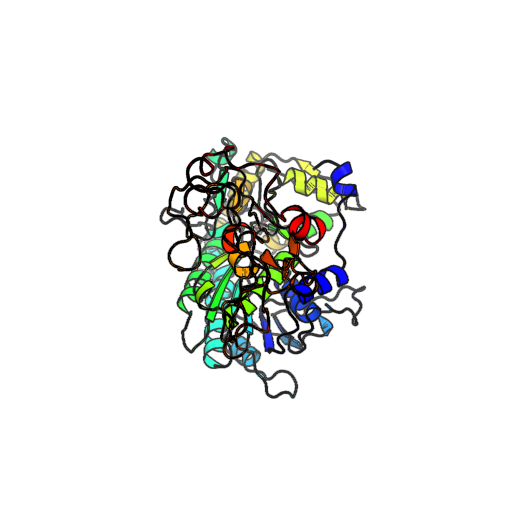 C C . PHE A 1 330 ? 16.276 -4.379 -27.683 1.00 96.50 330 PHE A C 1
ATOM 2517 O O . PHE A 1 330 ? 16.617 -5.538 -27.912 1.00 96.50 330 PHE A O 1
ATOM 2524 N N . VAL A 1 331 ? 16.291 -3.866 -26.449 1.00 96.19 331 VAL A N 1
ATOM 2525 C CA . VAL A 1 331 ? 16.709 -4.624 -25.261 1.00 96.19 331 VAL A CA 1
ATOM 2526 C C . VAL A 1 331 ? 15.769 -5.804 -24.999 1.00 96.19 331 VAL A C 1
ATOM 2528 O O . VAL A 1 331 ? 16.254 -6.915 -24.792 1.00 96.19 331 VAL A O 1
ATOM 2531 N N . GLU A 1 332 ? 14.446 -5.610 -25.064 1.00 95.94 332 GLU A N 1
ATOM 2532 C CA . GLU A 1 332 ? 13.473 -6.708 -24.936 1.00 95.94 332 GLU A CA 1
ATOM 2533 C C . GLU A 1 332 ? 13.716 -7.794 -25.999 1.00 95.94 332 GLU A C 1
ATOM 2535 O O . GLU A 1 332 ? 13.810 -8.974 -25.657 1.00 95.94 332 GLU A O 1
ATOM 2540 N N . ALA A 1 333 ? 13.911 -7.409 -27.266 1.00 96.19 333 ALA A N 1
ATOM 2541 C CA . ALA A 1 333 ? 14.196 -8.342 -28.356 1.00 96.19 333 ALA A CA 1
ATOM 2542 C C . ALA A 1 333 ? 15.520 -9.100 -28.156 1.00 96.19 333 ALA A C 1
ATOM 2544 O O . ALA A 1 333 ? 15.580 -10.308 -28.390 1.00 96.19 333 ALA A O 1
ATOM 2545 N N . LEU A 1 334 ? 16.567 -8.419 -27.681 1.00 95.88 334 LEU A N 1
ATOM 2546 C CA . LEU A 1 334 ? 17.862 -9.024 -27.373 1.00 95.88 334 LEU A CA 1
ATOM 2547 C C . LEU A 1 334 ? 17.747 -10.064 -26.247 1.00 95.88 334 LEU A C 1
ATOM 2549 O O . LEU A 1 334 ? 18.259 -11.178 -26.379 1.00 95.88 334 LEU A O 1
ATOM 2553 N N . LEU A 1 335 ? 17.071 -9.720 -25.146 1.00 95.12 335 LEU A N 1
ATOM 2554 C CA . LEU A 1 335 ? 16.883 -10.616 -24.001 1.00 95.12 335 LEU A CA 1
ATOM 2555 C C . LEU A 1 335 ? 16.007 -11.820 -24.364 1.00 95.12 335 LEU A C 1
ATOM 2557 O O . LEU A 1 335 ? 16.340 -12.953 -24.004 1.00 95.12 335 LEU A O 1
ATOM 2561 N N . PHE A 1 336 ? 14.939 -11.585 -25.126 1.00 95.69 336 PHE A N 1
ATOM 2562 C CA . PHE A 1 336 ? 14.062 -12.628 -25.646 1.00 95.69 336 PHE A CA 1
ATOM 2563 C C . PHE A 1 336 ? 14.819 -13.577 -26.583 1.00 95.69 336 PHE A C 1
ATOM 2565 O O . PHE A 1 336 ? 14.845 -14.787 -26.350 1.00 95.69 336 PHE A O 1
ATOM 2572 N N . GLY A 1 337 ? 15.510 -13.039 -27.593 1.00 95.69 337 GLY A N 1
ATOM 2573 C CA . GLY A 1 337 ? 16.299 -13.822 -28.544 1.00 95.69 337 GLY A CA 1
ATOM 2574 C C . GLY A 1 337 ? 17.361 -14.669 -27.846 1.00 95.69 337 GLY A C 1
ATOM 2575 O O . GLY A 1 337 ? 17.436 -15.878 -28.074 1.00 95.69 337 GLY A O 1
ATOM 2576 N N . ARG A 1 338 ? 18.113 -14.075 -26.908 1.00 95.00 338 ARG A N 1
ATOM 2577 C CA . ARG A 1 338 ? 19.073 -14.804 -26.066 1.00 95.00 338 ARG A CA 1
ATOM 2578 C C . ARG A 1 338 ? 18.406 -15.978 -25.348 1.00 95.00 338 ARG A C 1
ATOM 2580 O O . ARG A 1 338 ? 18.939 -17.086 -25.392 1.00 95.00 338 ARG A O 1
ATOM 2587 N N . TYR A 1 339 ? 17.288 -15.744 -24.656 1.00 94.56 339 TYR A N 1
ATOM 2588 C CA . TYR A 1 339 ? 16.624 -16.783 -23.868 1.00 94.56 339 TYR A CA 1
ATOM 2589 C C . TYR A 1 339 ? 16.216 -17.973 -24.739 1.00 94.56 339 TYR A C 1
ATOM 2591 O O . TYR A 1 339 ? 16.530 -19.106 -24.385 1.00 94.56 339 TYR A O 1
ATOM 2599 N N . PHE A 1 340 ? 15.596 -17.743 -25.899 1.00 93.44 340 PHE A N 1
ATOM 2600 C CA . PHE A 1 340 ? 15.136 -18.837 -26.760 1.00 93.44 340 PHE A CA 1
ATOM 2601 C C . PHE A 1 340 ? 16.280 -19.582 -27.456 1.00 93.44 340 PHE A C 1
ATOM 2603 O O . PHE A 1 340 ? 16.236 -20.812 -27.539 1.00 93.44 340 PHE A O 1
ATOM 2610 N N . VAL A 1 341 ? 17.340 -18.885 -27.875 1.00 94.19 341 VAL A N 1
ATOM 2611 C CA . VAL A 1 341 ? 18.544 -19.529 -28.427 1.00 94.19 341 VAL A CA 1
ATOM 2612 C C . VAL A 1 341 ? 19.192 -20.433 -27.377 1.00 94.19 341 VAL A C 1
ATOM 2614 O O . VAL A 1 341 ? 19.413 -21.617 -27.628 1.00 94.19 341 VAL A O 1
ATOM 2617 N N . LEU A 1 342 ? 19.428 -19.916 -26.168 1.00 93.69 342 LEU A N 1
ATOM 2618 C CA . LEU A 1 342 ? 20.031 -20.704 -25.092 1.00 93.69 342 LEU A CA 1
ATOM 2619 C C . LEU A 1 342 ? 19.114 -21.824 -24.606 1.00 93.69 342 LEU A C 1
ATOM 2621 O O . LEU A 1 342 ? 19.605 -22.899 -24.283 1.00 93.69 342 LEU A O 1
ATOM 2625 N N . LYS A 1 343 ? 17.795 -21.612 -24.579 1.00 91.75 343 LYS A N 1
ATOM 2626 C CA . LYS A 1 343 ? 16.822 -22.656 -24.237 1.00 91.75 343 LYS A CA 1
ATOM 2627 C C . LYS A 1 343 ? 16.869 -23.805 -25.243 1.00 91.75 343 LYS A C 1
ATOM 2629 O O . LYS A 1 343 ? 16.800 -24.961 -24.848 1.00 91.75 343 LYS A O 1
ATOM 2634 N N . SER A 1 344 ? 17.048 -23.495 -26.525 1.00 91.06 344 SER A N 1
ATOM 2635 C CA . SER A 1 344 ? 17.186 -24.502 -27.585 1.00 91.06 344 SER A CA 1
ATOM 2636 C C . SER A 1 344 ? 18.463 -25.328 -27.405 1.00 91.06 344 SER A C 1
ATOM 2638 O O . SER A 1 344 ? 18.425 -26.551 -27.492 1.00 91.06 344 SER A O 1
ATOM 2640 N N . ILE A 1 345 ? 19.576 -24.67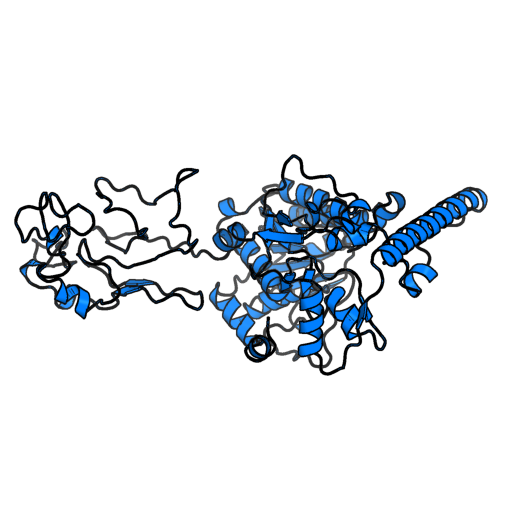3 -27.062 1.00 90.88 345 ILE A N 1
ATOM 2641 C CA . ILE A 1 345 ? 20.849 -25.341 -26.743 1.00 90.88 345 ILE A CA 1
ATOM 2642 C C . ILE A 1 345 ? 20.726 -26.174 -25.457 1.00 90.88 345 ILE A C 1
ATOM 2644 O O . ILE A 1 345 ? 21.211 -27.298 -25.399 1.00 90.88 345 ILE A O 1
ATOM 2648 N N . SER A 1 346 ? 20.028 -25.656 -24.448 1.00 91.69 346 SER A N 1
ATOM 2649 C CA . SER A 1 346 ? 19.783 -26.312 -23.159 1.00 91.69 346 SER A CA 1
ATOM 2650 C C . SER A 1 346 ? 19.067 -27.655 -23.295 1.00 91.69 346 SER A C 1
ATOM 2652 O O . SER A 1 346 ? 19.427 -28.594 -22.587 1.00 91.69 346 SER A O 1
ATOM 2654 N N . TYR A 1 347 ? 18.134 -27.799 -24.243 1.00 89.50 347 TYR A N 1
ATOM 2655 C CA . TYR A 1 347 ? 17.518 -29.100 -24.537 1.00 89.50 347 TYR A CA 1
ATOM 2656 C C . TYR A 1 347 ? 18.539 -30.160 -24.974 1.00 89.50 347 TYR A C 1
ATOM 2658 O O . TYR A 1 347 ? 18.322 -31.344 -24.735 1.00 89.50 347 TYR A O 1
ATOM 2666 N N . ILE A 1 348 ? 19.650 -29.743 -25.586 1.00 90.12 348 ILE A N 1
ATOM 2667 C CA . ILE A 1 348 ? 20.724 -30.628 -26.049 1.00 90.12 348 ILE A CA 1
ATOM 2668 C C . ILE A 1 348 ? 21.759 -30.851 -24.937 1.00 90.12 348 ILE A C 1
ATOM 2670 O O . ILE A 1 348 ? 22.249 -31.962 -24.762 1.00 90.12 348 ILE A O 1
ATOM 2674 N N . THR A 1 349 ? 22.102 -29.807 -24.178 1.00 89.81 349 THR A N 1
ATOM 2675 C CA . THR A 1 349 ? 23.203 -29.845 -23.198 1.00 89.81 349 THR A CA 1
ATOM 2676 C C . THR A 1 349 ? 22.769 -30.166 -21.767 1.00 89.81 349 THR A C 1
ATOM 2678 O O . THR A 1 349 ? 23.622 -30.348 -20.900 1.00 89.81 349 THR A O 1
ATOM 2681 N N . GLY A 1 350 ? 21.466 -30.166 -21.472 1.00 87.81 350 GLY A N 1
ATOM 2682 C CA . GLY A 1 350 ? 20.917 -30.309 -20.118 1.00 87.81 350 GLY A CA 1
ATOM 2683 C C . GLY A 1 350 ? 21.183 -29.113 -19.190 1.00 87.81 350 GLY A C 1
ATOM 2684 O O . GLY A 1 350 ? 20.863 -29.163 -18.004 1.00 87.81 350 GLY A O 1
ATOM 2685 N N . SER A 1 351 ? 21.782 -28.031 -19.695 1.00 88.19 351 SER A N 1
ATOM 2686 C CA . SER A 1 351 ? 22.157 -26.863 -18.886 1.00 88.19 351 SER A CA 1
ATOM 2687 C C . SER A 1 351 ? 20.939 -26.002 -18.541 1.00 88.19 351 SER A C 1
ATOM 2689 O O . SER A 1 351 ? 20.071 -25.808 -19.381 1.00 88.19 351 SER A O 1
ATOM 2691 N N . GLN A 1 352 ? 20.869 -25.423 -17.341 1.00 87.38 352 GLN A N 1
ATOM 2692 C CA . GLN A 1 352 ? 19.787 -24.496 -16.977 1.00 87.38 352 GLN A CA 1
ATOM 2693 C C . GLN A 1 352 ? 20.037 -23.091 -17.543 1.00 87.38 352 GLN A C 1
ATOM 2695 O O . GLN A 1 352 ? 21.154 -22.578 -17.482 1.00 87.38 352 GLN A O 1
ATOM 2700 N N . VAL A 1 353 ? 18.989 -22.452 -18.071 1.00 89.69 353 VAL A N 1
ATOM 2701 C CA . VAL A 1 353 ? 19.065 -21.093 -18.629 1.00 89.69 353 VAL A CA 1
ATOM 2702 C C . VAL A 1 353 ? 18.434 -20.107 -17.659 1.00 89.69 353 VAL A C 1
ATOM 2704 O O . VAL A 1 353 ? 17.232 -20.153 -17.405 1.00 89.69 353 VAL A O 1
ATOM 2707 N N . GLU A 1 354 ? 19.238 -19.172 -17.156 1.00 91.12 354 GLU A N 1
ATOM 2708 C CA . GLU A 1 354 ? 18.732 -18.038 -16.380 1.00 91.12 354 GLU A CA 1
ATOM 2709 C C . GLU A 1 354 ? 17.777 -17.187 -17.241 1.00 91.12 354 GLU A C 1
ATOM 2711 O O . GLU A 1 354 ? 18.143 -16.756 -18.346 1.00 91.12 354 GLU A O 1
ATOM 2716 N N . LEU A 1 355 ? 16.570 -16.930 -16.714 1.00 92.00 355 LEU A N 1
ATOM 2717 C CA . LEU A 1 355 ? 15.520 -16.138 -17.375 1.00 92.00 355 LEU A CA 1
ATOM 2718 C C . LEU A 1 355 ? 15.994 -14.715 -17.699 1.00 92.00 355 LEU A C 1
ATOM 2720 O O . LEU A 1 355 ? 15.730 -14.207 -18.787 1.00 92.00 355 LEU A O 1
ATOM 2724 N N . VAL A 1 356 ? 16.744 -14.104 -16.778 1.00 92.69 356 VAL A N 1
ATOM 2725 C CA . VAL A 1 356 ? 17.421 -12.819 -16.971 1.00 92.69 356 VAL A CA 1
ATOM 2726 C C . VAL A 1 356 ? 18.916 -13.027 -16.720 1.00 92.69 356 VAL A C 1
ATOM 2728 O O . VAL A 1 356 ? 19.272 -13.503 -15.644 1.00 92.69 356 VAL A O 1
ATOM 2731 N N . PRO A 1 357 ? 19.801 -12.714 -17.682 1.00 93.12 357 PRO A N 1
ATOM 2732 C CA . PRO A 1 357 ? 21.236 -12.893 -17.494 1.00 93.12 357 PRO A CA 1
ATOM 2733 C C . PRO A 1 357 ? 21.817 -11.917 -16.471 1.00 93.12 357 PRO A C 1
ATOM 2735 O O . PRO A 1 357 ? 21.466 -10.737 -16.478 1.00 93.12 357 PRO A O 1
ATOM 2738 N N . ARG A 1 358 ? 22.810 -12.370 -15.695 1.00 93.12 358 ARG A N 1
ATOM 2739 C CA . ARG A 1 358 ? 23.538 -11.540 -14.711 1.00 93.12 358 ARG A CA 1
ATOM 2740 C C . ARG A 1 358 ? 24.051 -10.216 -15.271 1.00 93.12 358 ARG A C 1
ATOM 2742 O O . ARG A 1 358 ? 23.799 -9.182 -14.667 1.00 93.12 358 ARG A O 1
ATOM 2749 N N . TRP A 1 359 ? 24.655 -10.218 -16.461 1.00 93.94 359 TRP A N 1
ATOM 2750 C CA . TRP A 1 359 ? 25.163 -8.986 -17.080 1.00 93.94 359 TRP A CA 1
ATOM 2751 C C . TRP A 1 359 ? 24.061 -7.943 -17.332 1.00 93.94 359 TRP A C 1
ATOM 2753 O O . TRP A 1 359 ? 24.320 -6.747 -17.238 1.00 93.94 359 TRP A O 1
ATOM 2763 N N . ALA A 1 360 ? 22.821 -8.361 -17.616 1.00 93.25 360 ALA A N 1
ATOM 2764 C CA . ALA A 1 360 ? 21.707 -7.431 -17.815 1.00 93.25 360 ALA A CA 1
ATOM 2765 C C . ALA A 1 360 ? 21.191 -6.862 -16.487 1.00 93.25 360 ALA A C 1
ATOM 2767 O O . ALA A 1 360 ? 20.679 -5.742 -16.456 1.00 93.25 360 ALA A O 1
ATOM 2768 N N . VAL A 1 361 ? 21.338 -7.620 -15.396 1.00 91.31 361 VAL A N 1
ATOM 2769 C CA . VAL A 1 361 ? 21.055 -7.156 -14.033 1.00 91.31 361 VAL A CA 1
ATOM 2770 C C . VAL A 1 361 ? 22.123 -6.155 -13.589 1.00 91.31 361 VAL A C 1
ATOM 2772 O O . VAL A 1 361 ? 21.785 -5.048 -13.179 1.00 91.31 361 VAL A O 1
ATOM 2775 N N . GLU A 1 362 ? 23.400 -6.514 -13.731 1.00 90.31 362 GLU A N 1
ATOM 2776 C CA . GLU A 1 362 ? 24.559 -5.698 -13.344 1.00 90.31 362 GLU A CA 1
ATOM 2777 C C . GLU A 1 362 ? 24.604 -4.372 -14.112 1.00 90.31 362 GLU A C 1
ATOM 2779 O O . GLU A 1 362 ? 24.767 -3.310 -13.512 1.00 90.31 362 GLU A O 1
ATOM 2784 N N . ALA A 1 363 ? 24.357 -4.410 -15.424 1.00 88.75 363 ALA A N 1
ATOM 2785 C CA . ALA A 1 363 ? 24.277 -3.215 -16.263 1.00 88.75 363 ALA A CA 1
ATOM 2786 C C . ALA A 1 363 ? 22.942 -2.458 -16.135 1.00 88.75 363 ALA A C 1
ATOM 2788 O O . ALA A 1 363 ? 22.740 -1.464 -16.830 1.00 88.75 363 ALA A O 1
ATOM 2789 N N . LYS A 1 364 ? 22.004 -2.929 -15.297 1.00 88.06 364 LYS A N 1
ATOM 2790 C CA . LYS A 1 364 ? 20.652 -2.363 -15.130 1.00 88.06 364 LYS A CA 1
ATOM 2791 C C . LYS A 1 364 ? 19.815 -2.315 -16.424 1.00 88.06 364 LYS A C 1
ATOM 2793 O O . LYS A 1 364 ? 18.770 -1.669 -16.463 1.00 88.06 364 LYS A O 1
ATOM 2798 N N . LEU A 1 365 ? 20.215 -3.046 -17.465 1.00 89.69 365 LEU A N 1
ATOM 2799 C CA . LEU A 1 365 ? 19.508 -3.108 -18.747 1.00 89.69 365 LEU A CA 1
ATOM 2800 C C . LEU A 1 365 ? 18.139 -3.776 -18.626 1.00 89.69 365 LEU A C 1
ATOM 2802 O O . LEU A 1 365 ? 17.236 -3.432 -19.380 1.00 89.69 365 LEU A O 1
ATOM 2806 N N . GLN A 1 366 ? 17.948 -4.663 -17.644 1.00 90.06 366 GLN A N 1
ATOM 2807 C CA . GLN A 1 366 ? 16.643 -5.287 -17.407 1.00 90.06 366 GLN A CA 1
ATOM 2808 C C . GLN A 1 366 ? 15.518 -4.268 -17.159 1.00 90.06 366 GLN A C 1
ATOM 2810 O O . GLN A 1 366 ? 14.369 -4.580 -17.439 1.00 90.06 366 GLN A O 1
ATOM 2815 N N . TYR A 1 367 ? 15.819 -3.062 -16.664 1.00 89.06 367 TYR A N 1
ATOM 2816 C CA . TYR A 1 367 ? 14.804 -2.031 -16.423 1.00 89.06 367 TYR A CA 1
ATOM 2817 C C . TYR A 1 367 ? 14.368 -1.311 -17.706 1.00 89.06 367 TYR A C 1
ATOM 2819 O O . TYR A 1 367 ? 13.298 -0.711 -17.727 1.00 89.06 367 TYR A O 1
ATOM 2827 N N . ILE A 1 368 ? 15.178 -1.368 -18.770 1.00 90.88 368 ILE A N 1
ATOM 2828 C CA . ILE A 1 368 ? 14.930 -0.680 -20.041 1.00 90.88 368 ILE A CA 1
ATOM 2829 C C . ILE A 1 368 ? 14.126 -1.613 -20.950 1.00 90.88 368 ILE A C 1
ATOM 2831 O O . ILE A 1 368 ? 14.650 -2.204 -21.889 1.00 90.88 368 ILE A O 1
ATOM 2835 N N . GLN A 1 369 ? 12.844 -1.774 -20.640 1.00 92.75 369 GLN A N 1
ATOM 2836 C CA . GLN A 1 369 ? 11.926 -2.657 -21.362 1.00 92.75 369 GLN A CA 1
ATOM 2837 C C . GLN A 1 369 ? 10.595 -1.947 -21.652 1.00 92.75 369 GLN A C 1
ATOM 2839 O O . GLN A 1 369 ? 10.225 -1.034 -20.916 1.00 92.75 369 GLN A O 1
ATOM 2844 N N . PRO A 1 370 ? 9.835 -2.342 -22.691 1.00 91.88 370 PRO A N 1
ATOM 2845 C CA . PRO A 1 370 ? 8.668 -1.589 -23.144 1.00 91.88 370 PRO A CA 1
ATOM 2846 C C . PRO A 1 370 ? 7.571 -1.397 -22.093 1.00 91.88 370 PRO A C 1
ATOM 2848 O O . PRO A 1 370 ? 6.894 -0.375 -22.118 1.00 91.88 370 PRO A O 1
ATOM 2851 N N . ALA A 1 371 ? 7.404 -2.335 -21.153 1.00 90.38 371 ALA A N 1
ATOM 2852 C CA . ALA A 1 371 ? 6.372 -2.231 -20.115 1.00 90.38 371 ALA A CA 1
ATOM 2853 C C . ALA A 1 371 ? 6.623 -1.073 -19.129 1.00 90.38 371 ALA A C 1
ATOM 2855 O O . ALA A 1 371 ? 5.694 -0.616 -18.470 1.00 90.38 371 ALA A O 1
ATOM 2856 N N . MET A 1 372 ? 7.852 -0.544 -19.054 1.00 86.75 372 MET A N 1
ATOM 2857 C CA . MET A 1 372 ? 8.148 0.635 -18.230 1.00 86.75 372 MET A CA 1
ATOM 2858 C C . MET A 1 372 ? 7.395 1.891 -18.701 1.00 86.75 372 MET A C 1
ATOM 2860 O O . MET A 1 372 ? 7.210 2.825 -17.925 1.00 86.75 372 MET A O 1
ATOM 2864 N N . TRP A 1 373 ? 6.977 1.919 -19.973 1.00 86.25 373 TRP A N 1
ATOM 2865 C CA . TRP A 1 373 ? 6.297 3.060 -20.584 1.00 86.25 373 TRP A CA 1
ATOM 2866 C C . TRP A 1 373 ? 4.808 3.138 -20.252 1.00 86.25 373 TRP A C 1
ATOM 2868 O O . TRP A 1 373 ? 4.193 4.177 -20.487 1.00 86.25 373 TRP A O 1
ATOM 2878 N N . ASP A 1 374 ? 4.232 2.073 -19.686 1.00 82.50 374 ASP A N 1
ATOM 2879 C CA . ASP A 1 374 ? 2.815 2.027 -19.314 1.00 82.50 374 ASP A CA 1
ATOM 2880 C C . ASP A 1 374 ? 2.461 3.199 -18.375 1.00 82.50 374 ASP A C 1
ATOM 2882 O O . ASP A 1 374 ? 1.453 3.876 -18.577 1.00 82.50 374 ASP A O 1
ATOM 2886 N N . PHE A 1 375 ? 3.351 3.518 -17.426 1.00 77.06 375 PHE A N 1
ATOM 2887 C CA . PHE A 1 375 ? 3.155 4.566 -16.411 1.00 77.06 375 PHE A CA 1
ATOM 2888 C C . PHE A 1 375 ? 3.772 5.926 -16.765 1.00 77.06 375 PHE A C 1
ATOM 2890 O O . PHE A 1 375 ? 3.621 6.887 -16.012 1.00 77.06 375 PHE A O 1
ATOM 2897 N N . THR A 1 376 ? 4.517 6.026 -17.870 1.00 76.94 376 THR A N 1
ATOM 2898 C CA . THR A 1 376 ? 5.184 7.280 -18.263 1.00 76.94 376 THR A CA 1
ATOM 2899 C C . THR A 1 376 ? 4.520 7.969 -19.444 1.00 76.94 376 THR A C 1
ATOM 2901 O O . THR A 1 376 ? 4.824 9.135 -19.674 1.00 76.94 376 THR A O 1
ATOM 2904 N N . LEU A 1 377 ? 3.615 7.296 -20.168 1.00 78.25 377 LEU A N 1
ATOM 2905 C CA . LEU A 1 377 ? 2.927 7.818 -21.362 1.00 78.25 377 LEU A CA 1
ATOM 2906 C C . LEU A 1 377 ? 1.448 8.181 -21.144 1.00 78.25 377 LEU A C 1
ATOM 2908 O O . LEU A 1 377 ? 0.757 8.493 -22.111 1.00 78.25 377 LEU A O 1
ATOM 2912 N N . THR A 1 378 ? 0.947 8.116 -19.911 1.00 78.06 378 THR A N 1
ATOM 2913 C CA . THR A 1 378 ? -0.461 8.399 -19.589 1.00 78.06 378 THR A CA 1
ATOM 2914 C C . THR A 1 378 ? -0.523 9.247 -18.326 1.00 78.06 378 THR A C 1
ATOM 2916 O O . THR A 1 378 ? 0.215 8.965 -17.383 1.00 78.06 378 THR A O 1
ATOM 2919 N N . ASP A 1 379 ? -1.399 10.250 -18.291 1.00 80.88 379 ASP A N 1
ATOM 2920 C CA . ASP A 1 379 ? -1.696 10.962 -17.049 1.00 80.88 379 ASP A CA 1
ATOM 2921 C C . ASP A 1 379 ? -2.522 10.048 -16.144 1.00 80.88 379 ASP A C 1
ATOM 2923 O O . ASP A 1 379 ? -3.569 9.536 -16.551 1.00 80.88 379 ASP A O 1
ATOM 2927 N N . THR A 1 380 ? -2.065 9.859 -14.911 1.00 79.56 380 THR A N 1
ATOM 2928 C CA . THR A 1 380 ? -2.722 9.010 -13.920 1.00 79.56 380 THR A CA 1
ATOM 2929 C C . THR A 1 380 ? -3.154 9.837 -12.713 1.00 79.56 380 THR A C 1
ATOM 2931 O O . THR A 1 380 ? -2.358 10.291 -11.882 1.00 79.56 380 THR A O 1
ATOM 2934 N N . ILE A 1 381 ? -4.459 10.044 -12.606 1.00 80.94 381 ILE A N 1
ATOM 2935 C CA . ILE A 1 381 ? -5.081 10.725 -11.473 1.00 80.94 381 ILE A CA 1
ATOM 2936 C C . ILE A 1 381 ? -5.867 9.690 -10.701 1.00 80.94 381 ILE A C 1
ATOM 2938 O O . ILE A 1 381 ? -6.714 9.021 -11.275 1.00 80.94 381 ILE A O 1
ATOM 2942 N N . VAL A 1 382 ? -5.569 9.525 -9.424 1.00 84.00 382 VAL A N 1
ATOM 2943 C CA . VAL A 1 382 ? -6.229 8.528 -8.592 1.00 84.00 382 VAL A CA 1
ATOM 2944 C C . VAL A 1 382 ? -7.173 9.247 -7.628 1.00 84.00 382 VAL A C 1
ATOM 2946 O O . VAL A 1 382 ? -6.757 10.151 -6.906 1.00 84.00 382 VAL A O 1
ATOM 2949 N N . ASP A 1 383 ? -8.448 8.873 -7.671 1.00 82.31 383 ASP A N 1
ATOM 2950 C CA . ASP A 1 383 ? -9.517 9.416 -6.836 1.00 82.31 383 ASP A CA 1
ATOM 2951 C C . ASP A 1 383 ? -9.672 8.550 -5.580 1.00 82.31 383 ASP A C 1
ATOM 2953 O O . ASP A 1 383 ? -10.113 7.406 -5.659 1.00 82.31 383 ASP A O 1
ATOM 2957 N N . ASP A 1 384 ? -9.281 9.099 -4.428 1.00 84.50 384 ASP A N 1
ATOM 2958 C CA . ASP A 1 384 ? -9.352 8.449 -3.117 1.00 84.50 384 ASP A CA 1
ATOM 2959 C C . ASP A 1 384 ? -10.523 8.956 -2.250 1.00 84.50 384 ASP A C 1
ATOM 2961 O O . ASP A 1 384 ? -10.556 8.723 -1.038 1.00 84.50 384 ASP A O 1
ATOM 2965 N N . SER A 1 385 ? -11.502 9.652 -2.843 1.00 80.44 385 SER A N 1
ATOM 2966 C CA . SER A 1 385 ? -12.633 10.263 -2.127 1.00 80.44 385 SER A CA 1
ATOM 2967 C C . SER A 1 385 ? -13.429 9.256 -1.287 1.00 80.44 385 SER A C 1
ATOM 2969 O O . SER A 1 385 ? -13.716 9.513 -0.112 1.00 80.44 385 SER A O 1
ATOM 2971 N N . ARG A 1 386 ? -13.724 8.070 -1.839 1.00 82.62 386 ARG A N 1
ATOM 2972 C CA . ARG A 1 386 ? -14.436 7.001 -1.120 1.00 82.62 386 ARG A CA 1
ATOM 2973 C C . ARG A 1 386 ? -13.631 6.495 0.073 1.00 82.62 386 ARG A C 1
ATOM 2975 O O . ARG A 1 386 ? -14.178 6.370 1.168 1.00 82.62 386 ARG A O 1
ATOM 2982 N N . ALA A 1 387 ? -12.329 6.278 -0.101 1.00 84.81 387 ALA A N 1
ATOM 2983 C CA . ALA A 1 387 ? -11.451 5.865 0.986 1.00 84.81 387 ALA A CA 1
ATOM 2984 C C . ALA A 1 387 ? -11.423 6.899 2.121 1.00 84.81 387 ALA A C 1
ATOM 2986 O O . ALA A 1 387 ? -11.573 6.539 3.288 1.00 84.81 387 ALA A O 1
ATOM 2987 N N . ARG A 1 388 ? -11.314 8.196 1.797 1.00 78.06 388 ARG A N 1
ATOM 2988 C CA . ARG A 1 388 ? -11.350 9.280 2.796 1.00 78.06 388 ARG A CA 1
ATOM 2989 C C . ARG A 1 388 ? -12.663 9.299 3.572 1.00 78.06 388 ARG A C 1
ATOM 2991 O O . ARG A 1 388 ? -12.635 9.424 4.797 1.00 78.06 388 ARG A O 1
ATOM 2998 N N . LYS A 1 389 ? -13.792 9.108 2.881 1.00 74.06 389 LYS A N 1
ATOM 2999 C CA . LYS A 1 389 ? -15.119 9.034 3.504 1.00 74.06 389 LYS A CA 1
ATOM 3000 C C . LYS A 1 389 ? -15.234 7.843 4.455 1.00 74.06 389 LYS A C 1
ATOM 3002 O O . LYS A 1 389 ? -15.757 7.988 5.552 1.00 74.06 389 LYS A O 1
ATOM 3007 N N . VAL A 1 390 ? -14.732 6.671 4.072 1.00 76.19 390 VAL A N 1
ATOM 3008 C CA . VAL A 1 390 ? -14.934 5.442 4.853 1.00 76.19 390 VAL A CA 1
ATOM 3009 C C . VAL A 1 390 ? -13.921 5.300 5.996 1.00 76.19 390 VAL A C 1
ATOM 3011 O O . VAL A 1 390 ? -14.298 4.918 7.108 1.00 76.19 390 VAL A O 1
ATOM 3014 N N . PHE A 1 391 ? -12.650 5.644 5.760 1.00 76.06 391 PHE A N 1
ATOM 3015 C CA . PHE A 1 391 ? -11.558 5.481 6.732 1.00 76.06 391 PHE A CA 1
ATOM 3016 C C . PHE A 1 391 ? -11.461 6.656 7.710 1.00 76.06 391 PHE A C 1
ATOM 3018 O O . PHE A 1 391 ? -11.057 6.471 8.857 1.00 76.06 391 PHE A O 1
ATOM 3025 N N . GLY A 1 392 ? -11.793 7.868 7.248 1.00 56.00 392 GLY A N 1
ATOM 3026 C CA . GLY A 1 392 ? -11.655 9.115 8.003 1.00 56.00 392 GLY A CA 1
ATOM 3027 C C . GLY A 1 392 ? -12.913 9.555 8.754 1.00 56.00 392 GLY A C 1
ATOM 3028 O O . GLY A 1 392 ? -12.807 10.376 9.667 1.00 56.00 392 GLY A O 1
ATOM 3029 N N . ALA A 1 393 ? -14.091 9.019 8.416 1.00 51.38 393 ALA A N 1
ATOM 3030 C CA . ALA A 1 393 ? -15.321 9.368 9.117 1.00 51.38 393 ALA A CA 1
ATOM 3031 C C . ALA A 1 393 ? -15.362 8.743 10.516 1.00 51.38 393 ALA A C 1
ATOM 3033 O O . ALA A 1 393 ? -15.300 7.523 10.685 1.00 51.38 393 ALA A O 1
ATOM 3034 N N . ARG A 1 394 ? -15.543 9.592 11.532 1.00 45.47 394 ARG A N 1
ATOM 3035 C CA . ARG A 1 394 ? -15.987 9.150 12.855 1.00 45.47 394 ARG A CA 1
ATOM 3036 C C . ARG A 1 394 ? -17.506 9.055 12.832 1.00 45.47 394 ARG A C 1
ATOM 3038 O O . ARG A 1 394 ? -18.181 10.073 12.713 1.00 45.47 394 ARG A O 1
ATOM 3045 N N . ARG A 1 395 ? -18.042 7.839 12.939 1.00 42.09 395 ARG A N 1
ATOM 3046 C CA . ARG A 1 395 ? -19.473 7.620 13.172 1.00 42.09 395 ARG A CA 1
ATOM 3047 C C . ARG A 1 395 ? -19.744 7.962 14.640 1.00 42.09 395 ARG A C 1
ATOM 3049 O O . ARG A 1 395 ? -19.275 7.253 15.525 1.00 42.09 395 ARG A O 1
ATOM 3056 N N . TRP A 1 396 ? -20.441 9.065 14.891 1.00 39.50 396 TRP A N 1
ATOM 3057 C CA . TRP A 1 396 ? -20.952 9.400 16.218 1.00 39.50 396 TRP A CA 1
ATOM 3058 C C . TRP A 1 396 ? -22.396 8.914 16.291 1.00 39.50 396 TRP A C 1
ATOM 3060 O O . TRP A 1 396 ? -23.253 9.409 15.564 1.00 39.50 396 TRP A O 1
ATOM 3070 N N . THR A 1 397 ? -22.656 7.919 17.135 1.00 39.72 397 THR A N 1
ATOM 3071 C CA . THR A 1 397 ? -24.019 7.459 17.419 1.00 39.72 397 THR A CA 1
ATOM 3072 C C . THR A 1 397 ? -24.506 8.181 18.667 1.00 39.72 397 THR A C 1
ATOM 3074 O O . THR A 1 397 ? -23.982 7.949 19.754 1.00 39.72 397 THR A O 1
ATOM 3077 N N . VAL A 1 398 ? -25.496 9.063 18.521 1.00 40.06 398 VAL A N 1
ATOM 3078 C CA . VAL A 1 398 ? -26.184 9.675 19.665 1.00 40.06 398 VAL A CA 1
ATOM 3079 C C . VAL A 1 398 ? -27.324 8.746 20.067 1.00 40.06 398 VAL A C 1
ATOM 3081 O O . VAL A 1 398 ? -28.341 8.686 19.382 1.00 40.06 398 VAL A O 1
ATOM 3084 N N . ASN A 1 399 ? -27.140 7.998 21.156 1.00 36.69 399 ASN A N 1
ATOM 3085 C CA . ASN A 1 399 ? -28.215 7.213 21.756 1.00 36.69 399 ASN A CA 1
ATOM 3086 C C . ASN A 1 399 ? -28.897 8.054 22.844 1.00 36.69 399 ASN A C 1
ATOM 3088 O O . ASN A 1 399 ? -28.254 8.438 23.820 1.00 36.69 399 ASN A O 1
ATOM 3092 N N . ASN A 1 400 ? -30.175 8.385 22.656 1.00 41.75 400 ASN A N 1
ATOM 3093 C CA . ASN A 1 400 ? -30.949 9.128 23.647 1.00 41.75 400 ASN A CA 1
ATOM 3094 C C . ASN A 1 400 ? -31.664 8.157 24.597 1.00 41.75 400 ASN A C 1
ATOM 3096 O O . ASN A 1 400 ? -32.742 7.666 24.275 1.00 41.75 400 ASN A O 1
ATOM 3100 N N . ASP A 1 401 ? -31.083 7.933 25.776 1.00 41.53 401 ASP A N 1
ATOM 3101 C CA . ASP A 1 401 ? -31.678 7.109 26.840 1.00 41.53 401 ASP A CA 1
ATOM 3102 C C . ASP A 1 401 ? -32.519 7.934 27.842 1.00 41.53 401 ASP A C 1
ATOM 3104 O O . ASP A 1 401 ? -32.920 7.439 28.899 1.00 41.53 401 ASP A O 1
ATOM 3108 N N . CYS A 1 402 ? -32.786 9.214 27.554 1.00 40.94 402 CYS A N 1
ATOM 3109 C CA . CYS A 1 402 ? -33.640 10.061 28.385 1.00 40.94 402 CYS A CA 1
ATOM 3110 C C . CYS A 1 402 ? -35.135 9.843 28.074 1.00 40.94 402 CYS A C 1
ATOM 3112 O O . CYS A 1 402 ? -35.501 9.567 26.932 1.00 40.94 402 CYS A O 1
ATOM 3114 N N . PRO A 1 403 ? -36.049 10.069 29.044 1.00 40.25 403 PRO A N 1
ATOM 3115 C CA . PRO A 1 403 ? -37.499 10.004 28.813 1.00 40.25 403 PRO A CA 1
ATOM 3116 C C . PRO A 1 403 ? -38.046 11.213 28.023 1.00 40.25 403 PRO A C 1
ATOM 3118 O O . PRO A 1 403 ? -39.250 11.467 28.027 1.00 40.25 403 PRO A O 1
ATOM 3121 N N . PHE A 1 404 ? -37.172 11.999 27.394 1.00 46.72 404 PHE A N 1
ATOM 3122 C CA . PHE A 1 404 ? -37.493 13.193 26.619 1.00 46.72 404 PHE A CA 1
ATOM 3123 C C . PHE A 1 404 ? -36.545 13.326 25.423 1.00 46.72 404 PHE A C 1
ATOM 3125 O O . PHE A 1 404 ? -35.414 12.844 25.455 1.00 46.72 404 PHE A O 1
ATOM 3132 N N . THR A 1 405 ? -37.002 13.993 24.363 1.00 45.62 405 THR A N 1
ATOM 3133 C CA . THR A 1 405 ? -36.220 14.235 23.144 1.00 45.62 405 THR A CA 1
ATOM 3134 C C . THR A 1 405 ? -35.008 15.124 23.430 1.00 45.62 405 THR A C 1
ATOM 3136 O O . THR A 1 405 ? -35.144 16.244 23.928 1.00 45.62 405 THR A O 1
ATOM 3139 N N . ILE A 1 406 ? -33.817 14.633 23.094 1.00 44.00 406 ILE A N 1
ATOM 3140 C CA . ILE A 1 406 ? -32.604 15.446 22.975 1.00 44.00 406 ILE A CA 1
ATOM 3141 C C . ILE A 1 406 ? -32.611 16.089 21.583 1.00 44.00 406 ILE A C 1
ATOM 3143 O O . ILE A 1 406 ? -32.925 15.407 20.609 1.00 44.00 406 ILE A O 1
ATOM 3147 N N . TRP A 1 407 ? -32.284 17.381 21.488 1.00 49.72 407 TRP A N 1
ATOM 3148 C CA . TRP A 1 407 ? -32.203 18.127 20.226 1.00 49.72 407 TRP A CA 1
ATOM 3149 C C . TRP A 1 407 ? -30.725 18.400 19.891 1.00 49.72 407 TRP A C 1
ATOM 3151 O O . TRP A 1 407 ? -30.248 19.513 20.113 1.00 49.72 407 TRP A O 1
ATOM 3161 N N . PRO A 1 408 ? -29.939 17.400 19.447 1.00 42.81 408 PRO A N 1
ATOM 3162 C CA . PRO A 1 408 ? -28.576 17.654 19.003 1.00 42.81 408 PRO A CA 1
ATOM 3163 C C . PRO A 1 408 ? -28.615 18.297 17.608 1.00 42.81 408 PRO A C 1
ATOM 3165 O O . PRO A 1 408 ? -29.550 18.067 16.840 1.00 42.81 408 PRO A O 1
ATOM 3168 N N . ALA A 1 409 ? -27.611 19.109 17.271 1.00 41.50 409 ALA A N 1
ATOM 3169 C CA . ALA A 1 409 ? -27.560 19.745 15.956 1.00 41.50 409 ALA A CA 1
ATOM 3170 C C . ALA A 1 409 ? -27.568 18.756 14.792 1.00 41.50 409 ALA A C 1
ATOM 3172 O O . ALA A 1 409 ? -27.148 17.604 14.899 1.00 41.50 409 ALA A O 1
ATOM 3173 N N . ILE A 1 410 ? -28.022 19.285 13.662 1.00 46.41 410 ILE A N 1
ATOM 3174 C CA . ILE A 1 410 ? -28.304 18.585 12.420 1.00 46.41 410 ILE A CA 1
ATOM 3175 C C . ILE A 1 410 ? -27.319 19.100 11.365 1.00 46.41 410 ILE A C 1
ATOM 3177 O O . ILE A 1 410 ? -27.087 20.298 11.283 1.00 46.41 410 ILE A O 1
ATOM 3181 N N . TYR A 1 411 ? -26.763 18.206 10.547 1.00 36.78 411 TYR A N 1
ATOM 3182 C CA . TYR A 1 411 ? -26.022 18.573 9.337 1.00 36.78 411 TYR A CA 1
ATOM 3183 C C . TYR A 1 411 ? -27.021 19.034 8.264 1.00 36.78 411 TYR A C 1
ATOM 3185 O O . TYR A 1 411 ? -27.895 18.250 7.884 1.00 36.78 411 TYR A O 1
ATOM 3193 N N . THR A 1 412 ? -26.919 20.274 7.779 1.00 42.62 412 THR A N 1
ATOM 3194 C CA . THR A 1 412 ? -27.812 20.800 6.731 1.00 42.62 412 THR A CA 1
ATOM 3195 C C . THR A 1 412 ? -27.039 21.405 5.555 1.00 42.62 412 THR A C 1
ATOM 3197 O O . THR A 1 412 ? -25.917 21.884 5.705 1.00 42.62 412 THR A O 1
ATOM 3200 N N . SER A 1 413 ? -27.627 21.334 4.352 1.00 37.81 413 SER A N 1
ATOM 3201 C CA . SER A 1 413 ? -27.100 21.990 3.145 1.00 37.81 413 SER A CA 1
ATOM 3202 C C . SER A 1 413 ? -27.642 23.417 3.019 1.00 37.81 413 SER A C 1
ATOM 3204 O O . SER A 1 413 ? -28.709 23.722 3.545 1.00 37.81 413 SER A O 1
ATOM 3206 N N . ASN A 1 414 ? -26.957 24.272 2.257 1.00 35.50 414 ASN A N 1
ATOM 3207 C CA . ASN A 1 414 ? -27.303 25.690 2.088 1.00 35.50 414 ASN A CA 1
ATOM 3208 C C . ASN A 1 414 ? -28.608 25.950 1.292 1.00 35.50 414 ASN A C 1
ATOM 3210 O O . ASN A 1 414 ? -28.997 27.099 1.103 1.00 35.50 414 ASN A O 1
ATOM 3214 N N . SER A 1 415 ? -29.291 24.914 0.794 1.00 39.44 415 SER A N 1
ATOM 3215 C CA . SER A 1 415 ? -30.527 25.072 0.023 1.00 39.44 415 SER A CA 1
ATOM 3216 C C . SER A 1 415 ? -31.718 24.404 0.709 1.00 39.44 415 SER A C 1
ATOM 3218 O O . SER A 1 415 ? -31.759 23.182 0.838 1.00 39.44 415 SER A O 1
ATOM 3220 N N . SER A 1 416 ? -32.706 25.246 1.027 1.00 38.06 416 SER A N 1
ATOM 3221 C CA . SER A 1 416 ? -34.090 24.940 1.413 1.00 38.06 416 SER A CA 1
ATOM 3222 C C . SER A 1 416 ? -34.367 24.816 2.913 1.00 38.06 416 SER A C 1
ATOM 3224 O O . SER A 1 416 ? -33.854 23.948 3.611 1.00 38.06 416 SER A O 1
ATOM 3226 N N . ALA A 1 417 ? -35.285 25.669 3.379 1.00 39.66 417 ALA A N 1
ATOM 3227 C CA . ALA A 1 417 ? -36.031 25.491 4.615 1.00 39.66 417 ALA A CA 1
ATOM 3228 C C . ALA A 1 417 ? -36.738 24.125 4.579 1.00 39.66 417 ALA A C 1
ATOM 3230 O O . ALA A 1 417 ? -37.785 23.965 3.950 1.00 39.66 417 ALA A O 1
ATOM 3231 N N . VAL A 1 418 ? -36.134 23.116 5.207 1.00 38.75 418 VAL A N 1
ATOM 3232 C CA . VAL A 1 418 ? -36.740 21.792 5.341 1.00 38.75 418 VAL A CA 1
ATOM 3233 C C . VAL A 1 418 ? -37.892 21.914 6.329 1.00 38.75 418 VAL A C 1
ATOM 3235 O O . VAL A 1 418 ? -37.698 22.180 7.514 1.00 38.75 418 VAL A O 1
ATOM 3238 N N . THR A 1 419 ? -39.114 21.727 5.837 1.00 35.41 419 THR A N 1
ATOM 3239 C CA . THR A 1 419 ? -40.286 21.516 6.685 1.00 35.41 419 THR A CA 1
ATOM 3240 C C . THR A 1 419 ? -40.125 20.143 7.338 1.00 35.41 419 THR A C 1
ATOM 3242 O O . THR A 1 419 ? -40.353 19.113 6.714 1.00 35.41 419 THR A O 1
ATOM 3245 N N . LEU A 1 420 ? -39.649 20.128 8.584 1.00 40.00 420 LEU A N 1
ATOM 3246 C CA . LEU A 1 420 ? -39.474 18.917 9.387 1.00 40.00 420 LEU A CA 1
ATOM 3247 C C . LEU A 1 420 ? -40.824 18.497 9.983 1.00 40.00 420 LEU A C 1
ATOM 3249 O O . LEU A 1 420 ? -41.105 18.758 11.153 1.00 40.00 420 LEU A O 1
ATOM 3253 N N . SER A 1 421 ? -41.672 17.867 9.175 1.00 33.03 421 SER A N 1
ATOM 3254 C CA . SER A 1 421 ? -42.794 17.075 9.680 1.00 33.03 421 SER A CA 1
ATOM 3255 C C . SER A 1 421 ? -42.503 15.600 9.426 1.00 33.03 421 SER A C 1
ATOM 3257 O O . SER A 1 421 ? -42.394 15.195 8.273 1.00 33.03 421 SER A O 1
ATOM 3259 N N . ASP A 1 422 ? -42.405 14.853 10.527 1.00 33.88 422 ASP A N 1
ATOM 3260 C CA . ASP A 1 422 ? -42.192 13.405 10.649 1.00 33.88 422 ASP A CA 1
ATOM 3261 C C . ASP A 1 422 ? -40.729 12.945 10.497 1.00 33.88 422 ASP A C 1
ATOM 3263 O O . ASP A 1 422 ? -40.128 12.947 9.428 1.00 33.88 422 ASP A O 1
ATOM 3267 N N . VAL A 1 423 ? -40.125 12.589 11.634 1.00 38.34 423 VAL A N 1
ATOM 3268 C CA . VAL A 1 423 ? -38.702 12.252 11.768 1.00 38.34 423 VAL A CA 1
ATOM 3269 C C . VAL A 1 423 ? -38.395 10.897 11.118 1.00 38.34 423 VAL A C 1
ATOM 3271 O O . VAL A 1 423 ? -38.717 9.858 11.688 1.00 38.34 423 VAL A O 1
ATOM 3274 N N . GLU A 1 424 ? -37.664 10.916 10.003 1.00 29.39 424 GLU A N 1
ATOM 3275 C CA . GLU A 1 424 ? -36.720 9.865 9.611 1.00 29.39 424 GLU A CA 1
ATOM 3276 C C . GLU A 1 424 ? -35.385 10.540 9.245 1.00 29.39 424 GLU A C 1
ATOM 3278 O O . GLU A 1 424 ? -35.323 11.536 8.525 1.00 29.39 424 GLU A O 1
ATOM 3283 N N . THR A 1 425 ? -34.320 10.081 9.890 1.00 37.31 425 THR A N 1
ATOM 3284 C CA . THR A 1 425 ? -33.014 10.736 9.988 1.00 37.31 425 THR A CA 1
ATOM 3285 C C . THR A 1 425 ? -32.153 10.527 8.745 1.00 37.31 425 THR A C 1
ATOM 3287 O O . THR A 1 425 ? -31.942 9.389 8.339 1.00 37.31 425 THR A O 1
ATOM 3290 N N . GLY A 1 426 ? -31.523 11.599 8.262 1.00 32.94 426 GLY A N 1
ATOM 3291 C CA . GLY A 1 426 ? -30.467 11.544 7.250 1.00 32.94 426 GLY A CA 1
ATOM 3292 C C . GLY A 1 426 ? -30.968 11.898 5.855 1.00 32.94 426 GLY A C 1
ATOM 3293 O O . GLY A 1 426 ? -31.924 11.325 5.350 1.00 32.94 426 GLY A O 1
ATOM 3294 N N . TRP A 1 427 ? -30.307 12.863 5.224 1.00 34.56 427 TRP A N 1
ATOM 3295 C CA . TRP A 1 427 ? -30.510 13.126 3.807 1.00 34.56 427 TRP A CA 1
ATOM 3296 C C . TRP A 1 427 ? -29.662 12.152 2.982 1.00 34.56 427 TRP A C 1
ATOM 3298 O O . TRP A 1 427 ? -28.454 12.037 3.201 1.00 34.56 427 TRP A O 1
ATOM 3308 N N . GLU A 1 428 ? -30.287 11.474 2.020 1.00 33.62 428 GLU A N 1
ATOM 3309 C CA . GLU A 1 428 ? -29.611 10.759 0.937 1.00 33.62 428 GLU A CA 1
ATOM 3310 C C . GLU A 1 428 ? -29.778 11.563 -0.360 1.00 33.62 428 GLU A C 1
ATOM 3312 O O . GLU A 1 428 ? -30.894 11.888 -0.771 1.00 33.62 428 GLU A O 1
ATOM 3317 N N . ALA A 1 429 ? -28.661 11.891 -1.015 1.00 31.52 429 ALA A N 1
ATOM 3318 C CA . ALA A 1 429 ? -28.670 12.508 -2.336 1.00 31.52 429 ALA A CA 1
ATOM 3319 C C . ALA A 1 429 ? -29.097 11.478 -3.387 1.00 31.52 429 ALA A C 1
ATOM 3321 O O . ALA A 1 429 ? -28.378 10.506 -3.626 1.00 31.52 429 ALA A O 1
ATOM 3322 N N . ALA A 1 430 ? -30.210 11.711 -4.081 1.00 31.97 430 ALA A N 1
ATOM 3323 C CA . ALA A 1 430 ? -30.549 10.907 -5.250 1.00 31.97 430 ALA A CA 1
ATOM 3324 C C . ALA A 1 430 ? -29.522 11.137 -6.387 1.00 31.97 430 ALA A C 1
ATOM 3326 O O . ALA A 1 430 ? -28.976 12.245 -6.516 1.00 31.97 430 ALA A O 1
ATOM 3327 N N . PRO A 1 431 ? -29.265 10.139 -7.257 1.00 24.83 431 PRO A N 1
ATOM 3328 C CA . PRO A 1 431 ? -28.402 10.315 -8.423 1.00 24.83 431 PRO A CA 1
ATOM 3329 C C . PRO A 1 431 ? -28.845 11.510 -9.287 1.00 24.83 431 PRO A C 1
ATOM 3331 O O . PRO A 1 431 ? -30.019 11.618 -9.636 1.00 24.83 431 PRO A O 1
ATOM 3334 N N . ASN A 1 432 ? -27.891 12.368 -9.676 1.00 31.27 432 ASN A N 1
ATOM 3335 C CA . ASN A 1 432 ? -28.066 13.611 -10.457 1.00 31.27 432 ASN A CA 1
ATOM 3336 C C . ASN A 1 432 ? -28.643 14.831 -9.713 1.00 31.27 432 ASN A C 1
ATOM 3338 O O . ASN A 1 432 ? -29.095 15.778 -10.358 1.00 31.27 432 ASN A O 1
ATOM 3342 N N . THR A 1 433 ? -28.576 14.861 -8.382 1.00 34.06 433 THR A N 1
ATOM 3343 C CA . THR A 1 433 ? -28.839 16.098 -7.630 1.00 34.06 433 THR A CA 1
ATOM 3344 C C . THR A 1 433 ? -27.640 17.051 -7.782 1.00 34.06 433 THR A C 1
ATOM 3346 O O . THR A 1 433 ? -26.522 16.644 -7.454 1.00 34.06 433 THR A O 1
ATOM 3349 N N . PRO A 1 434 ? -27.801 18.288 -8.291 1.00 30.94 434 PRO A N 1
ATOM 3350 C CA . PRO A 1 434 ? -26.687 19.223 -8.402 1.00 30.94 434 PRO A CA 1
ATOM 3351 C C . PRO A 1 434 ? -26.239 19.641 -6.997 1.00 30.94 434 PRO A C 1
ATOM 3353 O O . PRO A 1 434 ? -27.003 20.271 -6.271 1.00 30.94 434 PRO A O 1
ATOM 3356 N N . GLY A 1 435 ? -25.009 19.298 -6.605 1.00 38.47 435 GLY A N 1
ATOM 3357 C CA . GLY A 1 435 ? -24.339 20.017 -5.519 1.00 38.47 435 GLY A CA 1
ATOM 3358 C C . GLY A 1 435 ? -24.093 21.468 -5.943 1.00 38.47 435 GLY A C 1
ATOM 3359 O O . GLY A 1 435 ? -24.092 21.769 -7.137 1.00 38.47 435 GLY A O 1
ATOM 3360 N N . ASP A 1 436 ? -23.824 22.362 -4.995 1.00 41.38 436 ASP A N 1
ATOM 3361 C CA . ASP A 1 436 ? -23.524 23.790 -5.228 1.00 41.38 436 ASP A CA 1
ATOM 3362 C C . ASP A 1 436 ? -22.271 24.070 -6.100 1.00 41.38 436 ASP A C 1
ATOM 3364 O O . ASP A 1 436 ? -21.833 25.210 -6.243 1.00 41.38 436 ASP A O 1
ATOM 3368 N N . GLY A 1 437 ? -21.678 23.027 -6.688 1.00 35.59 437 GLY A N 1
ATOM 3369 C CA . GLY A 1 437 ? -20.518 23.085 -7.566 1.00 35.59 437 GLY A CA 1
ATOM 3370 C C . GLY A 1 437 ? -19.183 23.267 -6.843 1.00 35.59 437 GLY A C 1
ATOM 3371 O O . GLY A 1 437 ? -18.154 23.271 -7.516 1.00 35.59 437 GLY A O 1
ATOM 3372 N N . SER A 1 438 ? -19.168 23.392 -5.510 1.00 40.59 438 SER A N 1
ATOM 3373 C CA . SER A 1 438 ? -17.950 23.667 -4.735 1.00 40.59 438 SER A CA 1
ATOM 3374 C C . SER A 1 438 ? -17.263 22.411 -4.188 1.00 40.59 438 SER A C 1
ATOM 3376 O O . SER A 1 438 ? -16.053 22.424 -3.958 1.00 40.59 438 SER A O 1
ATOM 3378 N N . GLY A 1 439 ? -18.014 21.317 -4.000 1.00 39.62 439 GLY A N 1
ATOM 3379 C CA . GLY A 1 439 ? -17.500 20.075 -3.413 1.00 39.62 439 GLY A CA 1
ATOM 3380 C C . GLY A 1 439 ? -17.105 20.196 -1.933 1.00 39.62 439 GLY A C 1
ATOM 3381 O O . GLY A 1 439 ? -16.356 19.349 -1.448 1.00 39.62 439 GLY A O 1
ATOM 3382 N N . ALA A 1 440 ? -17.562 21.241 -1.234 1.00 42.19 440 ALA A N 1
ATOM 3383 C CA . ALA A 1 440 ? -17.329 21.445 0.192 1.00 42.19 440 ALA A CA 1
ATOM 3384 C C . ALA A 1 440 ? -18.499 20.909 1.038 1.00 42.19 440 ALA A C 1
ATOM 3386 O O . ALA A 1 440 ? -19.663 21.142 0.720 1.00 42.19 440 ALA A O 1
ATOM 3387 N N . ASP A 1 441 ? -18.179 20.221 2.138 1.00 48.56 441 ASP A N 1
ATOM 3388 C CA . ASP A 1 441 ? -19.150 19.836 3.167 1.00 48.56 441 ASP A CA 1
ATOM 3389 C C . ASP A 1 441 ? -19.328 20.984 4.177 1.00 48.56 441 ASP A C 1
ATOM 3391 O O . ASP A 1 441 ? -18.342 21.558 4.649 1.00 48.56 441 ASP A O 1
ATOM 3395 N N . TYR A 1 442 ? -20.573 21.287 4.557 1.00 55.34 442 TYR A N 1
ATOM 3396 C CA . TYR A 1 442 ? -20.909 22.320 5.546 1.00 55.34 442 TYR A CA 1
ATOM 3397 C C . TYR A 1 442 ? -21.499 21.690 6.806 1.00 55.34 442 TYR A C 1
ATOM 3399 O O . TYR A 1 442 ? -22.268 20.744 6.721 1.00 55.34 442 TYR A O 1
ATOM 3407 N N . TYR A 1 443 ? -21.155 22.208 7.981 1.00 61.22 443 TYR A N 1
ATOM 3408 C CA . TYR A 1 443 ? -21.722 21.772 9.257 1.00 61.22 443 TYR A CA 1
ATOM 3409 C C . TYR A 1 443 ? -22.008 22.991 10.128 1.00 61.22 443 TYR A C 1
ATOM 3411 O O . TYR A 1 443 ? -21.226 23.943 10.162 1.00 61.22 443 TYR A O 1
ATOM 3419 N N . ASP A 1 444 ? -23.116 22.948 10.855 1.00 61.09 444 ASP A N 1
ATOM 3420 C CA . ASP A 1 444 ? -23.547 24.002 11.758 1.00 61.09 444 ASP A CA 1
ATOM 3421 C C . ASP A 1 444 ? -24.244 23.423 12.998 1.00 61.09 444 ASP A C 1
ATOM 3423 O O . ASP A 1 444 ? -24.557 22.233 13.079 1.00 61.09 444 ASP A O 1
ATOM 3427 N N . ILE A 1 445 ? -24.436 24.269 14.014 1.00 68.06 445 ILE A N 1
ATOM 3428 C CA . ILE A 1 445 ? -25.280 23.952 15.168 1.00 68.06 445 ILE A CA 1
ATOM 3429 C C . ILE A 1 445 ? -26.528 24.811 15.098 1.00 68.06 445 ILE A C 1
ATOM 3431 O O . ILE A 1 445 ? -26.406 26.025 15.127 1.00 68.06 445 ILE A O 1
ATOM 3435 N N . SER A 1 446 ? -27.723 24.226 15.050 1.00 73.62 446 SER A N 1
ATOM 3436 C CA . SER A 1 446 ? -28.970 24.999 14.998 1.00 73.62 446 SER A CA 1
ATOM 3437 C C . SER A 1 446 ? -29.637 25.100 16.370 1.00 73.62 446 SER A C 1
ATOM 3439 O O . SER A 1 446 ? -29.807 24.094 17.052 1.00 73.62 446 SER A O 1
ATOM 3441 N N . THR A 1 447 ? -30.048 26.309 16.760 1.00 74.44 447 THR A N 1
ATOM 3442 C CA . THR A 1 447 ? -30.884 26.582 17.948 1.00 74.44 447 THR A CA 1
ATOM 3443 C C . THR A 1 447 ? -32.322 26.955 17.572 1.00 74.44 447 THR A C 1
ATOM 3445 O O . THR A 1 447 ? -33.117 27.359 18.419 1.00 74.44 447 THR A O 1
ATOM 3448 N N . VAL A 1 448 ? -32.696 26.765 16.301 1.00 73.38 448 VAL A N 1
ATOM 3449 C CA . VAL A 1 448 ? -34.024 27.076 15.746 1.00 73.38 448 VAL A CA 1
ATOM 3450 C C . VAL A 1 448 ? -35.172 26.427 16.514 1.00 73.38 448 VAL A C 1
ATOM 3452 O O . VAL A 1 448 ? -36.232 27.031 16.652 1.00 73.38 448 VAL A O 1
ATOM 3455 N N . GLN A 1 449 ? -34.990 25.210 17.024 1.00 68.56 449 GLN A N 1
ATOM 3456 C CA . GLN A 1 449 ? -36.027 24.498 17.781 1.00 68.56 449 GLN A CA 1
ATOM 3457 C C . GLN A 1 449 ? -35.937 24.757 19.294 1.00 68.56 449 GLN A C 1
ATOM 3459 O O . GLN A 1 449 ? -36.870 24.439 20.037 1.00 68.56 449 GLN A O 1
ATOM 3464 N N . GLY A 1 450 ? -34.860 25.404 19.741 1.00 75.19 450 GLY A N 1
ATOM 3465 C CA . GLY A 1 450 ? -34.484 25.577 21.135 1.00 75.19 450 GLY A CA 1
ATOM 3466 C C . GLY A 1 450 ? -33.144 24.915 21.454 1.00 75.19 450 GLY A C 1
ATOM 3467 O O . GLY A 1 450 ? -32.399 24.506 20.567 1.00 75.19 450 GLY A O 1
ATOM 3468 N N . PHE A 1 451 ? -32.839 24.828 22.741 1.00 79.50 451 PHE A N 1
ATOM 3469 C CA . PHE A 1 451 ? -31.604 24.294 23.294 1.00 79.50 451 PHE A CA 1
ATOM 3470 C C . PHE A 1 451 ? -31.923 23.495 24.553 1.00 79.50 451 PHE A C 1
ATOM 3472 O O . PHE A 1 451 ? -32.696 23.955 25.386 1.00 79.50 451 PHE A O 1
ATOM 3479 N N . ASN A 1 452 ? -31.317 22.326 24.732 1.00 73.44 452 ASN A N 1
ATOM 3480 C CA . ASN A 1 452 ? -31.355 21.627 26.018 1.00 73.44 452 ASN A CA 1
ATOM 3481 C C . ASN A 1 452 ? -30.011 21.052 26.465 1.00 73.44 452 ASN A C 1
ATOM 3483 O O . ASN A 1 452 ? -29.865 20.744 27.647 1.00 73.44 452 ASN A O 1
ATOM 3487 N N . LEU A 1 453 ? -29.023 20.954 25.574 1.00 73.12 453 LEU A N 1
ATOM 3488 C CA . LEU A 1 453 ? -27.697 20.427 25.879 1.00 73.12 453 LEU A CA 1
ATOM 3489 C C . LEU A 1 453 ? -26.610 21.227 25.149 1.00 73.12 453 LEU A C 1
ATOM 3491 O O . LEU A 1 453 ? -26.746 21.456 23.944 1.00 73.12 453 LEU A O 1
ATOM 3495 N N . PRO A 1 454 ? -25.516 21.607 25.840 1.00 73.00 454 PRO A N 1
ATOM 3496 C CA . PRO A 1 454 ? -24.352 22.187 25.189 1.00 73.00 454 PRO A CA 1
ATOM 3497 C C . PRO A 1 454 ? -23.731 21.217 24.194 1.00 73.00 454 PRO A C 1
ATOM 3499 O O . PRO A 1 454 ? -23.615 20.020 24.467 1.00 73.00 454 PRO A O 1
ATOM 3502 N N . MET A 1 455 ? -23.285 21.737 23.054 1.00 66.00 455 MET A N 1
ATOM 3503 C CA . MET A 1 455 ? -22.657 20.916 22.028 1.00 66.00 455 MET A CA 1
ATOM 3504 C C . MET A 1 455 ? -21.559 21.664 21.280 1.00 66.00 455 MET A C 1
ATOM 3506 O O . MET A 1 455 ? -21.643 22.869 21.051 1.00 66.00 455 MET A O 1
ATOM 3510 N N . GLN A 1 456 ? -20.527 20.923 20.887 1.00 68.50 456 GLN A N 1
ATOM 3511 C CA . GLN A 1 456 ? -19.388 21.416 20.130 1.00 68.50 456 GLN A CA 1
ATOM 3512 C C . GLN A 1 456 ? -18.990 20.372 19.084 1.00 68.50 456 GLN A C 1
ATOM 3514 O O . GLN A 1 456 ? -18.841 19.190 19.394 1.00 68.50 456 GLN A O 1
ATOM 3519 N N . VAL A 1 457 ? -18.794 20.820 17.849 1.00 64.50 457 VAL A N 1
ATOM 3520 C CA . VAL A 1 457 ? -18.238 20.042 16.744 1.00 64.50 457 VAL A CA 1
ATOM 3521 C C . VAL A 1 457 ? -16.871 20.631 16.420 1.00 64.50 457 VAL A C 1
ATOM 3523 O O . VAL A 1 457 ? -16.771 21.739 15.892 1.00 64.50 457 VAL A O 1
ATOM 3526 N N . VAL A 1 458 ? -15.815 19.886 16.756 1.00 58.75 458 VAL A N 1
ATOM 3527 C CA . VAL A 1 458 ? -14.422 20.251 16.463 1.00 58.75 458 VAL A CA 1
ATOM 3528 C C . VAL A 1 458 ? -13.935 19.423 15.271 1.00 58.75 458 VAL A C 1
ATOM 3530 O O . VAL A 1 458 ? -13.714 18.216 15.420 1.00 58.75 458 VAL A O 1
ATOM 3533 N N . PRO A 1 459 ? -13.767 20.025 14.082 1.00 53.19 459 PRO A N 1
ATOM 3534 C CA . PRO A 1 459 ? -13.210 19.323 12.933 1.00 53.19 459 PRO A CA 1
ATOM 3535 C C . PRO A 1 459 ? -11.754 18.927 13.180 1.00 53.19 459 PRO A C 1
ATOM 3537 O O . PRO A 1 459 ? -10.968 19.693 13.733 1.00 53.19 459 PRO A O 1
ATOM 3540 N N . SER A 1 460 ? -11.367 17.739 12.716 1.00 46.03 460 SER A N 1
ATOM 3541 C CA . SER A 1 460 ? -9.973 17.276 12.755 1.00 46.03 460 SER A CA 1
ATOM 3542 C C . SER A 1 460 ? -9.130 17.768 11.570 1.00 46.03 460 SER A C 1
ATOM 3544 O O . SER A 1 460 ? -7.909 17.614 11.585 1.00 46.03 460 SER A O 1
ATOM 3546 N N . ALA A 1 461 ? -9.761 18.327 10.533 1.00 45.84 461 ALA A N 1
ATOM 3547 C CA . ALA A 1 461 ? -9.095 18.854 9.346 1.00 45.84 461 ALA A CA 1
ATOM 3548 C C . ALA A 1 461 ? -8.647 20.312 9.550 1.00 45.84 461 ALA A C 1
ATOM 3550 O O . ALA A 1 461 ? -9.388 21.133 10.089 1.00 45.84 461 ALA A O 1
ATOM 3551 N N . MET A 1 462 ? -7.437 20.650 9.087 1.00 40.12 462 MET A N 1
ATOM 3552 C CA . MET A 1 462 ? -6.929 22.027 9.125 1.00 40.12 462 MET A CA 1
ATOM 3553 C C . MET A 1 462 ? -7.735 22.935 8.183 1.00 40.12 462 MET A C 1
ATOM 3555 O O . MET A 1 462 ? -7.887 22.617 7.007 1.00 40.12 462 MET A O 1
ATOM 3559 N N . GLY A 1 463 ? -8.198 24.084 8.692 1.00 49.12 463 GLY A N 1
ATOM 3560 C CA . GLY A 1 463 ? -8.918 25.108 7.917 1.00 49.12 463 GLY A CA 1
ATOM 3561 C C . GLY A 1 463 ? -10.444 25.118 8.079 1.00 49.12 463 GLY A C 1
ATOM 3562 O O . GLY A 1 463 ? -11.089 26.027 7.564 1.00 49.12 463 GLY A O 1
ATOM 3563 N N . CYS A 1 464 ? -11.021 24.166 8.815 1.00 54.38 464 CYS A N 1
ATOM 3564 C CA . CYS A 1 464 ? -12.450 24.125 9.139 1.00 54.38 464 CYS A CA 1
ATOM 3565 C C . CYS A 1 464 ? -12.713 24.775 10.517 1.00 54.38 464 CYS A C 1
ATOM 3567 O O . CYS A 1 464 ? -11.955 24.550 11.460 1.00 54.38 464 CYS A O 1
ATOM 3569 N N . GLY A 1 465 ? -13.760 25.599 10.644 1.00 58.72 465 GLY A N 1
ATOM 3570 C CA . GLY A 1 465 ? -14.095 26.312 11.891 1.00 58.72 465 GLY A CA 1
ATOM 3571 C C . GLY A 1 465 ? -14.750 25.426 12.960 1.00 58.72 465 GLY A C 1
ATOM 3572 O O . GLY A 1 465 ? -15.359 24.414 12.651 1.00 58.72 465 GLY A O 1
ATOM 3573 N N . VAL A 1 466 ? -14.676 25.775 14.239 1.00 61.91 466 VAL A N 1
ATOM 3574 C CA . VAL A 1 466 ? -15.445 25.046 15.267 1.00 61.91 466 VAL A CA 1
ATOM 3575 C C . VAL A 1 466 ? -16.905 25.509 15.211 1.00 61.91 466 VAL A C 1
ATOM 3577 O O . VAL A 1 466 ? -17.155 26.711 15.230 1.00 61.91 466 VAL A O 1
ATOM 3580 N N . ALA A 1 467 ? -17.862 24.577 15.141 1.00 70.94 467 ALA A N 1
ATOM 3581 C CA . ALA A 1 467 ? -19.283 24.893 15.310 1.00 70.94 467 ALA A CA 1
ATOM 3582 C C . ALA A 1 467 ? -19.683 24.560 16.750 1.00 70.94 467 ALA A C 1
ATOM 3584 O O . ALA A 1 467 ? -19.519 23.420 17.183 1.00 70.94 467 ALA A O 1
ATOM 3585 N N . GLU A 1 468 ? -20.160 25.541 17.518 1.00 70.19 468 GLU A N 1
ATOM 3586 C CA . GLU A 1 468 ? -20.396 25.349 18.952 1.00 70.19 468 GLU A CA 1
ATOM 3587 C C . GLU A 1 468 ? -21.539 26.181 19.540 1.00 70.19 468 GLU A C 1
ATOM 3589 O O . GLU A 1 468 ? -21.809 27.312 19.137 1.00 70.19 468 GLU A O 1
ATOM 3594 N N . CYS A 1 469 ? -22.157 25.596 20.562 1.00 75.38 469 CYS A N 1
ATOM 3595 C CA . CYS A 1 469 ? -22.963 26.238 21.589 1.00 75.38 469 CYS A CA 1
ATOM 3596 C C . CYS A 1 469 ? -22.599 25.566 22.916 1.00 75.38 469 CYS A C 1
ATOM 3598 O O . CYS A 1 469 ? -23.311 24.699 23.419 1.00 75.38 469 CYS A O 1
ATOM 3600 N N . ALA A 1 470 ? -21.403 25.880 23.417 1.00 74.06 470 ALA A N 1
ATOM 3601 C CA . ALA A 1 470 ? -20.815 25.223 24.586 1.00 74.06 470 ALA A CA 1
ATOM 3602 C C . ALA A 1 470 ? -21.334 25.780 25.927 1.00 74.06 470 ALA A C 1
ATOM 3604 O O . ALA A 1 470 ? -21.039 25.227 26.986 1.00 74.06 470 ALA A O 1
ATOM 3605 N N . VAL A 1 471 ? -22.098 26.875 25.889 1.00 77.94 471 VAL A N 1
ATOM 3606 C CA . VAL A 1 471 ? -22.691 27.517 27.066 1.00 77.94 471 VAL A CA 1
ATOM 3607 C C . VAL A 1 471 ? -24.004 26.824 27.424 1.00 77.94 471 VAL A C 1
ATOM 3609 O O . VAL A 1 471 ? -24.806 26.524 26.545 1.00 77.94 471 VAL A O 1
ATOM 3612 N N . ASP A 1 472 ? -24.256 26.604 28.715 1.00 80.12 472 ASP A N 1
ATOM 3613 C CA . ASP A 1 472 ? -25.559 26.131 29.181 1.00 80.12 472 ASP A CA 1
ATOM 3614 C C . ASP A 1 472 ? -26.596 27.262 29.141 1.00 80.12 472 ASP A C 1
ATOM 3616 O O . ASP A 1 472 ? -26.684 28.089 30.053 1.00 80.12 472 ASP A O 1
ATOM 3620 N N . LEU A 1 473 ? -27.398 27.296 28.074 1.00 82.44 473 LEU A N 1
ATOM 3621 C CA . LEU A 1 473 ? -28.488 28.263 27.947 1.00 82.44 473 LEU A CA 1
ATOM 3622 C C . LEU A 1 473 ? -29.604 27.996 28.974 1.00 82.44 473 LEU A C 1
ATOM 3624 O O . LEU A 1 473 ? -30.276 28.927 29.413 1.00 82.44 473 LEU A O 1
ATOM 3628 N N . ASN A 1 474 ? -29.772 26.765 29.466 1.00 80.50 474 ASN A N 1
ATOM 3629 C CA . ASN A 1 474 ? -30.870 26.448 30.384 1.00 80.50 474 ASN A CA 1
ATOM 3630 C C . ASN A 1 474 ? -30.803 27.269 31.681 1.00 80.50 474 ASN A C 1
ATOM 3632 O O . ASN A 1 474 ? -31.841 27.690 32.194 1.00 80.50 474 ASN A O 1
ATOM 3636 N N . ALA A 1 475 ? -29.592 27.555 32.170 1.00 83.25 475 ALA A N 1
ATOM 3637 C CA . ALA A 1 475 ? -29.363 28.303 33.404 1.00 83.25 475 ALA A CA 1
ATOM 3638 C C . ALA A 1 475 ? -29.983 29.714 33.394 1.00 83.25 475 ALA A C 1
ATOM 3640 O O . ALA A 1 475 ? -30.479 30.177 34.419 1.00 83.25 475 ALA A O 1
ATOM 3641 N N . ASN A 1 476 ? -29.990 30.380 32.235 1.00 84.88 476 ASN A N 1
ATOM 3642 C CA . ASN A 1 476 ? -30.461 31.760 32.079 1.00 84.88 476 ASN A CA 1
ATOM 3643 C C . ASN A 1 476 ? -31.595 31.880 31.050 1.00 84.88 476 ASN A C 1
ATOM 3645 O O . ASN A 1 476 ? -31.772 32.939 30.449 1.00 84.88 476 ASN A O 1
ATOM 3649 N N . CYS A 1 477 ? -32.347 30.801 30.817 1.00 87.81 477 CYS A N 1
ATOM 3650 C CA . CYS A 1 477 ? -33.424 30.804 29.835 1.00 87.81 477 CYS A CA 1
ATOM 3651 C C . CYS A 1 477 ? -34.523 31.823 30.209 1.00 87.81 477 CYS A C 1
ATOM 3653 O O . CYS A 1 477 ? -35.073 31.728 31.321 1.00 87.81 477 CYS A O 1
ATOM 3655 N N . PRO A 1 478 ? -34.870 32.767 29.305 1.00 92.00 478 PRO A N 1
ATOM 3656 C CA . PRO A 1 478 ? -35.950 33.724 29.521 1.00 92.00 478 PRO A CA 1
ATOM 3657 C C . PRO A 1 478 ? -37.273 33.029 29.846 1.00 92.00 478 PRO A C 1
ATOM 3659 O O . PRO A 1 478 ? -37.606 32.013 29.238 1.00 92.00 478 PRO A O 1
ATOM 3662 N N . ASP A 1 479 ? -38.060 33.601 30.761 1.00 90.31 479 ASP A N 1
ATOM 3663 C CA . ASP A 1 479 ? -39.309 32.987 31.236 1.00 90.31 479 ASP A CA 1
ATOM 3664 C C . ASP A 1 479 ? -40.273 32.546 30.114 1.00 90.31 479 ASP A C 1
ATOM 3666 O O . ASP A 1 479 ? -40.770 31.422 30.197 1.00 90.31 479 ASP A O 1
ATOM 3670 N N . PRO A 1 480 ? -40.499 33.329 29.032 1.00 89.69 480 PRO A N 1
ATOM 3671 C CA . PRO A 1 480 ? -41.390 32.922 27.938 1.00 89.69 480 PRO A CA 1
ATOM 3672 C C . PRO A 1 480 ? -40.889 31.718 27.129 1.00 89.69 480 PRO A C 1
ATOM 3674 O O . PRO A 1 480 ? -41.653 31.118 26.378 1.00 89.69 480 PRO A O 1
ATOM 3677 N N . LEU A 1 481 ? -39.604 31.385 27.255 1.00 88.31 481 LEU A N 1
ATOM 3678 C CA . LEU A 1 481 ? -38.929 30.341 26.492 1.00 88.31 481 LEU A CA 1
ATOM 3679 C C . LEU A 1 481 ? -38.678 29.074 27.313 1.00 88.31 481 LEU A C 1
ATOM 3681 O O . LEU A 1 481 ? -38.296 28.050 26.750 1.00 88.31 481 LEU A O 1
ATOM 3685 N N . ARG A 1 482 ? -38.901 29.100 28.632 1.00 88.19 482 ARG A N 1
ATOM 3686 C CA . ARG A 1 482 ? -38.637 27.944 29.497 1.00 88.19 482 ARG A CA 1
ATOM 3687 C C . ARG A 1 482 ? -39.468 26.742 29.066 1.00 88.19 482 ARG A C 1
ATOM 3689 O O . ARG A 1 482 ? -40.699 26.780 29.045 1.00 88.19 482 ARG A O 1
ATOM 3696 N N . GLY A 1 483 ? -38.781 25.657 28.734 1.00 80.12 483 GLY A N 1
ATOM 3697 C CA . GLY A 1 483 ? -39.411 24.420 28.311 1.00 80.12 483 GLY A CA 1
ATOM 3698 C C . GLY A 1 483 ? -38.600 23.677 27.243 1.00 80.12 483 GLY A C 1
ATOM 3699 O O . GLY A 1 483 ? -37.729 24.262 26.608 1.00 80.12 483 GLY A O 1
ATOM 3700 N N . PRO A 1 484 ? -38.912 22.401 26.971 1.00 71.12 484 PRO A N 1
ATOM 3701 C CA . PRO A 1 484 ? -39.938 21.586 27.624 1.00 71.12 484 PRO A CA 1
ATOM 3702 C C . PRO A 1 484 ? -39.643 21.346 29.114 1.00 71.12 484 PRO A C 1
ATOM 3704 O O . PRO A 1 484 ? -38.545 21.625 29.591 1.00 71.12 484 PRO A O 1
ATOM 3707 N N . PHE A 1 485 ? -40.644 20.892 29.867 1.00 79.31 485 PHE A N 1
ATOM 3708 C CA . PHE A 1 485 ? -40.499 20.572 31.289 1.00 79.31 485 PHE A CA 1
ATOM 3709 C C . PHE A 1 485 ? -40.350 19.064 31.483 1.00 79.31 485 PHE A C 1
ATOM 3711 O O . PHE A 1 485 ? -40.905 18.280 30.711 1.00 79.31 485 PHE A O 1
ATOM 3718 N N . ALA A 1 486 ? -39.605 18.663 32.512 1.00 70.69 486 ALA A N 1
ATOM 3719 C CA . ALA A 1 486 ? -39.387 17.259 32.824 1.00 70.69 486 ALA A CA 1
ATOM 3720 C C . ALA A 1 486 ? -40.726 16.530 33.060 1.00 70.69 486 ALA A C 1
ATOM 3722 O O . ALA A 1 486 ? -41.552 17.011 33.853 1.00 70.69 486 ALA A O 1
ATOM 3723 N N . PRO A 1 487 ? -40.931 15.344 32.456 1.00 61.06 487 PRO A N 1
ATOM 3724 C CA . PRO A 1 487 ? -42.052 14.473 32.795 1.00 61.06 487 PRO A CA 1
ATOM 3725 C C . PRO A 1 487 ? -42.095 14.206 34.311 1.00 61.06 487 PRO A C 1
ATOM 3727 O O . PRO A 1 487 ? -41.052 14.067 34.945 1.00 61.06 487 PRO A O 1
ATOM 3730 N N . ASN A 1 488 ? -43.292 14.122 34.902 1.00 68.56 488 ASN A N 1
ATOM 3731 C CA . ASN A 1 488 ? -43.520 13.857 36.338 1.00 68.56 488 ASN A CA 1
ATOM 3732 C C . ASN A 1 488 ? -43.092 14.966 37.323 1.00 68.56 488 ASN A C 1
ATOM 3734 O O . ASN A 1 488 ? -43.018 14.718 38.524 1.00 68.56 488 ASN A O 1
ATOM 3738 N N . THR A 1 489 ? -42.856 16.194 36.851 1.00 67.44 489 THR A N 1
ATOM 3739 C CA . THR A 1 489 ? -42.481 17.332 37.720 1.00 67.44 489 THR A CA 1
ATOM 3740 C C . THR A 1 489 ? -43.572 18.395 37.873 1.00 67.44 489 THR A C 1
ATOM 3742 O O . THR A 1 489 ? -43.283 19.505 38.311 1.00 67.44 489 THR A O 1
ATOM 3745 N N . ASN A 1 490 ? -44.827 18.109 37.502 1.00 75.00 490 ASN A N 1
ATOM 3746 C CA . ASN A 1 490 ? -45.913 19.105 37.449 1.00 75.00 490 ASN A CA 1
ATOM 3747 C C . ASN A 1 490 ? -45.526 20.385 36.669 1.00 75.00 490 ASN A C 1
ATOM 3749 O O . ASN A 1 490 ? -45.933 21.482 37.038 1.00 75.00 490 ASN A O 1
ATOM 3753 N N . ASN A 1 491 ? -44.713 20.251 35.613 1.00 72.62 491 ASN A N 1
ATOM 3754 C CA . ASN A 1 491 ? -44.162 21.361 34.824 1.00 72.62 491 ASN A CA 1
ATOM 3755 C C . ASN A 1 491 ? -43.352 22.391 35.637 1.00 72.62 491 ASN A C 1
ATOM 3757 O O . ASN A 1 491 ? -43.328 23.569 35.295 1.00 72.62 491 ASN A O 1
ATOM 3761 N N . THR A 1 492 ? -42.690 21.968 36.717 1.00 75.38 492 THR A N 1
ATOM 3762 C CA . THR A 1 492 ? -41.895 22.878 37.567 1.00 75.38 492 THR A CA 1
ATOM 3763 C C . THR A 1 492 ? -40.408 22.894 37.226 1.00 75.38 492 THR A C 1
ATOM 3765 O O . THR A 1 492 ? -39.725 23.863 37.547 1.00 75.38 492 THR A O 1
ATOM 3768 N N . VAL A 1 493 ? -39.901 21.860 36.547 1.00 77.44 493 VAL A N 1
ATOM 3769 C CA . VAL A 1 493 ? -38.476 21.735 36.207 1.00 77.44 493 VAL A CA 1
ATOM 3770 C C . VAL A 1 493 ? -38.289 21.880 34.693 1.00 77.44 493 VAL A C 1
ATOM 3772 O O . VAL A 1 493 ? -38.621 20.940 33.963 1.00 77.44 493 VAL A O 1
ATOM 3775 N N . PRO A 1 494 ? -37.813 23.035 34.187 1.00 80.56 494 PRO A N 1
ATOM 3776 C CA . PRO A 1 494 ? -37.477 23.180 32.775 1.00 80.56 494 PRO A CA 1
ATOM 3777 C C . PRO A 1 494 ? -36.237 22.337 32.455 1.00 80.56 494 PRO A C 1
ATOM 3779 O O . PRO A 1 494 ? -35.250 22.368 33.184 1.00 80.56 494 PRO A O 1
ATOM 3782 N N . ILE A 1 495 ? -36.299 21.581 31.363 1.00 75.75 495 ILE A N 1
ATOM 3783 C CA . ILE A 1 495 ? -35.201 20.744 30.845 1.00 75.75 495 ILE A CA 1
ATOM 3784 C C . ILE A 1 495 ? -34.669 21.276 29.512 1.00 75.75 495 ILE A C 1
ATOM 3786 O O . ILE A 1 495 ? -33.999 20.557 28.781 1.00 75.75 495 ILE A O 1
ATOM 3790 N N . GLY A 1 496 ? -35.032 22.509 29.163 1.00 83.94 496 GLY A N 1
ATOM 3791 C CA . GLY A 1 496 ? -34.696 23.142 27.900 1.00 83.94 496 GLY A CA 1
ATOM 3792 C C . GLY A 1 496 ? -35.083 24.618 27.871 1.00 83.94 496 GLY A C 1
ATOM 3793 O O . GLY A 1 496 ? -35.815 25.115 28.738 1.00 83.94 496 GLY A O 1
ATOM 3794 N N . CYS A 1 497 ? -34.632 25.284 26.816 1.00 86.19 497 CYS A N 1
ATOM 3795 C CA . CYS A 1 497 ? -35.002 26.626 26.415 1.00 86.19 497 CYS A CA 1
ATOM 3796 C C . CYS A 1 497 ? -35.506 26.610 24.969 1.00 86.19 497 CYS A C 1
ATOM 3798 O O . CYS A 1 497 ? -34.741 26.368 24.039 1.00 86.19 497 CYS A O 1
ATOM 3800 N N . LYS A 1 498 ? -36.798 26.848 24.759 1.00 84.19 498 LYS A N 1
ATOM 3801 C CA . LYS A 1 498 ? -37.421 26.928 23.433 1.00 84.19 498 LYS A CA 1
ATOM 3802 C C . LYS A 1 498 ? -36.915 28.147 22.667 1.00 84.19 498 LYS A C 1
ATOM 3804 O O . LYS A 1 498 ? -36.627 29.181 23.257 1.00 84.19 498 LYS A O 1
ATOM 3809 N N . SER A 1 499 ? -36.890 28.066 21.343 1.00 85.06 499 SER A N 1
ATOM 3810 C CA . SER A 1 499 ? -36.808 29.269 20.511 1.00 85.06 499 SER A CA 1
ATOM 3811 C C . SER A 1 499 ? -38.130 30.048 20.547 1.00 85.06 499 SER A C 1
ATOM 3813 O O . SER A 1 499 ? -39.166 29.518 20.962 1.00 85.06 499 SER A O 1
ATOM 3815 N N . ALA A 1 500 ? -38.126 31.291 20.057 1.00 84.62 500 ALA A N 1
ATOM 3816 C CA . ALA A 1 500 ? -39.350 32.082 19.909 1.00 84.62 500 ALA A CA 1
ATOM 3817 C C . ALA A 1 500 ? -40.400 31.398 19.015 1.00 84.62 500 ALA A C 1
ATOM 3819 O O . ALA A 1 500 ? -41.596 31.497 19.295 1.00 84.62 500 ALA A O 1
ATOM 3820 N N . CYS A 1 501 ? -39.947 30.655 17.998 1.00 83.44 501 CYS A N 1
ATOM 3821 C CA . CYS A 1 501 ? -40.804 29.833 17.151 1.00 83.44 501 CYS A CA 1
ATOM 3822 C C . CYS A 1 501 ? -41.479 28.709 17.950 1.00 83.44 501 CYS A C 1
ATOM 3824 O O . CYS A 1 501 ? -42.704 28.623 18.005 1.00 83.44 501 CYS A O 1
ATOM 3826 N N . THR A 1 502 ? -40.695 27.877 18.644 1.00 82.75 502 THR A N 1
ATOM 3827 C CA . THR A 1 502 ? -41.218 26.731 19.409 1.00 82.75 502 THR A CA 1
ATOM 3828 C C . THR A 1 502 ? -42.066 27.168 20.610 1.00 82.75 502 THR A C 1
ATOM 3830 O O . THR A 1 502 ? -42.963 26.445 21.053 1.00 82.75 502 THR A O 1
ATOM 3833 N N . ALA A 1 503 ? -41.794 28.350 21.165 1.00 85.38 503 ALA A N 1
ATOM 3834 C CA . ALA A 1 503 ? -42.607 28.968 22.208 1.00 85.38 503 ALA A CA 1
ATOM 3835 C C . ALA A 1 503 ? -43.889 29.634 21.669 1.00 85.38 503 ALA A C 1
ATOM 3837 O O . ALA A 1 503 ? -44.727 30.041 22.471 1.00 85.38 503 ALA A O 1
ATOM 3838 N N . ASN A 1 504 ? -44.068 29.702 20.342 1.00 86.81 504 ASN A N 1
ATOM 3839 C CA . ASN A 1 504 ? -45.215 30.313 19.670 1.00 86.81 504 ASN A CA 1
ATOM 3840 C C . ASN A 1 504 ? -45.476 31.758 20.137 1.00 86.81 504 ASN A C 1
ATOM 3842 O O . ASN A 1 504 ? -46.610 32.137 20.438 1.00 86.81 504 ASN A O 1
ATOM 3846 N N . LEU A 1 505 ? -44.413 32.562 20.250 1.00 87.06 505 LEU A N 1
ATOM 3847 C CA . LEU A 1 505 ? -44.514 33.913 20.816 1.00 87.06 505 LEU A CA 1
ATOM 3848 C C . LEU A 1 505 ? -45.289 34.898 19.932 1.00 87.06 505 LEU A C 1
ATOM 3850 O O . LEU A 1 505 ? -45.789 35.901 20.437 1.00 87.06 505 LEU A O 1
ATOM 3854 N N . ASP A 1 506 ? -45.399 34.624 18.634 1.00 83.62 506 ASP A N 1
ATOM 3855 C CA . ASP A 1 506 ? -46.193 35.414 17.689 1.00 83.62 506 ASP A CA 1
ATOM 3856 C C . ASP A 1 506 ? -47.616 34.869 17.473 1.00 83.62 506 ASP A C 1
ATOM 3858 O O . ASP A 1 506 ? -48.424 35.499 16.789 1.00 83.62 506 ASP A O 1
ATOM 3862 N N . GLY A 1 507 ? -47.949 33.726 18.083 1.00 85.31 507 GLY A N 1
ATOM 3863 C CA . GLY A 1 507 ? -49.284 33.136 18.070 1.00 85.31 507 GLY A CA 1
ATOM 3864 C C . GLY A 1 507 ? -49.717 32.522 16.735 1.00 85.31 507 GLY A C 1
ATOM 3865 O O . GLY A 1 507 ? -50.857 32.061 16.644 1.00 85.31 507 GLY A O 1
ATOM 3866 N N . ASN A 1 508 ? -48.860 32.500 15.707 1.00 85.06 508 ASN A N 1
ATOM 3867 C CA . ASN A 1 508 ? -49.209 31.985 14.382 1.00 85.06 508 ASN A CA 1
ATOM 3868 C C . ASN A 1 508 ? -48.021 31.291 13.688 1.00 85.06 508 ASN A C 1
ATOM 3870 O O . ASN A 1 508 ? -47.444 31.837 12.742 1.00 85.06 508 ASN A O 1
ATOM 3874 N N . PRO A 1 509 ? -47.704 30.042 14.066 1.00 80.69 509 PRO A N 1
ATOM 3875 C CA . PRO A 1 509 ? -46.538 29.334 13.547 1.00 80.69 509 PRO A CA 1
ATOM 3876 C C . PRO A 1 509 ? -46.668 28.977 12.058 1.00 80.69 509 PRO A C 1
ATOM 3878 O O . PRO A 1 509 ? -45.676 28.612 11.437 1.00 80.69 509 PRO A O 1
ATOM 3881 N N . GLY A 1 510 ? -47.860 29.092 11.456 1.00 80.88 510 GLY A N 1
ATOM 3882 C CA . GLY A 1 510 ? -48.079 28.890 10.019 1.00 80.88 510 GLY A CA 1
ATOM 3883 C C . GLY A 1 510 ? -47.733 30.105 9.147 1.00 80.88 510 GLY A C 1
ATOM 3884 O O . GLY A 1 510 ? -47.610 29.962 7.933 1.00 80.88 510 GLY A O 1
ATOM 3885 N N . ASN A 1 511 ? -47.575 31.290 9.744 1.00 84.00 511 ASN A N 1
ATOM 3886 C CA . ASN A 1 511 ? -47.162 32.515 9.060 1.00 84.00 511 ASN A CA 1
ATOM 3887 C C . ASN A 1 511 ? -46.333 33.399 10.003 1.00 84.00 511 ASN A C 1
ATOM 3889 O O . ASN A 1 511 ? -46.756 34.490 10.392 1.00 84.00 511 ASN A O 1
ATOM 3893 N N . SER A 1 512 ? -45.175 32.882 10.402 1.00 83.50 512 SER A N 1
ATOM 3894 C CA . SER A 1 512 ? -44.362 33.404 11.494 1.00 83.50 512 SER A CA 1
ATOM 3895 C C . SER A 1 512 ? -43.015 33.914 10.993 1.00 83.50 512 SER A C 1
ATOM 3897 O O . SER A 1 512 ? -42.291 33.212 10.285 1.00 83.50 512 SER A O 1
ATOM 3899 N N . ALA A 1 513 ? -42.664 35.127 11.418 1.00 79.50 513 ALA A N 1
ATOM 3900 C CA . ALA A 1 513 ? -41.331 35.690 11.232 1.00 79.50 513 ALA A CA 1
ATOM 3901 C C . ALA A 1 513 ? -40.283 34.943 12.070 1.00 79.50 513 ALA A C 1
ATOM 3903 O O . ALA A 1 513 ? -39.156 34.779 11.627 1.00 79.50 513 ALA A O 1
ATOM 3904 N N . ALA A 1 514 ? -40.669 34.460 13.256 1.00 80.19 514 ALA A N 1
ATOM 3905 C CA . ALA A 1 514 ? -39.791 33.701 14.142 1.00 80.19 514 ALA A CA 1
ATOM 3906 C C . ALA A 1 514 ? -39.543 32.261 13.659 1.00 80.19 514 ALA A C 1
ATOM 3908 O O . ALA A 1 514 ? -38.549 31.664 14.056 1.00 80.19 514 ALA A O 1
ATOM 3909 N N . CYS A 1 515 ? -40.437 31.699 12.839 1.00 81.56 515 CYS A N 1
ATOM 3910 C CA . CYS A 1 515 ? -40.326 30.353 12.267 1.00 81.56 515 CYS A CA 1
ATOM 3911 C C . CYS A 1 515 ? -39.954 30.337 10.774 1.00 81.56 515 CYS A C 1
ATOM 3913 O O . CYS A 1 515 ? -39.872 29.256 10.195 1.00 81.56 515 CYS A O 1
ATOM 3915 N N . CYS A 1 516 ? -39.807 31.500 10.128 1.00 82.56 516 CYS A N 1
ATOM 3916 C CA . CYS A 1 516 ? -39.696 31.637 8.669 1.00 82.56 516 CYS A CA 1
ATOM 3917 C C . CYS A 1 516 ? -40.781 30.861 7.887 1.00 82.56 516 CYS A C 1
ATOM 3919 O O . CYS A 1 516 ? -40.492 30.180 6.903 1.00 82.56 516 CYS A O 1
ATOM 3921 N N . THR A 1 517 ? -42.043 30.931 8.317 1.00 82.81 517 THR A N 1
ATOM 3922 C CA . THR A 1 517 ? -43.161 30.203 7.687 1.00 82.81 517 THR A CA 1
ATOM 3923 C C . THR A 1 517 ? -44.139 31.140 6.976 1.00 82.81 517 THR A C 1
ATOM 3925 O O . THR A 1 517 ? -44.164 32.351 7.205 1.00 82.81 517 THR A O 1
ATOM 3928 N N . GLY A 1 518 ? -44.965 30.587 6.083 1.00 85.62 518 GLY A N 1
ATOM 3929 C CA . GLY A 1 518 ? -45.958 31.350 5.323 1.00 85.62 518 GLY A CA 1
ATOM 3930 C C . GLY A 1 518 ? -45.309 32.373 4.388 1.00 85.62 518 GLY A C 1
ATOM 3931 O O . GLY A 1 518 ? -44.488 32.018 3.546 1.00 85.62 518 GLY A O 1
ATOM 3932 N N . GLN A 1 519 ? -45.655 33.650 4.539 1.00 83.88 519 GLN A N 1
ATOM 3933 C CA . GLN A 1 519 ? -45.092 34.750 3.747 1.00 83.88 519 GLN A CA 1
ATOM 3934 C C . GLN A 1 519 ? -43.588 34.959 3.986 1.00 83.88 519 GLN A C 1
ATOM 3936 O O . GLN A 1 519 ? -42.921 35.562 3.152 1.00 83.88 519 GLN A O 1
ATOM 3941 N N . PHE A 1 520 ? -43.057 34.448 5.102 1.00 80.81 520 PHE A N 1
ATOM 3942 C CA . PHE A 1 520 ? -41.637 34.518 5.453 1.00 80.81 520 PHE A CA 1
ATOM 3943 C C . PHE A 1 520 ? -40.833 33.304 4.953 1.00 80.81 520 PHE A C 1
ATOM 3945 O O . PHE A 1 520 ? -39.623 33.266 5.147 1.00 80.81 520 PHE A O 1
ATOM 3952 N N . ALA A 1 521 ? -41.480 32.324 4.306 1.00 76.88 521 ALA A N 1
ATOM 3953 C CA . ALA A 1 521 ? -40.826 31.109 3.807 1.00 76.88 521 ALA A CA 1
ATOM 3954 C C . ALA A 1 521 ? -40.080 31.303 2.475 1.00 76.88 521 ALA A C 1
ATOM 3956 O O . ALA A 1 521 ? -39.293 30.445 2.077 1.00 76.88 521 ALA A O 1
ATOM 3957 N N . ALA A 1 522 ? -40.342 32.401 1.760 1.00 74.44 522 ALA A N 1
ATOM 3958 C CA . ALA A 1 522 ? -39.646 32.707 0.515 1.00 74.44 522 ALA A CA 1
ATOM 3959 C C . ALA A 1 522 ? -38.185 33.116 0.775 1.00 74.44 522 ALA A C 1
ATOM 3961 O O . ALA A 1 522 ? -37.857 33.706 1.807 1.00 74.44 522 ALA A O 1
ATOM 3962 N N . GLU A 1 523 ? -37.303 32.826 -0.182 1.00 66.69 523 GLU A N 1
ATOM 3963 C CA . GLU A 1 523 ? -35.886 33.184 -0.100 1.00 66.69 523 GLU A CA 1
ATOM 3964 C C . GLU A 1 523 ? -35.718 34.700 0.100 1.00 66.69 523 GLU A C 1
ATOM 3966 O O . GLU A 1 523 ? -36.285 35.509 -0.634 1.00 66.69 523 GLU A O 1
ATOM 3971 N N . GLY A 1 524 ? -34.984 35.087 1.147 1.00 70.50 524 GLY A N 1
ATOM 3972 C CA . GLY A 1 524 ? -34.795 36.488 1.537 1.00 70.50 524 GLY A CA 1
ATOM 3973 C C . GLY A 1 524 ? -36.000 37.164 2.209 1.00 70.50 524 GLY A C 1
ATOM 3974 O O . GLY A 1 524 ? -35.889 38.329 2.582 1.00 70.50 524 GLY A O 1
ATOM 3975 N N . ALA A 1 525 ? -37.132 36.472 2.385 1.00 76.50 525 ALA A N 1
ATOM 3976 C CA . ALA A 1 525 ? -38.317 37.025 3.048 1.00 76.50 525 ALA A CA 1
ATOM 3977 C C . ALA A 1 525 ? -38.302 36.851 4.573 1.00 76.50 525 ALA A C 1
ATOM 3979 O O . ALA A 1 525 ? -39.011 37.579 5.270 1.00 76.50 525 ALA A O 1
ATOM 3980 N N . CYS A 1 526 ? -37.506 35.919 5.104 1.00 80.88 526 CYS A N 1
ATOM 3981 C CA . CYS A 1 526 ? -37.348 35.785 6.547 1.00 80.88 526 CYS A CA 1
ATOM 3982 C C . CYS A 1 526 ? -36.499 36.942 7.107 1.00 80.88 526 CYS A C 1
ATOM 3984 O O . CYS A 1 526 ? -35.433 37.236 6.556 1.00 80.88 526 CYS A O 1
ATOM 3986 N N . PRO A 1 527 ? -36.965 37.647 8.154 1.00 73.19 527 PRO A N 1
ATOM 3987 C CA . PRO A 1 527 ? -36.287 38.841 8.637 1.00 73.19 527 PRO A CA 1
ATOM 3988 C C . PRO A 1 527 ? -34.928 38.516 9.257 1.00 73.19 527 PRO A C 1
ATOM 3990 O O . PRO A 1 527 ? -34.789 37.586 10.033 1.00 73.19 527 PRO A O 1
ATOM 3993 N N . THR A 1 528 ? -33.929 39.350 8.972 1.00 68.12 528 THR A N 1
ATOM 3994 C CA . THR A 1 528 ? -32.569 39.213 9.523 1.00 68.12 528 THR A CA 1
ATOM 3995 C C . THR A 1 528 ? -32.401 39.856 10.907 1.00 68.12 528 THR A C 1
ATOM 3997 O O . THR A 1 528 ? -31.293 39.902 11.439 1.00 68.12 528 THR A O 1
ATOM 4000 N N . SER A 1 529 ? -33.461 40.459 11.454 1.00 71.56 529 SER A N 1
ATOM 4001 C CA . SER A 1 529 ? -33.481 41.115 12.765 1.00 71.56 529 SER A CA 1
ATOM 4002 C C . SER A 1 529 ? -34.917 41.296 13.270 1.00 71.56 529 SER A C 1
ATOM 4004 O O . SER A 1 529 ? -35.878 41.206 12.509 1.00 71.56 529 SER A O 1
ATOM 4006 N N . GLY A 1 530 ? -35.076 41.564 14.570 1.00 74.12 530 GLY A N 1
ATOM 4007 C CA . GLY A 1 530 ? -36.393 41.783 15.181 1.00 74.12 530 GLY A CA 1
ATOM 4008 C C . GLY A 1 530 ? -37.139 40.506 15.579 1.00 74.12 530 GLY A C 1
ATOM 4009 O O . GLY A 1 530 ? -38.268 40.599 16.059 1.00 74.12 530 GLY A O 1
ATOM 4010 N N . VAL A 1 531 ? -36.515 39.331 15.440 1.00 80.50 531 VAL A N 1
ATOM 4011 C CA . VAL A 1 531 ? -37.024 38.075 16.006 1.00 80.50 531 VAL A CA 1
ATOM 4012 C C . VAL A 1 531 ? -36.854 38.106 17.536 1.00 80.50 531 VAL A C 1
ATOM 4014 O O . VAL A 1 531 ? -35.746 38.357 18.026 1.00 80.50 531 VAL A O 1
ATOM 4017 N N . PRO A 1 532 ? -37.925 37.885 18.326 1.00 83.44 532 PRO A N 1
ATOM 4018 C CA . PRO A 1 532 ? -37.844 37.915 19.783 1.00 83.44 532 PRO A CA 1
ATOM 4019 C C . PRO A 1 532 ? -36.773 36.965 20.323 1.00 83.44 532 PRO A C 1
ATOM 4021 O O . PRO A 1 532 ? -36.707 35.806 19.929 1.00 83.44 532 PRO A O 1
ATOM 4024 N N . PHE A 1 533 ? -35.960 37.449 21.265 1.00 84.25 533 PHE A N 1
ATOM 4025 C CA . PHE A 1 533 ? -34.915 36.669 21.942 1.00 84.25 533 PHE A CA 1
ATOM 4026 C C . PHE A 1 533 ? -33.820 36.080 21.030 1.00 84.25 533 PHE A C 1
ATOM 4028 O O . PHE A 1 533 ? -33.011 35.287 21.506 1.00 84.25 533 PHE A O 1
ATOM 4035 N N . TYR A 1 534 ? -33.716 36.504 19.766 1.00 83.25 534 TYR A N 1
ATOM 4036 C CA . TYR A 1 534 ? -32.615 36.115 18.874 1.00 83.25 534 TYR A CA 1
ATOM 4037 C C . TYR A 1 534 ? -31.239 36.432 19.478 1.00 83.25 534 TYR A C 1
ATOM 4039 O O . TYR A 1 534 ? -30.350 35.580 19.523 1.00 83.25 534 TYR A O 1
ATOM 4047 N N . ASP A 1 535 ? -31.100 37.636 20.040 1.00 83.81 535 ASP A N 1
ATOM 4048 C CA . ASP A 1 535 ? -29.862 38.097 20.670 1.00 83.81 535 ASP A CA 1
ATOM 4049 C C . ASP A 1 535 ? -29.432 37.214 21.846 1.00 83.81 535 ASP A C 1
ATOM 4051 O O . ASP A 1 535 ? -28.239 37.030 22.065 1.00 83.81 535 ASP A O 1
ATOM 4055 N N . TYR A 1 536 ? -30.376 36.622 22.581 1.00 86.94 536 TYR A N 1
ATOM 4056 C CA . TYR A 1 536 ? -30.056 35.731 23.696 1.00 86.94 536 TYR A CA 1
ATOM 4057 C C . TYR A 1 536 ? -29.304 34.478 23.214 1.00 86.94 536 TYR A C 1
ATOM 4059 O O . TYR A 1 536 ? -28.250 34.139 23.763 1.00 86.94 536 TYR A O 1
ATOM 4067 N N . PHE A 1 537 ? -29.795 33.845 22.142 1.00 82.94 537 PHE A N 1
ATOM 4068 C CA . PHE A 1 537 ? -29.138 32.692 21.526 1.00 82.94 537 PHE A CA 1
ATOM 4069 C C . PHE A 1 537 ? -27.832 33.092 20.836 1.00 82.94 537 PHE A C 1
ATOM 4071 O O . PHE A 1 537 ? -26.811 32.446 21.050 1.00 82.94 537 PHE A O 1
ATOM 4078 N N . LYS A 1 538 ? -27.814 34.182 20.060 1.00 82.94 538 LYS A N 1
ATOM 4079 C CA . LYS A 1 538 ? -26.630 34.580 19.281 1.00 82.94 538 LYS A CA 1
ATOM 4080 C C . LYS A 1 538 ? -25.497 35.186 20.098 1.00 82.94 538 LYS A C 1
ATOM 4082 O O . LYS A 1 538 ? -24.343 34.986 19.739 1.00 82.94 538 LYS A O 1
ATOM 4087 N N . GLN A 1 539 ? -25.778 35.893 21.190 1.00 83.94 539 GLN A N 1
ATOM 4088 C CA . GLN A 1 539 ? -24.717 36.396 22.069 1.00 83.94 539 GLN A CA 1
ATOM 4089 C C . GLN A 1 539 ? -24.044 35.259 22.838 1.00 83.94 539 GLN A C 1
ATOM 4091 O O . GLN A 1 539 ? -22.829 35.278 23.020 1.00 83.94 539 GLN A O 1
ATOM 4096 N N . SER A 1 540 ? -24.825 34.267 23.269 1.00 82.56 540 SER A N 1
ATOM 4097 C CA . SER A 1 540 ? -24.305 33.137 24.044 1.00 82.56 540 SER A CA 1
ATOM 4098 C C . SER A 1 540 ? -23.728 32.031 23.152 1.00 82.56 540 SER A C 1
ATOM 4100 O O . SER A 1 540 ? -22.808 31.330 23.564 1.00 82.56 540 SER A O 1
ATOM 4102 N N . CYS A 1 541 ? -24.235 31.896 21.923 1.00 81.31 541 CYS A N 1
ATOM 4103 C CA . CYS A 1 541 ? -23.838 30.890 20.940 1.00 81.31 541 CYS A CA 1
ATOM 4104 C C . CYS A 1 541 ? -23.735 31.496 19.518 1.00 81.31 541 CYS A C 1
ATOM 4106 O O . CYS A 1 541 ? -24.582 31.233 18.656 1.00 81.31 541 CYS A O 1
ATOM 4108 N N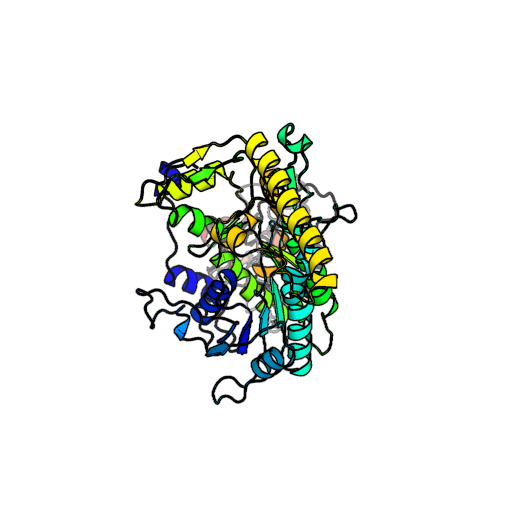 . PRO A 1 542 ? -22.690 32.301 19.239 1.00 79.38 542 PRO A N 1
ATOM 4109 C CA . PRO A 1 542 ? -22.570 33.091 18.005 1.00 79.38 542 PRO A CA 1
ATOM 4110 C C . PRO A 1 542 ? -22.407 32.253 16.734 1.00 79.38 542 PRO A C 1
ATOM 4112 O O . PRO A 1 542 ? -22.790 32.698 15.653 1.00 79.38 542 PRO A O 1
ATOM 4115 N N . PHE A 1 543 ? -21.880 31.034 16.863 1.00 70.00 543 PHE A N 1
ATOM 4116 C CA . PHE A 1 543 ? -21.627 30.113 15.752 1.00 70.00 543 PHE A CA 1
ATOM 4117 C C . PHE A 1 543 ? -22.813 29.193 15.436 1.00 70.00 543 PHE A C 1
ATOM 4119 O O . PHE A 1 543 ? -22.677 28.273 14.632 1.00 70.00 543 PHE A O 1
ATOM 4126 N N . THR A 1 544 ? -23.970 29.428 16.063 1.00 71.19 544 THR A N 1
ATOM 4127 C CA . THR A 1 544 ? -25.184 28.651 15.798 1.00 71.19 544 THR A CA 1
ATOM 4128 C C . THR A 1 544 ? -26.039 29.277 14.711 1.00 71.19 544 THR A C 1
ATOM 4130 O O . THR A 1 544 ? -26.064 30.498 14.570 1.00 71.19 544 THR A O 1
ATOM 4133 N N . TYR A 1 545 ? -26.783 28.473 13.963 1.00 71.12 545 TYR A N 1
ATOM 4134 C CA . TYR A 1 545 ? -27.902 28.935 13.157 1.00 71.12 545 TYR A CA 1
ATOM 4135 C C . TYR A 1 545 ? -29.116 29.202 14.061 1.00 71.12 545 TYR A C 1
ATOM 4137 O O . TYR A 1 545 ? -29.492 28.369 14.886 1.00 71.12 545 TYR A O 1
ATOM 4145 N N . ALA A 1 546 ? -29.714 30.381 13.920 1.00 66.00 546 ALA A N 1
ATOM 4146 C CA . ALA A 1 546 ? -30.944 30.800 14.590 1.00 66.00 546 ALA A CA 1
ATOM 4147 C C . ALA A 1 546 ? -31.730 31.684 13.608 1.00 66.00 546 ALA A C 1
ATOM 4149 O O . ALA A 1 546 ? -31.092 32.326 12.768 1.00 66.00 546 ALA A O 1
ATOM 4150 N N . TYR A 1 547 ? -33.063 31.690 13.706 1.00 58.88 547 TYR A N 1
ATOM 4151 C CA . TYR A 1 547 ? -33.943 32.531 12.884 1.00 58.88 547 TYR A CA 1
ATOM 4152 C C . TYR A 1 547 ? -33.956 33.983 13.333 1.00 58.88 547 TYR A C 1
ATOM 4154 O O . TYR A 1 547 ? -34.071 34.200 14.561 1.00 58.88 547 TYR A O 1
#